Protein 3PPE (pdb70)

Organism: Gallus gallus (NCBI:txid9031)

CATH classification: 2.60.40.60 (+1 more: 2.60.40.60)

Radius of gyration: 33.98 Å; Cα contacts (8 Å, |Δi|>4): 1070; chains: 2; bounding box: 126×49×43 Å

B-factor: mean 21.18, std 9.63, range [5.97, 59.45]

InterPro domains:
  IPR000233 Cadherin, Y-type LIR-motif [PF01049] (705-764)
  IPR002126 Cadherin-like [PF00028] (47-134)
  IPR002126 Cadherin-like [PF00028] (150-241)
  IPR002126 Cadherin-like [PF00028] (256-357)
  IPR002126 Cadherin-like [PF00028] (371-465)
  IPR002126 Cadherin-like [PF00028] (481-572)
  IPR002126 Cadherin-like [PR00205] (84-103)
  IPR002126 Cadherin-like [PR00205] (144-173)
  IPR002126 Cadherin-like [PR00205] (215-227)
  IPR002126 Cadherin-like [PR00205] (230-249)
  IPR002126 Cadherin-like [PR00205] (249-262)
  IPR002126 Cadherin-like [PR00205] (308-334)
  IPR002126 Cadherin-like [PR00205] (456-473)
  IPR002126 Cadherin-like [PS50268] (75-144)
  IPR002126 Cadherin-like [PS50268] (145-251)
  IPR002126 Cadherin-like [PS50268] (252-366)
  IPR002126 Cadherin-like [PS50268] (367-474)
  IPR002126 Cadherin-like [PS50268] (474-582)
  IPR002126 Cadherin-like [SM00112] (61-142)
  IPR002126 Cadherin-like [SM00112] (166-249)

Nearest PDB structures (foldseek):
  3ppe-assembly1_B  TM=9.873E-01  e=1.280E-40  Gallus gallus
  6cg6-assembly1_A-2  TM=9.324E-01  e=8.185E-26  Mus musculus
  6cgs-assembly1_B  TM=9.180E-01  e=3.215E-25  Mus musculus
  6cgu-assembly2_C  TM=9.019E-01  e=8.609E-25  Mus musculus
  3lnd-assembly2_D  TM=8.916E-01  e=2.705E-23  Mus musculus

Secondary structure (DSSP, 8-state):
-B--SEEEEETT--SSS-EEEEE--B----TTEEEEEEETTBTTTEEEETTTTEEEESS---TTT--EEEEEEEEEETTTTEE-S--EEEEEEEEP------EES-SEEEEEEETTPPTT-EEEE--EE--S-TTSSSTT-EEEEEEESTTTEEE-TTSEEEES-S---TTT-SEEEEEEEEEETT----SSSEEEEEEEEE-/-B--SEEEEESS--SSS-EEEEE--B----SSEEEEEEETTBTTTEEEETTTTEEEESS---TTT--EEEEEEEEEETTT--B-S--EEEEEEEE--S----B-SS-EEEEEEETTPPTT-EEEE---B--S-TTSTTTT-EEEEEEE-TTTEEE-TT-EEEES-S---TTT-SEEEEEEEEEETT----TT-EEEEEEEEE-

GO terms:
  GO:0060317 cardiac epithelial to mesenchymal transition (P, IMP)

Sequence (406 aa):
DWIWNRMHIIREEIDSPLPHHVGKLTSSSVGNKNAMYIIEGESANTIFKVQGYDGDIYAFERLDREKKAEYELTAHIIDRRNNRSLEPPSKFIIKVSDINDNAPIFVQKIFNGSVPEMSRRLGTSVTKVTAEDADDPTVAGHATVTYQIIKGNNEYFTVDDSGVIIFTARADLDRESQSAYEIIIVVKAKDALGLTGESSTATVIIRLTDDWIWNRMHIRREEIDSPLPHHVGKLTSSVGNKNAMYIIEGESANTIFKVQGYDGDIYAFERLDREKKAEYELTAHIIDRRNNRSLEPPSKFIIKVSDINDNAPIFVQKIFNGSVPEMSRLGTSVTKVTTAEDADDPTVAGHATVTYQQIIKGNEYFTVDDSGVIFTARADLDRESQSAYEIIVKAKDALGLTGESSTATVIIRLTD

Structure (mmCIF, N/CA/C/O backbone):
data_3PPE
#
_entry.id   3PPE
#
_cell.length_a   99.973
_cell.length_b   99.973
_cell.length_c   105.987
_cell.angle_alpha   90.00
_cell.angle_beta   90.00
_cell.angle_gamma   90.00
#
_symmetry.space_group_name_H-M   'P 43 21 2'
#
loop_
_entity.id
_entity.type
_entity.pdbx_description
1 polymer 'Vascular endothelial cadherin'
2 non-polymer 'CALCIUM ION'
3 water water
#
loop_
_atom_site.group_PDB
_atom_site.id
_atom_site.type_symbol
_atom_site.label_atom_id
_atom_site.label_alt_id
_atom_site.label_comp_id
_atom_site.label_asym_id
_atom_site.label_entity_id
_atom_site.label_seq_id
_atom_site.pdbx_PDB_ins_code
_atom_site.Cartn_x
_atom_site.Cartn_y
_atom_site.Cartn_z
_atom_site.occupancy
_atom_site.B_iso_or_equiv
_atom_site.auth_seq_id
_atom_site.auth_comp_id
_atom_site.auth_asym_id
_atom_site.auth_atom_id
_atom_site.pdbx_PDB_model_num
ATOM 1 N N . ASP A 1 1 ? 33.739 71.251 44.780 1.00 25.14 1 ASP A N 1
ATOM 2 C CA . ASP A 1 1 ? 35.143 70.938 44.397 1.00 25.51 1 ASP A CA 1
ATOM 3 C C . ASP A 1 1 ? 35.986 72.202 44.354 1.00 23.04 1 ASP A C 1
ATOM 4 O O . ASP A 1 1 ? 35.492 73.268 43.994 1.00 22.36 1 ASP A O 1
ATOM 9 N N . TRP A 1 2 ? 37.261 72.058 44.689 1.00 22.00 2 TRP A N 1
ATOM 10 C CA . TRP A 1 2 ? 38.229 73.161 44.552 1.00 20.72 2 TRP A CA 1
ATOM 11 C C . TRP A 1 2 ? 38.600 73.327 43.092 1.00 20.18 2 TRP A C 1
ATOM 12 O O . TRP A 1 2 ? 38.915 72.364 42.409 1.00 20.13 2 TRP A O 1
ATOM 23 N N . ILE A 1 3 ? 38.511 74.532 42.612 1.00 20.00 3 ILE A N 1
ATOM 24 C CA . ILE A 1 3 ? 38.886 74.848 41.239 1.00 20.00 3 ILE A CA 1
ATOM 25 C C . ILE A 1 3 ? 40.202 75.617 41.188 1.00 20.00 3 ILE A C 1
ATOM 26 O O . ILE A 1 3 ? 40.307 76.738 41.753 1.00 19.86 3 ILE A O 1
ATOM 31 N N . TRP A 1 4 ? 41.281 74.984 40.772 1.00 17.48 4 TRP A N 1
ATOM 32 C CA . TRP A 1 4 ? 42.605 75.590 40.812 1.00 17.27 4 TRP A CA 1
ATOM 33 C C . TRP A 1 4 ? 43.121 75.988 39.407 1.00 16.33 4 TRP A C 1
ATOM 34 O O . TRP A 1 4 ? 44.017 76.806 39.302 1.00 15.90 4 TRP A O 1
ATOM 45 N N . ASN A 1 5 ? 42.562 75.412 38.346 1.00 15.36 5 ASN A N 1
ATOM 46 C CA . ASN A 1 5 ? 42.993 75.743 36.966 1.00 16.27 5 ASN A CA 1
ATOM 47 C C . ASN A 1 5 ? 42.322 76.995 36.407 1.00 15.98 5 ASN A C 1
ATOM 48 O O . ASN A 1 5 ? 41.569 76.940 35.449 1.00 16.10 5 ASN A O 1
ATOM 53 N N . ARG A 1 6 ? 42.618 78.114 37.046 1.00 16.96 6 ARG A N 1
ATOM 54 C CA . ARG A 1 6 ? 41.996 79.386 36.798 1.00 17.28 6 ARG A CA 1
ATOM 55 C C . ARG A 1 6 ? 43.044 80.486 36.987 1.00 16.84 6 ARG A C 1
ATOM 56 O O . ARG A 1 6 ? 43.923 80.377 37.844 1.00 15.52 6 ARG A O 1
ATOM 64 N N . MET A 1 7 ? 42.910 81.543 36.193 1.00 15.93 7 MET A N 1
ATOM 65 C CA . MET A 1 7 ? 43.631 82.789 36.423 1.00 14.79 7 MET A CA 1
ATOM 66 C C . MET A 1 7 ? 42.560 83.871 36.458 1.00 14.74 7 MET A C 1
ATOM 67 O O . MET A 1 7 ? 41.473 83.688 35.916 1.00 14.86 7 MET A O 1
ATOM 72 N N . HIS A 1 8 ? 42.867 84.993 37.106 1.00 14.49 8 HIS A N 1
ATOM 73 C CA . HIS A 1 8 ? 41.907 86.090 37.266 1.00 14.30 8 HIS A CA 1
ATOM 74 C C . HIS A 1 8 ? 42.629 87.351 36.951 1.00 13.29 8 HIS A C 1
ATOM 75 O O . HIS A 1 8 ? 43.753 87.565 37.381 1.00 13.16 8 HIS A O 1
ATOM 82 N N . ILE A 1 9 ? 41.956 88.169 36.171 1.00 13.62 9 ILE A N 1
ATOM 83 C CA A ILE A 1 9 ? 42.435 89.510 35.847 0.50 12.81 9 ILE A CA 1
ATOM 84 C CA B ILE A 1 9 ? 42.432 89.495 35.799 0.50 13.50 9 ILE A CA 1
ATOM 85 C C . ILE A 1 9 ? 41.257 90.490 35.888 1.00 13.77 9 ILE A C 1
ATOM 86 O O . ILE A 1 9 ? 40.181 90.216 35.385 1.00 12.94 9 ILE A O 1
ATOM 95 N N . ARG A 1 10 ? 41.481 91.624 36.539 1.00 14.03 10 ARG A N 1
ATOM 96 C CA . ARG A 1 10 ? 40.481 92.666 36.688 1.00 15.90 10 ARG A CA 1
ATOM 97 C C . ARG A 1 10 ? 40.144 93.316 35.358 1.00 14.52 10 ARG A C 1
ATOM 98 O O . ARG A 1 10 ? 41.029 93.553 34.539 1.00 15.59 10 ARG A O 1
ATOM 106 N N . GLU A 1 11 ? 38.862 93.621 35.115 1.00 13.23 11 GLU A N 1
ATOM 107 C CA . GLU A 1 11 ? 38.501 94.351 33.907 1.00 11.97 11 GLU A CA 1
ATOM 108 C C . GLU A 1 11 ? 38.836 95.814 34.049 1.00 12.54 11 GLU A C 1
ATOM 109 O O . GLU A 1 11 ? 38.985 96.318 35.168 1.00 11.67 11 GLU A O 1
ATOM 115 N N . GLU A 1 12 ? 38.966 96.485 32.898 1.00 13.44 12 GLU A N 1
ATOM 116 C CA . GLU A 1 12 ? 39.062 97.970 32.819 1.00 13.88 12 GLU A CA 1
ATOM 117 C C . GLU A 1 12 ? 40.308 98.562 33.516 1.00 15.07 12 GLU A C 1
ATOM 118 O O . GLU A 1 12 ? 40.280 99.662 34.065 1.00 15.62 12 GLU A O 1
ATOM 124 N N . ILE A 1 13 ? 41.400 97.806 33.481 1.00 14.10 13 ILE A N 1
ATOM 125 C CA . ILE A 1 13 ? 42.654 98.242 34.085 1.00 15.06 13 ILE A CA 1
ATOM 126 C C . ILE A 1 13 ? 43.277 99.388 33.296 1.00 16.02 13 ILE A C 1
ATOM 127 O O . ILE A 1 13 ? 43.481 99.283 32.086 1.00 16.24 13 ILE A O 1
ATOM 132 N N . ASP A 1 14 ? 43.577 100.482 33.988 1.00 19.11 14 ASP A N 1
ATOM 133 C CA . ASP A 1 14 ? 43.817 101.762 33.332 1.00 22.01 14 ASP A CA 1
ATOM 134 C C . ASP A 1 14 ? 45.243 102.247 33.573 1.00 21.42 14 ASP A C 1
ATOM 135 O O . ASP A 1 14 ? 45.584 103.386 33.255 1.00 22.39 14 ASP A O 1
ATOM 140 N N . SER A 1 15 ? 46.071 101.374 34.138 1.00 19.95 15 SER A N 1
ATOM 141 C CA . SER A 1 15 ? 47.518 101.551 34.092 1.00 19.43 15 SER A CA 1
ATOM 142 C C . SER A 1 15 ? 48.102 100.980 32.804 1.00 19.37 15 SER A C 1
ATOM 143 O O . SER A 1 15 ? 47.403 100.327 32.030 1.00 18.93 15 SER A O 1
ATOM 146 N N . PRO A 1 16 ? 49.388 101.231 32.582 1.00 20.46 16 PRO A N 1
ATOM 147 C CA . PRO A 1 16 ? 50.030 100.896 31.306 1.00 19.25 16 PRO A CA 1
ATOM 148 C C . PRO A 1 16 ? 49.995 99.396 31.033 1.00 17.38 16 PRO A C 1
ATOM 149 O O . PRO A 1 16 ? 50.348 98.602 31.905 1.00 17.38 16 PRO A O 1
ATOM 153 N N . LEU A 1 17 ? 49.572 99.019 29.830 1.00 16.81 17 LEU A N 1
ATOM 154 C CA . LEU A 1 17 ? 49.771 97.660 29.340 1.00 15.98 17 LEU A CA 1
ATOM 155 C C . LEU A 1 17 ? 51.257 97.318 29.251 1.00 15.94 17 LEU A C 1
ATOM 156 O O . LEU A 1 17 ? 52.108 98.207 29.217 1.00 17.25 17 LEU A O 1
ATOM 161 N N . PRO A 1 18 ? 51.559 96.025 29.213 1.00 15.64 18 PRO A N 1
ATOM 162 C CA . PRO A 1 18 ? 50.536 94.989 29.398 1.00 14.57 18 PRO A CA 1
ATOM 163 C C . PRO A 1 18 ? 50.299 94.683 30.873 1.00 14.15 18 PRO A C 1
ATOM 164 O O . PRO A 1 18 ? 50.986 95.235 31.734 1.00 13.86 18 PRO A O 1
ATOM 168 N N . HIS A 1 19 ? 49.336 93.812 31.155 1.00 14.05 19 HIS A N 1
ATOM 169 C CA . HIS A 1 19 ? 48.903 93.557 32.541 1.00 13.91 19 HIS A CA 1
ATOM 170 C C . HIS A 1 19 ? 49.041 92.098 32.916 1.00 13.53 19 HIS A C 1
ATOM 171 O O . HIS A 1 19 ? 48.625 91.229 32.191 1.00 13.13 19 HIS A O 1
ATOM 178 N N . HIS A 1 20 ? 49.604 91.843 34.073 1.00 14.78 20 HIS A N 1
ATOM 179 C CA . HIS A 1 20 ? 49.905 90.492 34.488 1.00 15.56 20 HIS A CA 1
ATOM 180 C C . HIS A 1 20 ? 48.611 89.763 34.819 1.00 15.46 20 HIS A C 1
ATOM 181 O O . HIS A 1 20 ? 47.780 90.264 35.604 1.00 15.12 20 HIS A O 1
ATOM 188 N N . VAL A 1 21 ? 48.448 88.595 34.194 1.00 14.86 21 VAL A N 1
ATOM 189 C CA . VAL A 1 21 ? 47.251 87.753 34.356 1.00 14.54 21 VAL A CA 1
ATOM 190 C C . VAL A 1 21 ? 47.497 86.669 35.411 1.00 14.67 21 VAL A C 1
ATOM 191 O O . VAL A 1 21 ? 46.684 86.475 36.296 1.00 14.69 21 VAL A O 1
ATOM 195 N N . GLY A 1 22 ? 48.594 85.927 35.284 1.00 13.56 22 GLY A N 1
ATOM 196 C CA . GLY A 1 22 ? 48.846 84.802 36.176 1.00 13.80 22 GLY A CA 1
ATOM 197 C C . GLY A 1 22 ? 50.036 84.004 35.677 1.00 14.19 22 GLY A C 1
ATOM 198 O O . GLY A 1 22 ? 50.771 84.472 34.795 1.00 14.17 22 GLY A O 1
ATOM 199 N N . LYS A 1 23 ? 50.236 82.803 36.213 1.00 14.13 23 LYS A N 1
ATOM 200 C CA . LYS A 1 23 ? 51.435 82.049 35.847 1.00 15.21 23 LYS A CA 1
ATOM 201 C C . LYS A 1 23 ? 51.164 80.581 35.684 1.00 14.83 23 LYS A C 1
ATOM 202 O O . LYS A 1 23 ? 50.539 79.975 36.528 1.00 15.20 23 LYS A O 1
ATOM 208 N N . LEU A 1 24 ? 51.645 80.013 34.586 1.00 14.13 24 LEU A N 1
ATOM 209 C CA . LEU A 1 24 ? 51.598 78.575 34.384 1.00 14.92 24 LEU A CA 1
ATOM 210 C C . LEU A 1 24 ? 52.761 77.905 35.078 1.00 16.02 24 LEU A C 1
ATOM 211 O O . LEU A 1 24 ? 53.845 78.468 35.110 1.00 15.83 24 LEU A O 1
ATOM 216 N N . THR A 1 25 ? 52.545 76.699 35.605 1.00 17.34 25 THR A N 1
ATOM 217 C CA . THR A 1 25 ? 53.660 75.891 36.123 1.00 18.55 25 THR A CA 1
ATOM 218 C C . THR A 1 25 ? 53.532 74.421 35.725 1.00 18.57 25 THR A C 1
ATOM 219 O O . THR A 1 25 ? 52.566 73.773 36.077 1.00 18.95 25 THR A O 1
ATOM 223 N N . SER A 1 26 ? 54.518 73.916 34.984 1.00 19.96 26 SER A N 1
ATOM 224 C CA . SER A 1 26 ? 54.702 72.475 34.761 1.00 20.69 26 SER A CA 1
ATOM 225 C C . SER A 1 26 ? 55.899 72.037 35.560 1.00 22.62 26 SER A C 1
ATOM 226 O O . SER A 1 26 ? 56.863 72.775 35.658 1.00 22.58 26 SER A O 1
ATOM 229 N N . SER A 1 27 ? 55.835 70.838 36.129 1.00 23.87 27 SER A N 1
ATOM 230 C CA A SER A 1 27 ? 56.961 70.292 36.896 0.50 25.18 27 SER A CA 1
ATOM 231 C CA B SER A 1 27 ? 56.961 70.308 36.885 0.50 25.73 27 SER A CA 1
ATOM 232 C C . SER A 1 27 ? 58.119 69.799 36.041 1.00 26.82 27 SER A C 1
ATOM 233 O O . SER A 1 27 ? 59.032 69.388 36.758 1.00 27.53 27 SER A O 1
ATOM 238 N N . VAL A 1 28 ? 58.134 69.688 34.717 1.00 28.75 28 VAL A N 1
ATOM 239 C CA . VAL A 1 28 ? 59.329 69.265 33.997 1.00 32.38 28 VAL A CA 1
ATOM 240 C C . VAL A 1 28 ? 60.445 70.296 34.126 1.00 34.56 28 VAL A C 1
ATOM 241 O O . VAL A 1 28 ? 60.194 71.463 34.426 1.00 36.46 28 VAL A O 1
ATOM 245 N N . GLY A 1 29 ? 61.679 69.857 33.898 1.00 36.37 29 GLY A N 1
ATOM 246 C CA . GLY A 1 29 ? 62.846 70.633 34.274 1.00 38.55 29 GLY A CA 1
ATOM 247 C C . GLY A 1 29 ? 63.882 70.534 33.172 1.00 38.43 29 GLY A C 1
ATOM 248 O O . GLY A 1 29 ? 65.028 70.950 33.344 1.00 39.44 29 GLY A O 1
ATOM 249 N N . ASN A 1 30 ? 63.477 69.980 32.034 1.00 38.71 30 ASN A N 1
ATOM 250 C CA . ASN A 1 30 ? 64.075 70.335 30.752 1.00 37.59 30 ASN A CA 1
ATOM 251 C C . ASN A 1 30 ? 64.007 71.842 30.526 1.00 36.99 30 ASN A C 1
ATOM 252 O O . ASN A 1 30 ? 62.923 72.415 30.421 1.00 36.70 30 ASN A O 1
ATOM 257 N N . LYS A 1 31 ? 65.172 72.477 30.452 1.00 36.46 31 LYS A N 1
ATOM 258 C CA . LYS A 1 31 ? 65.247 73.923 30.283 1.00 36.39 31 LYS A CA 1
ATOM 259 C C . LYS A 1 31 ? 65.439 74.298 28.817 1.00 35.04 31 LYS A C 1
ATOM 260 O O . LYS A 1 31 ? 65.762 75.442 28.496 1.00 35.63 31 LYS A O 1
ATOM 266 N N . ASN A 1 32 ? 65.237 73.328 27.932 1.00 33.28 32 ASN A N 1
ATOM 267 C CA . ASN A 1 32 ? 64.846 73.614 26.557 1.00 31.67 32 ASN A CA 1
ATOM 268 C C . ASN A 1 32 ? 63.334 73.740 26.402 1.00 29.24 32 ASN A C 1
ATOM 269 O O . ASN A 1 32 ? 62.820 73.827 25.287 1.00 29.35 32 ASN A O 1
ATOM 274 N N . ALA A 1 33 ? 62.628 73.748 27.528 1.00 26.88 33 ALA A N 1
ATOM 275 C CA . ALA A 1 33 ? 61.145 73.787 27.518 1.00 26.02 33 ALA A CA 1
ATOM 276 C C . ALA A 1 33 ? 60.583 75.208 27.385 1.00 25.34 33 ALA A C 1
ATOM 277 O O . ALA A 1 33 ? 61.177 76.174 27.909 1.00 24.37 33 ALA A O 1
ATOM 279 N N . MET A 1 34 ? 59.458 75.317 26.671 1.00 23.69 34 MET A N 1
ATOM 280 C CA . MET A 1 34 ? 58.725 76.557 26.529 1.00 24.70 34 MET A CA 1
ATOM 281 C C . MET A 1 34 ? 57.233 76.325 26.775 1.00 20.42 34 MET A C 1
ATOM 282 O O . MET A 1 34 ? 56.667 75.363 26.260 1.00 18.78 34 MET A O 1
ATOM 287 N N . TYR A 1 35 ? 56.611 77.252 27.500 1.00 16.71 35 TYR A N 1
ATOM 288 C CA . TYR A 1 35 ? 55.176 77.2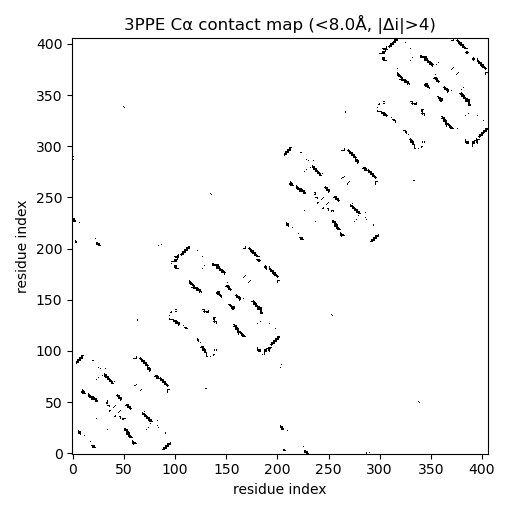97 27.688 1.00 14.28 35 TYR A CA 1
ATOM 289 C C . TYR A 1 35 ? 54.530 77.889 26.445 1.00 13.82 35 TYR A C 1
ATOM 290 O O . TYR A 1 35 ? 54.952 78.934 25.957 1.00 13.02 35 TYR A O 1
ATOM 299 N N . ILE A 1 36 ? 53.533 77.180 25.911 1.00 13.32 36 ILE A N 1
ATOM 300 C CA . ILE A 1 36 ? 52.806 77.577 24.699 1.00 12.28 36 ILE A CA 1
ATOM 301 C C . ILE A 1 36 ? 51.329 77.549 25.060 1.00 11.33 36 ILE A C 1
ATOM 302 O O . ILE A 1 36 ? 50.886 76.668 25.815 1.00 11.19 36 ILE A O 1
ATOM 307 N N . ILE A 1 37 ? 50.569 78.527 24.575 1.00 10.76 37 ILE A N 1
ATOM 308 C CA . ILE A 1 37 ? 49.114 78.531 24.793 1.00 10.61 37 ILE A CA 1
ATOM 309 C C . ILE A 1 37 ? 48.318 78.582 23.500 1.00 10.95 37 ILE A C 1
ATOM 310 O O . ILE A 1 37 ? 48.814 79.058 22.495 1.00 10.37 37 ILE A O 1
ATOM 315 N N . GLU A 1 38 ? 47.066 78.092 23.555 1.00 11.41 38 GLU A N 1
ATOM 316 C CA . GLU A 1 38 ? 46.134 78.164 22.471 1.00 12.57 38 GLU A CA 1
ATOM 317 C C . GLU A 1 38 ? 44.800 78.468 23.117 1.00 11.87 38 GLU A C 1
ATOM 318 O O . GLU A 1 38 ? 44.687 78.409 24.330 1.00 11.62 38 GLU A O 1
ATOM 324 N N . GLY A 1 39 ? 43.801 78.798 22.305 1.00 12.22 39 GLY A N 1
ATOM 325 C CA . GLY A 1 39 ? 42.426 78.937 22.781 1.00 12.37 39 GLY A CA 1
ATOM 326 C C . GLY A 1 39 ? 41.963 80.376 22.620 1.00 13.37 39 GLY A C 1
ATOM 327 O O . GLY A 1 39 ? 42.498 81.121 21.775 1.00 13.99 39 GLY A O 1
ATOM 328 N N . GLU A 1 40 ? 40.993 80.789 23.446 1.00 13.02 40 GLU A N 1
ATOM 329 C CA . GLU A 1 40 ? 40.289 82.067 23.224 1.00 13.35 40 GLU A CA 1
ATOM 330 C C . GLU A 1 40 ? 41.177 83.285 23.478 1.00 12.55 40 GLU A C 1
ATOM 331 O O . GLU A 1 40 ? 41.608 83.516 24.608 1.00 11.24 40 GLU A O 1
ATOM 337 N N . SER A 1 41 ? 41.445 84.028 22.399 1.00 13.28 41 SER A N 1
ATOM 338 C CA . SER A 1 41 ? 42.362 85.185 22.382 1.00 13.32 41 SER A CA 1
ATOM 339 C C . SER A 1 41 ? 43.767 84.838 22.870 1.00 12.81 41 SER A C 1
ATOM 340 O O . SER A 1 41 ? 44.496 85.727 23.299 1.00 11.31 41 SER A O 1
ATOM 343 N N . ALA A 1 42 ? 44.138 83.544 22.828 1.00 13.23 42 ALA A N 1
ATOM 344 C CA . ALA A 1 42 ? 45.537 83.139 23.094 1.00 13.69 42 ALA A CA 1
ATOM 345 C C . ALA A 1 42 ? 46.457 83.743 22.032 1.00 14.94 42 ALA A C 1
ATOM 346 O O . ALA A 1 42 ? 46.149 83.666 20.836 1.00 15.26 42 ALA A O 1
ATOM 348 N N . ASN A 1 43 ? 47.583 84.315 22.458 1.00 15.17 43 ASN A N 1
ATOM 349 C CA . ASN A 1 43 ? 48.587 84.860 21.537 1.00 16.90 43 ASN A CA 1
ATOM 350 C C . ASN A 1 43 ? 48.176 86.176 20.842 1.00 17.72 43 ASN A C 1
ATOM 351 O O . ASN A 1 43 ? 48.950 86.718 20.050 1.00 19.20 43 ASN A O 1
ATOM 356 N N . THR A 1 44 ? 46.975 86.676 21.139 1.00 17.02 44 THR A N 1
ATOM 357 C CA . THR A 1 44 ? 46.530 88.000 20.695 1.00 16.95 44 THR A CA 1
ATOM 358 C C . THR A 1 44 ? 46.393 88.868 21.952 1.00 15.44 44 THR A C 1
ATOM 359 O O . THR A 1 44 ? 47.294 89.652 22.284 1.00 16.08 44 THR A O 1
ATOM 363 N N . ILE A 1 45 ? 45.327 88.675 22.710 1.00 13.88 45 ILE A N 1
ATOM 364 C CA . ILE A 1 45 ? 45.197 89.403 23.980 1.00 13.48 45 ILE A CA 1
ATOM 365 C C . ILE A 1 45 ? 46.152 88.881 25.040 1.00 13.19 45 ILE A C 1
ATOM 366 O O . ILE A 1 45 ? 46.789 89.660 25.754 1.00 13.43 45 ILE A O 1
ATOM 371 N N . PHE A 1 46 ? 46.230 87.557 25.152 1.00 12.61 46 PHE A N 1
ATOM 372 C CA . PHE A 1 46 ? 46.979 86.930 26.221 1.00 13.03 46 PHE A CA 1
ATOM 373 C C . PHE A 1 46 ? 48.242 86.350 25.629 1.00 13.26 46 PHE A C 1
ATOM 374 O O . PHE A 1 46 ? 48.189 85.575 24.682 1.00 13.47 46 PHE A O 1
ATOM 382 N N . LYS A 1 47 ? 49.378 86.758 26.156 1.00 14.19 47 LYS A N 1
ATOM 383 C CA . LYS A 1 47 ? 50.637 86.227 25.655 1.00 16.28 47 LYS A CA 1
ATOM 384 C C . LYS A 1 47 ? 51.516 85.775 26.804 1.00 17.28 47 LYS A C 1
ATOM 385 O O . LYS A 1 47 ? 51.573 86.428 27.860 1.00 15.89 47 LYS A O 1
ATOM 391 N N . VAL A 1 48 ? 52.229 84.679 26.567 1.00 19.47 48 VAL A N 1
ATOM 392 C CA . VAL A 1 48 ? 53.251 84.204 27.489 1.00 23.20 48 VAL A CA 1
ATOM 393 C C . VAL A 1 48 ? 54.476 85.107 27.442 1.00 25.98 48 VAL A C 1
ATOM 394 O O . VAL A 1 48 ? 54.858 85.622 26.395 1.00 26.76 48 VAL A O 1
ATOM 398 N N . GLN A 1 49 ? 55.097 85.297 28.602 1.00 20.00 49 GLN A N 1
ATOM 399 C CA . GLN A 1 49 ? 56.244 86.188 28.721 1.00 20.00 49 GLN A CA 1
ATOM 400 C C . GLN A 1 49 ? 57.293 85.613 29.666 1.00 20.00 49 GLN A C 1
ATOM 401 O O . GLN A 1 49 ? 57.124 85.635 30.885 1.00 35.42 49 GLN A O 1
ATOM 407 N N . GLY A 1 50 ? 58.377 85.098 29.095 1.00 35.78 50 GLY A N 1
ATOM 408 C CA . GLY A 1 50 ? 59.000 83.886 29.595 1.00 36.32 50 GLY A CA 1
ATOM 409 C C . GLY A 1 50 ? 60.334 84.153 30.264 1.00 36.42 50 GLY A C 1
ATOM 410 O O . GLY A 1 50 ? 60.874 85.256 30.176 1.00 38.03 50 GLY A O 1
ATOM 411 N N . TYR A 1 51 ? 60.866 83.136 30.938 1.00 35.58 51 TYR A N 1
ATOM 412 C CA . TYR A 1 51 ? 60.638 81.752 30.542 1.00 35.56 51 TYR A CA 1
ATOM 413 C C . TYR A 1 51 ? 59.848 80.997 31.606 1.00 33.81 51 TYR A C 1
ATOM 414 O O . TYR A 1 51 ? 59.982 79.781 31.746 1.00 33.58 51 TYR A O 1
ATOM 423 N N . ASP A 1 52 ? 59.026 81.726 32.353 1.00 31.52 52 ASP A N 1
ATOM 424 C CA . ASP A 1 52 ? 58.597 81.284 33.675 1.00 29.79 52 ASP A CA 1
ATOM 425 C C . ASP A 1 52 ? 57.135 80.851 33.665 1.00 27.21 52 ASP A C 1
ATOM 426 O O . ASP A 1 52 ? 56.644 80.267 34.630 1.00 27.54 52 ASP A O 1
ATOM 431 N N . GLY A 1 53 ? 56.445 81.141 32.567 1.00 23.63 53 GLY A N 1
ATOM 432 C CA . GLY A 1 53 ? 55.070 80.710 32.394 1.00 20.72 53 GLY A CA 1
ATOM 433 C C . GLY A 1 53 ? 54.075 81.823 32.655 1.00 18.60 53 GLY A C 1
ATOM 434 O O . GLY A 1 53 ? 52.867 81.591 32.696 1.00 16.86 53 GLY A O 1
ATOM 435 N N . ASP A 1 54 ? 54.586 83.037 32.832 1.00 16.80 54 ASP A N 1
ATOM 436 C CA . ASP A 1 54 ? 53.729 84.209 33.099 1.00 16.44 54 ASP A CA 1
ATOM 437 C C . ASP A 1 54 ? 52.948 84.609 31.856 1.00 15.33 54 ASP A C 1
ATOM 438 O O . ASP A 1 54 ? 53.493 84.610 30.743 1.00 15.25 54 ASP A O 1
ATOM 443 N N . ILE A 1 55 ? 51.671 84.901 32.063 1.00 13.43 55 ILE A N 1
ATOM 444 C CA . ILE A 1 55 ? 50.761 85.316 31.009 1.00 12.57 55 ILE A CA 1
ATOM 445 C C . ILE A 1 55 ? 50.396 86.743 31.309 1.00 12.06 55 ILE A C 1
ATOM 446 O O . ILE A 1 55 ? 50.160 87.103 32.472 1.00 11.18 55 ILE A O 1
ATOM 451 N N . TYR A 1 56 ? 50.445 87.559 30.268 1.00 12.23 56 TYR A N 1
ATOM 452 C CA . TYR A 1 56 ? 50.071 88.964 30.340 1.00 13.19 56 TYR A CA 1
ATOM 453 C C . TYR A 1 56 ? 48.952 89.246 29.371 1.00 12.44 56 TYR A C 1
ATOM 454 O O . TYR A 1 56 ? 48.831 88.551 28.362 1.00 12.84 56 TYR A O 1
ATOM 463 N N . ALA A 1 57 ? 48.150 90.262 29.684 1.00 11.33 57 ALA A N 1
ATOM 464 C CA . ALA A 1 57 ? 47.095 90.752 28.803 1.00 11.30 57 ALA A CA 1
ATOM 465 C C . ALA A 1 57 ? 47.565 92.023 28.103 1.00 11.39 57 ALA A C 1
ATOM 466 O O . ALA A 1 57 ? 48.125 92.921 28.740 1.00 10.37 57 ALA A O 1
ATOM 468 N N . PHE A 1 58 ? 47.262 92.112 26.808 1.00 12.53 58 PHE A N 1
ATOM 469 C CA . PHE A 1 58 ? 47.766 93.194 25.943 1.00 14.27 58 PHE A CA 1
ATOM 470 C C . PHE A 1 58 ? 46.663 94.131 25.440 1.00 15.34 58 PHE A C 1
ATOM 471 O O . PHE A 1 58 ? 46.897 94.977 24.580 1.00 14.82 58 PHE A O 1
ATOM 479 N N . GLU A 1 59 ? 45.466 93.945 26.001 1.00 16.62 59 GLU A N 1
ATOM 480 C CA . GLU A 1 59 ? 44.359 94.870 25.850 1.00 17.60 59 GLU A CA 1
ATOM 481 C C . GLU A 1 59 ? 43.713 95.028 27.197 1.00 17.56 59 GLU A C 1
ATOM 482 O O . GLU A 1 59 ? 43.770 94.127 28.043 1.00 17.42 59 GLU A O 1
ATOM 488 N N . ARG A 1 60 ? 43.082 96.181 27.383 1.00 18.18 60 ARG A N 1
ATOM 489 C CA . ARG A 1 60 ? 42.155 96.382 28.484 1.00 18.27 60 ARG A CA 1
ATOM 490 C C . ARG A 1 60 ? 40.916 95.533 28.206 1.00 16.52 60 ARG A C 1
ATOM 491 O O . ARG A 1 60 ? 40.468 95.419 27.051 1.00 16.76 60 ARG A O 1
ATOM 499 N N . LEU A 1 61 ? 40.385 94.936 29.265 1.00 15.56 61 LEU A N 1
ATOM 500 C CA . LEU A 1 61 ? 39.290 93.998 29.160 1.00 15.60 61 LEU A CA 1
ATOM 501 C C . LEU A 1 61 ? 37.954 94.557 29.737 1.00 15.31 61 LEU A C 1
ATOM 502 O O . LEU A 1 61 ? 37.942 95.293 30.712 1.00 15.56 61 LEU A O 1
ATOM 507 N N . ASP A 1 62 ? 36.848 94.161 29.140 1.00 15.25 62 ASP A N 1
ATOM 508 C CA . ASP A 1 62 ? 35.545 94.554 29.635 1.00 15.30 62 ASP A CA 1
ATOM 509 C C . ASP A 1 62 ? 34.803 93.285 29.944 1.00 15.11 62 ASP A C 1
ATOM 510 O O . ASP A 1 62 ? 34.431 92.569 29.031 1.00 15.02 62 ASP A O 1
ATOM 515 N N . ARG A 1 63 ? 34.596 92.988 31.225 1.00 14.09 63 ARG A N 1
ATOM 516 C CA . ARG A 1 63 ? 33.820 91.792 31.615 1.00 13.82 63 ARG A CA 1
ATOM 517 C C . ARG A 1 63 ? 32.413 91.764 30.984 1.00 14.12 63 ARG A C 1
ATOM 518 O O . ARG A 1 63 ? 31.870 90.693 30.686 1.00 13.97 63 ARG A O 1
ATOM 526 N N . GLU A 1 64 ? 31.842 92.930 30.750 1.00 13.55 64 GLU A N 1
ATOM 527 C CA . GLU A 1 64 ? 30.496 92.992 30.173 1.00 14.85 64 GLU A CA 1
ATOM 528 C C . GLU A 1 64 ? 30.458 92.642 28.676 1.00 15.90 64 GLU A C 1
ATOM 529 O O . GLU A 1 64 ? 29.394 92.374 28.132 1.00 15.87 64 GLU A O 1
ATOM 535 N N . LYS A 1 65 ? 31.627 92.622 28.030 1.00 16.61 65 LYS A N 1
ATOM 536 C CA . LYS A 1 65 ? 31.767 92.117 26.653 1.00 17.22 65 LYS A CA 1
ATOM 537 C C . LYS A 1 65 ? 32.060 90.610 26.660 1.00 17.35 65 LYS A C 1
ATOM 538 O O . LYS A 1 65 ? 31.401 89.828 25.966 1.00 16.79 65 LYS A O 1
ATOM 544 N N . LYS A 1 66 ? 33.077 90.199 27.440 1.00 15.89 66 LYS A N 1
ATOM 545 C CA . LYS A 1 66 ? 33.406 88.766 27.578 1.00 14.64 66 LYS A CA 1
ATOM 546 C C . LYS A 1 66 ? 33.922 88.511 28.970 1.00 13.42 66 LYS A C 1
ATOM 547 O O . LYS A 1 66 ? 34.824 89.198 29.421 1.00 12.56 66 LYS A O 1
ATOM 553 N N . ALA A 1 67 ? 33.344 87.559 29.675 1.00 13.72 67 ALA A N 1
ATOM 554 C CA . ALA A 1 67 ? 33.604 87.463 31.116 1.00 14.82 67 ALA A CA 1
ATOM 555 C C . ALA A 1 67 ? 34.680 86.435 31.471 1.00 15.99 67 ALA A C 1
ATOM 556 O O . ALA A 1 67 ? 35.189 86.400 32.609 1.00 16.80 67 ALA A O 1
ATOM 558 N N . GLU A 1 68 ? 35.007 85.570 30.519 1.00 16.20 68 GLU A N 1
ATOM 559 C CA . GLU A 1 68 ? 36.053 84.560 30.740 1.00 17.97 68 GLU A CA 1
ATOM 560 C C . GLU A 1 68 ? 36.527 83.976 29.401 1.00 15.96 68 GLU A C 1
ATOM 561 O O . GLU A 1 68 ? 35.851 84.135 28.387 1.00 15.25 68 GLU A O 1
ATOM 567 N N . TYR A 1 69 ? 37.711 83.353 29.426 1.00 14.87 69 TYR A N 1
ATOM 568 C CA . TYR A 1 69 ? 38.405 82.850 28.244 1.00 14.42 69 TYR A CA 1
ATOM 569 C C . TYR A 1 69 ? 38.937 81.445 28.572 1.00 14.52 69 TYR A C 1
ATOM 570 O O . TYR A 1 69 ? 39.609 81.270 29.570 1.00 13.36 69 TYR A O 1
ATOM 579 N N . GLU A 1 70 ? 38.619 80.484 27.707 1.00 13.96 70 GLU A N 1
ATOM 580 C CA . GLU A 1 70 ? 39.057 79.093 27.798 1.00 16.88 70 GLU A CA 1
ATOM 581 C C . GLU A 1 70 ? 40.350 78.918 27.004 1.00 14.11 70 GLU A C 1
ATOM 582 O O . GLU A 1 70 ? 40.389 79.157 25.795 1.00 13.72 70 GLU A O 1
ATOM 588 N N . LEU A 1 71 ? 41.416 78.541 27.689 1.00 13.59 71 LEU A N 1
ATOM 589 C CA . LEU A 1 71 ? 42.678 78.324 27.007 1.00 13.19 71 LEU A CA 1
ATOM 590 C C . LEU A 1 71 ? 43.257 76.947 27.346 1.00 13.13 71 LEU A C 1
ATOM 591 O O . LEU A 1 71 ? 42.775 76.270 28.254 1.00 12.45 71 LEU A O 1
ATOM 596 N N . THR A 1 72 ? 44.297 76.546 26.612 1.00 12.32 72 THR A N 1
ATOM 597 C CA . THR A 1 72 ? 44.968 75.282 26.875 1.00 11.87 72 THR A CA 1
ATOM 598 C C . THR A 1 72 ? 46.454 75.544 26.886 1.00 12.18 72 THR A C 1
ATOM 599 O O . THR A 1 72 ? 46.972 76.228 26.009 1.00 11.55 72 THR A O 1
ATOM 603 N N . ALA A 1 73 ? 47.114 75.022 27.915 1.00 12.38 73 ALA A N 1
ATOM 604 C CA . ALA A 1 73 ? 48.535 75.198 28.089 1.00 12.77 73 ALA A CA 1
ATOM 605 C C . ALA A 1 73 ? 49.309 73.958 27.626 1.00 12.71 73 ALA A C 1
ATOM 606 O O . ALA A 1 73 ? 48.846 72.833 27.782 1.00 11.69 73 ALA A O 1
ATOM 608 N N . HIS A 1 74 ? 50.490 74.182 27.057 1.00 12.49 74 HIS A N 1
ATOM 609 C CA . HIS A 1 74 ? 51.431 73.100 26.791 1.00 13.10 74 HIS A CA 1
ATOM 610 C C . HIS A 1 74 ? 52.814 73.420 27.350 1.00 14.10 74 HIS A C 1
ATOM 611 O O . HIS A 1 74 ? 53.024 74.479 27.942 1.00 14.70 74 HIS A O 1
ATOM 618 N N . ILE A 1 75 ? 53.752 72.499 27.159 1.00 13.76 75 ILE A N 1
ATOM 619 C CA . ILE A 1 75 ? 55.164 72.787 27.377 1.00 15.34 75 ILE A CA 1
ATOM 620 C C . ILE A 1 75 ? 56.044 71.985 26.424 1.00 15.48 75 ILE A C 1
ATOM 621 O O . ILE A 1 75 ? 56.001 70.755 26.411 1.00 15.01 75 ILE A O 1
ATOM 626 N N . ILE A 1 76 ? 56.842 72.690 25.629 1.00 15.88 76 ILE A N 1
ATOM 627 C CA . ILE A 1 76 ? 57.405 72.122 24.410 1.00 16.75 76 ILE A CA 1
ATOM 628 C C . ILE A 1 76 ? 58.929 72.197 24.419 1.00 17.56 76 ILE A C 1
ATOM 629 O O . ILE A 1 76 ? 59.506 73.232 24.751 1.00 16.61 76 ILE A O 1
ATOM 634 N N . ASP A 1 77 ? 59.573 71.094 24.053 1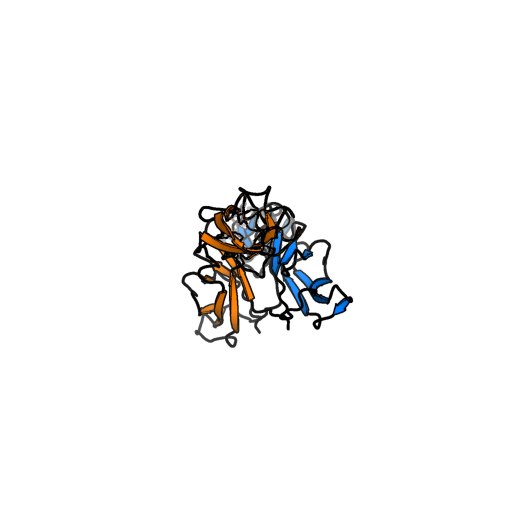.00 17.78 77 ASP A N 1
ATOM 635 C CA . ASP A 1 77 ? 61.008 71.094 23.798 1.00 19.70 77 ASP A CA 1
ATOM 636 C C . ASP A 1 77 ? 61.339 71.829 22.504 1.00 21.01 77 ASP A C 1
ATOM 637 O O . ASP A 1 77 ? 61.038 71.348 21.411 1.00 20.56 77 ASP A O 1
ATOM 642 N N . ARG A 1 78 ? 61.960 72.997 22.634 1.00 22.59 78 ARG A N 1
ATOM 643 C CA . ARG A 1 78 ? 62.175 73.881 21.496 1.00 26.18 78 ARG A CA 1
ATOM 644 C C . ARG A 1 78 ? 63.318 73.382 20.617 1.00 25.76 78 ARG A C 1
ATOM 645 O O . ARG A 1 78 ? 63.546 73.901 19.525 1.00 26.54 78 ARG A O 1
ATOM 653 N N . ARG A 1 79 ? 64.032 72.372 21.102 1.00 27.14 79 ARG A N 1
ATOM 654 C CA . ARG A 1 79 ? 65.001 71.656 20.281 1.00 28.20 79 ARG A CA 1
ATOM 655 C C . ARG A 1 79 ? 64.310 70.879 19.166 1.00 27.82 79 ARG A C 1
ATOM 656 O O . ARG A 1 79 ? 64.696 70.972 18.000 1.00 27.47 79 ARG A O 1
ATOM 664 N N . ASN A 1 80 ? 63.287 70.112 19.531 1.00 27.70 80 ASN A N 1
ATOM 665 C CA . ASN A 1 80 ? 62.751 69.081 18.651 1.00 26.08 80 ASN A CA 1
ATOM 666 C C . ASN A 1 80 ? 61.234 69.164 18.523 1.00 24.08 80 ASN A C 1
ATOM 667 O O . ASN A 1 80 ? 60.609 68.330 17.868 1.00 23.35 80 ASN A O 1
ATOM 672 N N . ASN A 1 81 ? 60.647 70.177 19.153 1.00 22.47 81 ASN A N 1
ATOM 673 C CA . ASN A 1 81 ? 59.211 70.410 19.058 1.00 20.72 81 ASN A CA 1
ATOM 674 C C . ASN A 1 81 ? 58.400 69.233 19.591 1.00 20.40 81 ASN A C 1
ATOM 675 O O . ASN A 1 81 ? 57.269 69.002 19.162 1.00 21.37 81 ASN A O 1
ATOM 680 N N . ARG A 1 82 ? 58.985 68.493 20.527 1.00 19.95 82 ARG A N 1
ATOM 681 C CA . ARG A 1 82 ? 58.258 67.454 21.247 1.00 20.40 82 ARG A CA 1
ATOM 682 C C . ARG A 1 82 ? 57.422 68.048 22.375 1.00 18.22 82 ARG A C 1
ATOM 683 O O . ARG A 1 82 ? 57.887 68.913 23.117 1.00 15.95 82 ARG A O 1
ATOM 691 N N . SER A 1 83 ? 56.185 67.576 22.499 1.00 17.31 83 SER A N 1
ATOM 692 C CA . SER A 1 83 ? 55.355 67.898 23.654 1.00 16.68 83 SER A CA 1
ATOM 693 C C . SER A 1 83 ? 55.804 67.122 24.888 1.00 16.47 83 SER A C 1
ATOM 694 O O . SER A 1 83 ? 55.856 65.892 24.876 1.00 17.41 83 SER A O 1
ATOM 697 N N . LEU A 1 84 ? 56.127 67.849 25.953 1.00 15.30 84 LEU A N 1
ATOM 698 C CA . LEU A 1 84 ? 56.689 67.252 27.132 1.00 15.91 84 LEU A CA 1
ATOM 699 C C . LEU A 1 84 ? 55.607 66.887 28.182 1.00 16.68 84 LEU A C 1
ATOM 700 O O . LEU A 1 84 ? 55.851 66.077 29.063 1.00 17.93 84 LEU A O 1
ATOM 705 N N . GLU A 1 85 ? 54.411 67.456 28.059 1.00 16.56 85 GLU A N 1
ATOM 706 C CA . GLU A 1 85 ? 53.314 67.208 28.972 1.00 16.99 85 GLU A CA 1
ATOM 707 C C . GLU A 1 85 ? 52.043 67.036 28.187 1.00 15.93 85 GLU A C 1
ATOM 708 O O . GLU A 1 85 ? 51.962 67.518 27.056 1.00 15.16 85 GLU A O 1
ATOM 714 N N . PRO A 1 86 ? 51.025 66.406 28.809 1.00 15.39 86 PRO A N 1
ATOM 715 C CA . PRO A 1 86 ? 49.668 66.455 28.286 1.00 15.74 86 PRO A CA 1
ATOM 716 C C . PRO A 1 86 ? 49.215 67.915 28.347 1.00 16.33 86 PRO A C 1
ATOM 717 O O . PRO A 1 86 ? 49.641 68.648 29.225 1.00 18.42 86 PRO A O 1
ATOM 721 N N . PRO A 1 87 ? 48.403 68.357 27.406 1.00 16.54 87 PRO A N 1
ATOM 722 C CA . PRO A 1 87 ? 48.001 69.753 27.479 1.00 16.88 87 PRO A CA 1
ATOM 723 C C . PRO A 1 87 ? 47.094 69.987 28.722 1.00 16.93 87 PRO A C 1
ATOM 724 O O . PRO A 1 87 ? 46.577 69.030 29.299 1.00 17.83 87 PRO A O 1
ATOM 728 N N . SER A 1 88 ? 46.917 71.224 29.149 1.00 14.99 88 SER A N 1
ATOM 729 C CA . SER A 1 88 ? 46.139 71.467 30.369 1.00 15.74 88 SER A CA 1
ATOM 730 C C . SER A 1 88 ? 45.171 72.618 30.106 1.00 14.99 88 SER A C 1
ATOM 731 O O . SER A 1 88 ? 45.596 73.741 29.840 1.00 13.04 88 SER A O 1
ATOM 734 N N . LYS A 1 89 ? 43.875 72.313 30.121 1.00 14.78 89 LYS A N 1
ATOM 735 C CA . LYS A 1 89 ? 42.838 73.337 29.994 1.00 16.55 89 LYS A CA 1
ATOM 736 C C . LYS A 1 89 ? 42.718 74.219 31.243 1.00 14.22 89 LYS A C 1
ATOM 737 O O . LYS A 1 89 ? 42.760 73.744 32.369 1.00 12.96 89 LYS A O 1
ATOM 743 N N . PHE A 1 90 ? 42.482 75.513 31.029 1.00 14.05 90 PHE A N 1
ATOM 744 C CA . PHE A 1 90 ? 42.294 76.436 32.128 1.00 12.85 90 PHE A CA 1
ATOM 745 C C . PHE A 1 90 ? 41.409 77.579 31.668 1.00 13.82 90 PHE A C 1
ATOM 746 O O . PHE A 1 90 ? 41.162 77.760 30.460 1.00 13.59 90 PHE A O 1
ATOM 754 N N . ILE A 1 91 ? 40.925 78.357 32.626 1.00 13.03 91 ILE A N 1
ATOM 755 C CA . ILE A 1 91 ? 40.093 79.508 32.286 1.00 12.62 91 ILE A CA 1
ATOM 756 C C . ILE A 1 91 ? 40.730 80.753 32.876 1.00 11.51 91 ILE A C 1
ATOM 757 O O . ILE A 1 91 ? 41.168 80.752 34.024 1.00 11.28 91 ILE A O 1
ATOM 762 N N . ILE A 1 92 ? 40.827 81.790 32.051 1.00 11.21 92 ILE A N 1
ATOM 763 C CA . ILE A 1 92 ? 41.171 83.117 32.522 1.00 10.49 92 ILE A CA 1
ATOM 764 C C . ILE A 1 92 ? 39.822 83.819 32.781 1.00 11.32 92 ILE A C 1
ATOM 765 O O . ILE A 1 92 ? 39.050 84.042 31.851 1.00 10.46 92 ILE A O 1
ATOM 770 N N . LYS A 1 93 ? 39.560 84.150 34.041 1.00 13.15 93 LYS A N 1
ATOM 771 C CA . LYS A 1 93 ? 38.297 84.805 34.475 1.00 14.11 93 LYS A CA 1
ATOM 772 C C . LYS A 1 93 ? 38.529 86.296 34.549 1.00 13.56 93 LYS A C 1
ATOM 773 O O . LYS A 1 93 ? 39.537 86.716 35.096 1.00 12.73 93 LYS A O 1
ATOM 779 N N . VAL A 1 94 ? 37.612 87.104 34.001 1.00 13.22 94 VAL A N 1
ATOM 780 C CA . VAL A 1 94 ? 37.735 88.583 34.095 1.00 12.71 94 VAL A CA 1
ATOM 781 C C . VAL A 1 94 ? 36.918 88.992 35.320 1.00 12.82 94 VAL A C 1
ATOM 782 O O . VAL A 1 94 ? 35.702 88.785 35.344 1.00 12.73 94 VAL A O 1
ATOM 786 N N . SER A 1 95 ? 37.582 89.577 36.306 1.00 12.33 95 SER A N 1
ATOM 787 C CA . SER A 1 95 ? 36.979 89.962 37.593 1.00 13.04 95 SER A CA 1
ATOM 788 C C . SER A 1 95 ? 36.245 91.281 37.424 1.00 12.32 95 SER A C 1
ATOM 789 O O . SER A 1 95 ? 36.774 92.216 36.867 1.00 12.48 95 SER A O 1
ATOM 792 N N . ASP A 1 96 ? 35.015 91.330 37.925 1.00 12.81 96 ASP A N 1
ATOM 793 C CA . ASP A 1 96 ? 34.109 92.457 37.746 1.00 12.67 96 ASP A CA 1
ATOM 794 C C . ASP A 1 96 ? 34.492 93.688 38.566 1.00 12.56 96 ASP A C 1
ATOM 795 O O . ASP A 1 96 ? 34.746 93.580 39.757 1.00 13.65 96 ASP A O 1
ATOM 800 N N . ILE A 1 97 ? 34.456 94.865 37.956 1.00 11.96 97 ILE A N 1
ATOM 801 C CA . ILE A 1 97 ? 34.389 96.075 38.739 1.00 11.56 97 ILE A CA 1
ATOM 802 C C . ILE A 1 97 ? 32.974 96.654 38.610 1.00 11.48 97 ILE A C 1
ATOM 803 O O . ILE A 1 97 ? 32.239 96.352 37.651 1.00 11.42 97 ILE A O 1
ATOM 808 N N . ASN A 1 98 ? 32.593 97.476 39.573 1.00 11.97 98 ASN A N 1
ATOM 809 C CA . ASN A 1 98 ? 31.311 98.155 39.497 1.00 11.79 98 ASN A CA 1
ATOM 810 C C . ASN A 1 98 ? 31.382 99.346 38.533 1.00 12.69 98 ASN A C 1
ATOM 811 O O . ASN A 1 98 ? 31.697 100.455 38.914 1.00 14.71 98 ASN A O 1
ATOM 816 N N . ASP A 1 99 ? 31.110 99.109 37.259 1.00 13.33 99 ASP A N 1
ATOM 817 C CA . ASP A 1 99 ? 31.217 100.174 36.277 1.00 13.65 99 ASP A CA 1
ATOM 818 C C . ASP A 1 99 ? 29.937 100.409 35.463 1.00 12.95 99 ASP A C 1
ATOM 819 O O . ASP A 1 99 ? 29.955 101.125 34.483 1.00 13.37 99 ASP A O 1
ATOM 824 N N . ASN A 1 100 ? 28.828 99.790 35.891 1.00 13.79 100 ASN A N 1
ATOM 825 C CA . ASN A 1 100 ? 27.535 99.997 35.278 1.00 13.15 100 ASN A CA 1
ATOM 826 C C . ASN A 1 100 ? 26.490 100.411 36.301 1.00 13.05 100 ASN A C 1
ATOM 827 O O . ASN A 1 100 ? 26.448 99.908 37.443 1.00 12.86 100 ASN A O 1
ATOM 832 N N . ALA A 1 101 ? 25.643 101.337 35.897 1.00 13.32 101 ALA A N 1
ATOM 833 C CA . ALA A 1 101 ? 24.507 101.732 36.744 1.00 13.81 101 ALA A CA 1
ATOM 834 C C . ALA A 1 101 ? 23.261 100.939 36.273 1.00 13.56 101 ALA A C 1
ATOM 835 O O . ALA A 1 101 ? 23.229 100.413 35.148 1.00 14.11 101 ALA A O 1
ATOM 837 N N . PRO A 1 102 ? 22.260 100.779 37.145 1.00 13.74 102 PRO A N 1
ATOM 838 C CA . PRO A 1 102 ? 21.010 100.145 36.663 1.00 13.30 102 PRO A CA 1
ATOM 839 C C . PRO A 1 102 ? 20.320 101.035 35.652 1.00 13.72 102 PRO A C 1
ATOM 840 O O . PRO A 1 102 ? 20.325 102.301 35.797 1.00 13.22 102 PRO A O 1
ATOM 844 N N . ILE A 1 103 ? 19.766 100.410 34.610 1.00 13.42 103 ILE A N 1
ATOM 845 C CA . ILE A 1 103 ? 19.039 101.159 33.574 1.00 14.30 103 ILE A CA 1
ATOM 846 C C . ILE A 1 103 ? 17.647 100.567 33.442 1.00 13.74 103 ILE A C 1
ATOM 847 O O . ILE A 1 103 ? 17.481 99.353 33.382 1.00 13.05 103 ILE A O 1
ATOM 852 N N . PHE A 1 104 ? 16.626 101.420 33.426 1.00 12.45 104 PHE A N 1
ATOM 853 C CA . PHE A 1 104 ? 15.262 100.900 33.335 1.00 12.45 104 PHE A CA 1
ATOM 854 C C . PHE A 1 104 ? 15.033 100.099 32.075 1.00 13.03 104 PHE A C 1
ATOM 855 O O . PHE A 1 104 ? 15.741 100.302 31.093 1.00 14.23 104 PHE A O 1
ATOM 863 N N . VAL A 1 105 ? 14.054 99.199 32.089 1.00 12.73 105 VAL A N 1
ATOM 864 C CA . VAL A 1 105 ? 13.787 98.375 30.907 1.00 13.45 105 VAL A CA 1
ATOM 865 C C . VAL A 1 105 ? 12.846 99.052 29.889 1.00 13.48 105 VAL A C 1
ATOM 866 O O . VAL A 1 105 ? 12.739 98.584 28.771 1.00 13.70 105 VAL A O 1
ATOM 870 N N . GLN A 1 106 ? 12.212 100.159 30.275 1.00 13.72 106 GLN A N 1
ATOM 871 C CA . GLN A 1 106 ? 11.291 100.929 29.419 1.00 14.83 106 GLN A CA 1
ATOM 872 C C . GLN A 1 106 ? 11.476 102.370 29.847 1.00 14.87 106 GLN A C 1
ATOM 873 O O . GLN A 1 106 ? 11.715 102.640 31.019 1.00 13.96 106 GLN A O 1
ATOM 879 N N . LYS A 1 107 ? 11.326 103.277 28.894 1.00 14.68 107 LYS A N 1
ATOM 880 C CA . LYS A 1 107 ? 11.275 104.711 29.167 1.00 15.57 107 LYS A CA 1
ATOM 881 C C . LYS A 1 107 ? 10.061 105.136 30.019 1.00 15.40 107 LYS A C 1
ATOM 882 O O . LYS A 1 107 ? 10.192 105.968 30.918 1.00 15.98 107 LYS A O 1
ATOM 888 N N . ILE A 1 108 ? 8.887 104.594 29.672 1.00 14.72 108 ILE A N 1
ATOM 889 C CA . ILE A 1 108 ? 7.626 104.847 30.328 1.00 14.74 108 ILE A CA 1
ATOM 890 C C . ILE A 1 108 ? 6.951 103.509 30.718 1.00 14.31 108 ILE A C 1
ATOM 891 O O . ILE A 1 108 ? 6.759 102.598 29.888 1.00 14.10 108 ILE A O 1
ATOM 896 N N . PHE A 1 109 ? 6.654 103.384 32.012 1.00 13.40 109 PHE A N 1
ATOM 897 C CA . PHE A 1 109 ? 5.781 102.343 32.539 1.00 13.80 109 PHE A CA 1
ATOM 898 C C . PHE A 1 109 ? 4.363 102.876 32.780 1.00 14.46 109 PHE A C 1
ATOM 899 O O . PHE A 1 109 ? 4.159 104.052 33.043 1.00 15.27 109 PHE A O 1
ATOM 907 N N . ASN A 1 110 ? 3.379 101.995 32.706 1.00 16.17 110 ASN A N 1
ATOM 908 C CA . ASN A 1 110 ? 1.991 102.384 32.908 1.00 16.17 110 ASN A CA 1
ATOM 909 C C . ASN A 1 110 ? 1.384 101.493 33.965 1.00 16.46 110 ASN A C 1
ATOM 910 O O . ASN A 1 110 ? 1.636 100.278 33.991 1.00 16.92 110 ASN A O 1
ATOM 915 N N . GLY A 1 111 ? 0.583 102.083 34.850 1.00 15.45 111 GLY A N 1
ATOM 916 C CA . GLY A 1 111 ? -0.255 101.283 35.715 1.00 14.58 111 GLY A CA 1
ATOM 917 C C . GLY A 1 111 ? -1.537 101.980 36.073 1.00 14.05 111 GLY A C 1
ATOM 918 O O . GLY A 1 111 ? -1.790 103.108 35.681 1.00 12.66 111 GLY A O 1
ATOM 919 N N . SER A 1 112 ? -2.348 101.288 36.848 1.00 14.37 112 SER A N 1
ATOM 920 C CA . SER A 1 112 ? -3.588 101.872 37.304 1.00 15.15 112 SER A CA 1
ATOM 921 C C . SER A 1 112 ? -3.947 101.294 38.662 1.00 14.37 112 SER A C 1
ATOM 922 O O . SER A 1 112 ? -3.489 100.216 39.063 1.00 14.60 112 SER A O 1
ATOM 925 N N . VAL A 1 113 ? -4.749 102.044 39.387 1.00 13.80 113 VAL A N 1
ATOM 926 C CA . VAL A 1 113 ? -5.202 101.606 40.694 1.00 13.19 113 VAL A CA 1
ATOM 927 C C . VAL A 1 113 ? -6.582 102.261 40.909 1.00 13.27 113 VAL A C 1
ATOM 928 O O . VAL A 1 113 ? -6.805 103.373 40.408 1.00 14.04 113 VAL A O 1
ATOM 932 N N . PRO A 1 114 ? -7.541 101.556 41.548 1.00 13.92 114 PRO A N 1
ATOM 933 C CA . PRO A 1 114 ? -8.809 102.210 41.886 1.00 13.68 114 PRO A CA 1
ATOM 934 C C . PRO A 1 114 ? -8.606 103.329 42.859 1.00 15.00 114 PRO A C 1
ATOM 935 O O . PRO A 1 114 ? -7.751 103.208 43.760 1.00 14.98 114 PRO A O 1
ATOM 939 N N . GLU A 1 115 ? -9.380 104.412 42.688 1.00 15.02 115 GLU A N 1
ATOM 940 C CA . GLU A 1 115 ? -9.338 105.540 43.585 1.00 16.43 115 GLU A CA 1
ATOM 941 C C . GLU A 1 115 ? -9.685 105.082 44.982 1.00 16.33 115 GLU A C 1
ATOM 942 O O . GLU A 1 115 ? -10.365 104.076 45.147 1.00 16.18 115 GLU A O 1
ATOM 948 N N . MET A 1 116 ? -9.214 105.826 45.979 1.00 16.06 116 MET A N 1
ATOM 949 C CA . MET A 1 116 ? -9.552 105.559 47.369 1.00 17.36 116 MET A CA 1
ATOM 950 C C . MET A 1 116 ? -9.153 104.153 47.856 1.00 16.65 116 MET A C 1
ATOM 951 O O . MET A 1 116 ? -9.703 103.672 48.826 1.00 17.30 116 MET A O 1
ATOM 956 N N . SER A 1 117 ? -8.182 103.508 47.205 1.00 16.60 117 SER A N 1
ATOM 957 C CA . SER A 1 117 ? -7.618 102.250 47.721 1.00 15.74 117 SER A CA 1
ATOM 958 C C . SER A 1 117 ? -6.890 102.554 49.036 1.00 15.54 117 SER A C 1
ATOM 959 O O . SER A 1 117 ? -6.362 103.658 49.242 1.00 16.48 117 SER A O 1
ATOM 962 N N . ARG A 1 118 ? -6.869 101.565 49.919 1.00 14.63 118 ARG A N 1
ATOM 963 C CA A ARG A 1 118 ? -6.109 101.688 51.146 0.50 13.15 118 ARG A CA 1
ATOM 964 C CA B ARG A 1 118 ? -6.066 101.519 51.136 0.50 14.26 118 ARG A CA 1
ATOM 965 C C . ARG A 1 118 ? -4.622 102.028 50.895 1.00 13.40 118 ARG A C 1
ATOM 966 O O . ARG A 1 118 ? -4.040 101.780 49.822 1.00 12.24 118 ARG A O 1
ATOM 981 N N . LEU A 1 119 ? -4.037 102.703 51.875 1.00 12.56 119 LEU A N 1
ATOM 982 C CA . LEU A 1 119 ? -2.602 102.934 51.903 1.00 12.02 119 LEU A CA 1
ATOM 983 C C . LEU A 1 119 ? -1.864 101.604 51.699 1.00 11.62 119 LEU A C 1
ATOM 984 O O . LEU A 1 119 ? -2.221 100.596 52.328 1.00 10.59 119 LEU A O 1
ATOM 989 N N . GLY A 1 120 ? -0.835 101.626 50.835 1.00 11.46 120 GLY A N 1
ATOM 990 C CA . GLY A 1 120 ? 0.041 100.480 50.618 1.00 11.48 120 GLY A CA 1
ATOM 991 C C . GLY A 1 120 ? -0.559 99.482 49.636 1.00 12.24 120 GLY A C 1
ATOM 992 O O . GLY A 1 120 ? -0.199 98.290 49.635 1.00 11.73 120 GLY A O 1
ATOM 993 N N . THR A 1 121 ? -1.465 99.967 48.790 1.00 11.65 121 THR A N 1
ATOM 994 C CA . THR A 1 121 ? -2.000 99.157 47.711 1.00 11.40 121 THR A CA 1
ATOM 995 C C . THR A 1 121 ? -1.001 99.121 46.574 1.00 11.65 121 THR A C 1
ATOM 996 O O . THR A 1 121 ? -0.583 100.165 46.072 1.00 10.90 121 THR A O 1
ATOM 1000 N N . SER A 1 122 ? -0.633 97.896 46.182 1.00 12.02 122 SER A N 1
ATOM 1001 C CA . SER A 1 122 ? 0.317 97.655 45.137 1.00 12.95 122 SER A CA 1
ATOM 1002 C C . SER A 1 122 ? -0.266 98.136 43.793 1.00 13.64 122 SER A C 1
ATOM 1003 O O . SER A 1 122 ? -1.428 97.809 43.448 1.00 14.32 122 SER A O 1
ATOM 1006 N N . VAL A 1 123 ? 0.518 98.889 43.018 1.00 12.43 123 VAL A N 1
ATOM 1007 C CA . VAL A 1 123 ? 0.001 99.474 41.780 1.00 12.06 123 VAL A CA 1
ATOM 1008 C C . VAL A 1 123 ? 0.575 98.768 40.526 1.00 12.86 123 VAL A C 1
ATOM 1009 O O . VAL A 1 123 ? -0.151 98.274 39.673 1.00 12.85 123 VAL A O 1
ATOM 1013 N N . THR A 1 124 ? 1.906 98.715 40.447 1.00 12.61 124 THR A N 1
ATOM 1014 C CA . THR A 1 124 ? 2.595 98.236 39.284 1.00 12.92 124 THR A CA 1
ATOM 1015 C C . THR A 1 124 ? 4.058 98.014 39.684 1.00 13.85 124 THR A C 1
ATOM 1016 O O . THR A 1 124 ? 4.447 98.359 40.808 1.00 13.41 124 THR A O 1
ATOM 1020 N N . LYS A 1 125 ? 4.841 97.373 38.820 1.00 13.42 125 LYS A N 1
ATOM 1021 C CA . LYS A 1 125 ? 6.233 97.116 39.143 1.00 13.75 125 LYS A CA 1
ATOM 1022 C C . LYS A 1 125 ? 7.091 97.772 38.072 1.00 13.17 125 LYS A C 1
ATOM 1023 O O . LYS A 1 125 ? 6.782 97.679 36.887 1.00 13.62 125 LYS A O 1
ATOM 1029 N N . VAL A 1 126 ? 8.142 98.466 38.485 1.00 11.89 126 VAL A N 1
ATOM 1030 C CA . VAL A 1 126 ? 9.147 98.954 37.532 1.00 10.75 126 VAL A CA 1
ATOM 1031 C C . VAL A 1 126 ? 10.406 98.080 37.718 1.00 11.12 126 VAL A C 1
ATOM 1032 O O . VAL A 1 126 ? 10.571 97.449 38.776 1.00 11.82 126 VAL A O 1
ATOM 1036 N N . THR A 1 127 ? 11.282 98.050 36.724 1.00 11.17 127 THR A N 1
ATOM 1037 C CA . THR A 1 127 ? 12.485 97.206 36.766 1.00 12.44 127 THR A CA 1
ATOM 1038 C C . THR A 1 127 ? 13.612 97.923 36.056 1.00 12.23 127 THR A C 1
ATOM 1039 O O . THR A 1 127 ? 13.433 98.376 34.921 1.00 11.35 127 THR A O 1
ATOM 1043 N N . ALA A 1 128 ? 14.759 98.023 36.725 1.00 12.15 128 ALA A N 1
ATOM 1044 C CA . ALA A 1 128 ? 16.009 98.430 36.093 1.00 12.50 128 ALA A CA 1
ATOM 1045 C C . ALA A 1 128 ? 17.017 97.281 36.203 1.00 13.62 128 ALA A C 1
ATOM 1046 O O . ALA A 1 128 ? 16.990 96.513 37.186 1.00 13.66 128 ALA A O 1
ATOM 1048 N N . GLU A 1 129 ? 17.858 97.117 35.180 1.00 14.11 129 GLU A N 1
ATOM 1049 C CA . GLU A 1 129 ? 18.836 96.023 35.157 1.00 15.85 129 GLU A CA 1
ATOM 1050 C C . GLU A 1 129 ? 20.215 96.647 35.175 1.00 14.30 129 GLU A C 1
ATOM 1051 O O . GLU A 1 129 ? 20.451 97.692 34.582 1.00 12.66 129 GLU A O 1
ATOM 1057 N N . ASP A 1 130 ? 21.108 96.005 35.903 1.00 14.27 130 ASP A N 1
ATOM 1058 C CA . ASP A 1 130 ? 22.468 96.489 36.077 1.00 13.84 130 ASP A CA 1
ATOM 1059 C C . ASP A 1 130 ? 23.357 95.432 35.448 1.00 13.68 130 ASP A C 1
ATOM 1060 O O . ASP A 1 130 ? 23.290 94.266 35.842 1.00 12.71 130 ASP A O 1
ATOM 1065 N N . ALA A 1 131 ? 24.196 95.857 34.503 1.00 13.44 131 ALA A N 1
ATOM 1066 C CA . ALA A 1 131 ? 25.004 94.954 33.682 1.00 13.02 131 ALA A CA 1
ATOM 1067 C C . ALA A 1 131 ? 26.223 94.333 34.405 1.00 12.83 131 ALA A C 1
ATOM 1068 O O . ALA A 1 131 ? 26.886 93.445 33.864 1.00 11.94 131 ALA A O 1
ATOM 1070 N N . ASP A 1 132 ? 26.517 94.793 35.612 1.00 12.13 132 ASP A N 1
ATOM 1071 C CA . ASP A 1 132 ? 27.606 94.219 36.399 1.00 12.49 132 ASP A CA 1
ATOM 1072 C C . ASP A 1 132 ? 27.286 92.794 36.848 1.00 13.18 132 ASP A C 1
ATOM 1073 O O . ASP A 1 132 ? 26.178 92.276 36.618 1.00 12.15 132 ASP A O 1
ATOM 1078 N N . ASP A 1 133 ? 28.259 92.157 37.491 1.00 13.29 133 ASP A N 1
ATOM 1079 C CA . ASP A 1 133 ? 28.137 90.754 37.868 1.00 13.93 133 ASP A CA 1
ATOM 1080 C C . ASP A 1 133 ? 27.311 90.594 39.140 1.00 14.15 133 ASP A C 1
ATOM 1081 O O . ASP A 1 133 ? 27.665 91.127 40.191 1.00 12.44 133 ASP A O 1
ATOM 1086 N N . PRO A 1 134 ? 26.209 89.858 39.037 1.00 15.22 134 PRO A N 1
ATOM 1087 C CA . PRO A 1 134 ? 25.240 89.763 40.131 1.00 17.17 134 PRO A CA 1
ATOM 1088 C C . PRO A 1 134 ? 25.717 88.816 41.227 1.00 17.95 134 PRO A C 1
ATOM 1089 O O . PRO A 1 134 ? 25.025 88.635 42.230 1.00 19.61 134 PRO A O 1
ATOM 1093 N N . THR A 1 135 ? 26.889 88.220 41.033 1.00 18.18 135 THR A N 1
ATOM 1094 C CA . THR A 1 135 ? 27.460 87.311 42.020 1.00 18.49 135 THR A CA 1
ATOM 1095 C C . THR A 1 135 ? 28.542 88.000 42.843 1.00 19.31 135 THR A C 1
ATOM 1096 O O . THR A 1 135 ? 29.113 87.406 43.758 1.00 18.65 135 THR A O 1
ATOM 1100 N N . VAL A 1 136 ? 28.820 89.257 42.512 1.00 19.04 136 VAL A N 1
ATOM 1101 C CA . VAL A 1 136 ? 29.811 90.039 43.240 1.00 20.57 136 VAL A CA 1
ATOM 1102 C C . VAL A 1 136 ? 29.067 90.885 44.268 1.00 21.68 136 VAL A C 1
ATOM 1103 O O . VAL A 1 136 ? 27.848 91.040 44.194 1.00 23.29 136 VAL A O 1
ATOM 1107 N N . ALA A 1 137 ? 29.809 91.430 45.227 1.00 21.27 137 ALA A N 1
ATOM 1108 C CA . ALA A 1 137 ? 29.207 92.078 46.386 1.00 20.32 137 ALA A CA 1
ATOM 1109 C C . ALA A 1 137 ? 28.533 93.344 45.868 1.00 18.36 137 ALA A C 1
ATOM 1110 O O . ALA A 1 137 ? 29.168 94.392 45.748 1.00 17.53 137 ALA A O 1
ATOM 1112 N N . GLY A 1 138 ? 27.244 93.239 45.562 1.00 17.41 138 GLY A N 1
ATOM 1113 C CA . GLY A 1 138 ? 26.379 94.402 45.497 1.00 14.70 138 GLY A CA 1
ATOM 1114 C C . GLY A 1 138 ? 26.399 95.065 44.134 1.00 14.20 138 GLY A C 1
ATOM 1115 O O . GLY A 1 138 ? 25.650 96.009 43.881 1.00 13.27 138 GLY A O 1
ATOM 1116 N N . HIS A 1 139 ? 27.259 94.567 43.252 1.00 12.43 139 HIS A N 1
ATOM 1117 C CA . HIS A 1 139 ? 27.594 95.277 42.024 1.00 11.33 139 HIS A CA 1
ATOM 1118 C C . HIS A 1 139 ? 26.368 95.444 41.132 1.00 10.18 139 HIS A C 1
ATOM 1119 O O . HIS A 1 139 ? 26.236 96.442 40.422 1.00 9.60 139 HIS A O 1
ATOM 1126 N N . ALA A 1 140 ? 25.474 94.462 41.173 1.00 11.19 140 ALA A N 1
ATOM 1127 C CA . ALA A 1 140 ? 24.272 94.490 40.360 1.00 11.26 140 ALA A CA 1
ATOM 1128 C C . ALA A 1 140 ? 23.046 94.507 41.286 1.00 12.86 140 ALA A C 1
ATOM 1129 O O . ALA A 1 140 ? 21.948 94.078 40.909 1.00 15.00 140 ALA A O 1
ATOM 1131 N N . THR A 1 141 ? 23.226 94.987 42.505 1.00 12.14 141 THR A N 1
ATOM 1132 C CA . THR A 1 141 ? 22.140 95.112 43.433 1.00 12.89 141 THR A CA 1
ATOM 1133 C C . THR A 1 141 ? 21.422 96.436 43.122 1.00 13.92 141 THR A C 1
ATOM 1134 O O . THR A 1 141 ? 22.023 97.501 43.256 1.00 16.02 141 THR A O 1
ATOM 1138 N N . VAL A 1 142 ? 20.140 96.383 42.760 1.00 13.82 142 VAL A N 1
ATOM 1139 C CA . VAL A 1 142 ? 19.418 97.575 42.308 1.00 12.64 142 VAL A CA 1
ATOM 1140 C C . VAL A 1 142 ? 18.517 98.050 43.449 1.00 12.90 142 VAL A C 1
ATOM 1141 O O . VAL A 1 142 ? 17.871 97.241 44.104 1.00 13.68 142 VAL A O 1
ATOM 1145 N N . THR A 1 143 ? 18.473 99.360 43.672 1.00 13.02 143 THR A N 1
ATOM 1146 C CA . THR A 1 143 ? 17.562 100.004 44.625 1.00 12.26 143 THR A CA 1
ATOM 1147 C C . THR A 1 143 ? 16.785 101.108 43.874 1.00 11.45 143 THR A C 1
ATOM 1148 O O . THR A 1 143 ? 17.221 101.568 42.827 1.00 11.47 143 THR A O 1
ATOM 1152 N N . TYR A 1 144 ? 15.619 101.497 44.382 1.00 10.76 144 TYR A N 1
ATOM 1153 C CA . TYR A 1 144 ? 14.724 102.389 43.654 1.00 10.93 144 TYR A CA 1
ATOM 1154 C C . TYR A 1 144 ? 14.261 103.527 44.569 1.00 11.36 144 TYR A C 1
ATOM 1155 O O . TYR A 1 144 ? 14.061 103.309 45.749 1.00 9.27 144 TYR A O 1
ATOM 1164 N N . GLN A 1 145 ? 14.033 104.709 43.985 1.00 12.13 145 GLN A N 1
ATOM 1165 C CA . GLN A 1 145 ? 13.530 105.848 44.706 1.00 14.45 145 GLN A CA 1
ATOM 1166 C C . GLN A 1 145 ? 12.522 106.554 43.780 1.00 13.42 145 GLN A C 1
ATOM 1167 O O . GLN A 1 145 ? 12.709 106.599 42.562 1.00 13.37 145 GLN A O 1
ATOM 1173 N N . ILE A 1 146 ? 11.430 107.064 44.337 1.00 12.74 146 ILE A N 1
ATOM 1174 C CA . ILE A 1 146 ? 10.578 107.988 43.585 1.00 12.69 146 ILE A CA 1
ATOM 1175 C C . ILE A 1 146 ? 11.095 109.404 43.853 1.00 13.23 146 ILE A C 1
ATOM 1176 O O . ILE A 1 146 ? 11.245 109.805 45.014 1.00 12.71 146 ILE A O 1
ATOM 1181 N N . ILE A 1 147 ? 11.419 110.134 42.786 1.00 13.60 147 ILE A N 1
ATOM 1182 C CA . ILE A 1 147 ? 12.037 111.443 42.948 1.00 14.83 147 ILE A CA 1
ATOM 1183 C C . ILE A 1 147 ? 11.064 112.565 42.531 1.00 15.48 147 ILE A C 1
ATOM 1184 O O . ILE A 1 147 ? 11.345 113.752 42.712 1.00 16.39 147 ILE A O 1
ATOM 1189 N N . LYS A 1 148 ? 9.933 112.192 41.932 1.00 15.27 148 LYS A N 1
ATOM 1190 C CA . LYS A 1 148 ? 8.836 113.131 41.719 1.00 15.24 148 LYS A CA 1
ATOM 1191 C C . LYS A 1 148 ? 7.537 112.387 41.943 1.00 13.98 148 LYS A C 1
ATOM 1192 O O . LYS A 1 148 ? 7.313 111.377 41.286 1.00 14.29 148 LYS A O 1
ATOM 1198 N N . GLY A 1 149 ? 6.695 112.864 42.870 1.00 12.54 149 GLY A N 1
ATOM 1199 C CA . GLY A 1 149 ? 5.423 112.152 43.190 1.00 12.59 149 GLY A CA 1
ATOM 1200 C C . GLY A 1 149 ? 5.446 111.229 44.399 1.00 11.88 149 GLY A C 1
ATOM 1201 O O . GLY A 1 149 ? 4.536 110.419 44.608 1.00 11.08 149 GLY A O 1
ATOM 1202 N N . ASN A 1 150 ? 6.501 111.357 45.193 1.00 11.97 150 ASN A N 1
ATOM 1203 C CA A ASN A 1 150 ? 6.713 110.500 46.352 0.50 12.82 150 ASN A CA 1
ATOM 1204 C CA B ASN A 1 150 ? 6.717 110.506 46.359 0.50 12.80 150 ASN A CA 1
ATOM 1205 C C . ASN A 1 150 ? 5.691 110.749 47.492 1.00 12.95 150 ASN A C 1
ATOM 1206 O O . ASN A 1 150 ? 5.546 109.929 48.393 1.00 13.21 150 ASN A O 1
ATOM 1215 N N . GLU A 1 151 ? 4.959 111.858 47.430 1.00 13.62 151 GLU A N 1
ATOM 1216 C CA . GLU A 1 151 ? 3.846 112.139 48.369 1.00 15.18 151 GLU A CA 1
ATOM 1217 C C . GLU A 1 151 ? 2.612 111.264 48.118 1.00 14.46 151 GLU A C 1
ATOM 1218 O O . GLU A 1 151 ? 1.766 111.079 49.024 1.00 14.86 151 GLU A O 1
ATOM 1224 N N . TYR A 1 152 ? 2.510 110.748 46.888 1.00 13.47 152 TYR A N 1
ATOM 1225 C CA . TYR A 1 152 ? 1.346 110.011 46.404 1.00 12.32 152 TYR A CA 1
ATOM 1226 C C . TYR A 1 152 ? 1.574 108.503 46.332 1.00 12.23 152 TYR A C 1
ATOM 1227 O O . TYR A 1 152 ? 0.631 107.730 46.587 1.00 11.39 152 TYR A O 1
ATOM 1236 N N . PHE A 1 153 ? 2.830 108.103 46.037 1.00 10.86 153 PHE A N 1
ATOM 1237 C CA . PHE A 1 153 ? 3.235 106.692 45.834 1.00 12.42 153 PHE A CA 1
ATOM 1238 C C . PHE A 1 153 ? 4.594 106.419 46.457 1.00 11.21 153 PHE A C 1
ATOM 1239 O O . PHE A 1 153 ? 5.416 107.303 46.521 1.00 11.89 153 PHE A O 1
ATOM 1247 N N . THR A 1 154 ? 4.804 105.198 46.915 1.00 11.05 154 THR A N 1
ATOM 1248 C CA . THR A 1 154 ? 6.113 104.769 47.389 1.00 11.19 154 THR A CA 1
ATOM 1249 C C . THR A 1 154 ? 6.622 103.660 46.479 1.00 10.58 154 THR A C 1
ATOM 1250 O O . THR A 1 154 ? 5.869 103.077 45.705 1.00 8.82 154 THR A O 1
ATOM 1254 N N . VAL A 1 155 ? 7.911 103.366 46.555 1.00 11.00 155 VAL A N 1
ATOM 1255 C CA . VAL A 1 155 ? 8.439 102.240 45.804 1.00 9.92 155 VAL A CA 1
ATOM 1256 C C . VAL A 1 155 ? 9.304 101.402 46.741 1.00 10.29 155 VAL A C 1
ATOM 1257 O O . VAL A 1 155 ? 10.007 101.966 47.592 1.00 10.56 155 VAL A O 1
ATOM 1261 N N . ASP A 1 156 ? 9.245 100.072 46.627 1.00 10.05 156 ASP A N 1
ATOM 1262 C CA . ASP A 1 156 ? 10.133 99.242 47.447 1.00 10.31 156 ASP A CA 1
ATOM 1263 C C . ASP A 1 156 ? 11.422 98.945 46.659 1.00 11.25 156 ASP A C 1
ATOM 1264 O O . ASP A 1 156 ? 11.552 99.351 45.506 1.00 9.53 156 ASP A O 1
ATOM 1269 N N . ASP A 1 157 ? 12.372 98.228 47.255 1.00 12.50 157 ASP A N 1
ATOM 1270 C CA . ASP A 1 157 ? 13.645 98.043 46.554 1.00 12.73 157 ASP A CA 1
ATOM 1271 C C . ASP A 1 157 ? 13.589 96.866 45.550 1.00 13.17 157 ASP A C 1
ATOM 1272 O O . ASP A 1 157 ? 14.622 96.530 44.918 1.00 12.91 157 ASP A O 1
ATOM 1277 N N . SER A 1 158 ? 12.389 96.263 45.373 1.00 11.88 158 SER A N 1
ATOM 1278 C CA . SER A 1 158 ? 12.106 95.416 44.197 1.00 12.64 158 SER A CA 1
ATOM 1279 C C . SER A 1 158 ? 11.484 96.183 43.014 1.00 11.85 158 SER A C 1
ATOM 1280 O O . SER A 1 158 ? 11.197 95.588 41.986 1.00 11.96 158 SER A O 1
ATOM 1283 N N . GLY A 1 159 ? 11.257 97.480 43.162 1.00 11.34 159 GLY A N 1
ATOM 1284 C CA . GLY A 1 159 ? 10.614 98.262 42.098 1.00 9.43 159 GLY A CA 1
ATOM 1285 C C . GLY A 1 159 ? 9.087 98.236 42.117 1.00 10.13 159 GLY A C 1
ATOM 1286 O O . GLY A 1 159 ? 8.444 98.752 41.189 1.00 11.24 159 GLY A O 1
ATOM 1287 N N . VAL A 1 160 ? 8.496 97.672 43.162 1.00 9.67 160 VAL A N 1
ATOM 1288 C CA . VAL A 1 160 ? 7.036 97.696 43.307 1.00 9.28 160 VAL A CA 1
ATOM 1289 C C . VAL A 1 160 ? 6.562 99.059 43.841 1.00 9.50 160 VAL A C 1
ATOM 1290 O O . VAL A 1 160 ? 7.084 99.568 44.838 1.00 9.26 160 VAL A O 1
ATOM 1294 N N . ILE A 1 161 ? 5.590 99.625 43.133 1.00 8.96 161 ILE A N 1
ATOM 1295 C CA A ILE A 1 161 ? 4.997 100.926 43.478 0.50 9.74 161 ILE A CA 1
ATOM 1296 C CA B ILE A 1 161 ? 4.978 100.930 43.442 0.50 9.85 161 ILE A CA 1
ATOM 1297 C C . ILE A 1 161 ? 3.677 100.694 44.208 1.00 9.77 161 ILE A C 1
ATOM 1298 O O . ILE A 1 161 ? 2.870 99.860 43.801 1.00 9.66 161 ILE A O 1
ATOM 1307 N N . PHE A 1 162 ? 3.483 101.436 45.299 1.00 10.40 162 PHE A N 1
ATOM 1308 C CA . PHE A 1 162 ? 2.327 101.315 46.191 1.00 10.32 162 PHE A CA 1
ATOM 1309 C C . PHE A 1 162 ? 1.729 102.690 46.415 1.00 10.93 162 PHE A C 1
ATOM 1310 O O . PHE A 1 162 ? 2.457 103.685 46.364 1.00 11.04 162 PHE A O 1
ATOM 1318 N N . THR A 1 163 ? 0.419 102.746 46.721 1.00 11.58 163 THR A N 1
ATOM 1319 C CA . THR A 1 163 ? -0.213 104.010 47.123 1.00 11.21 163 THR A CA 1
ATOM 1320 C C . THR A 1 163 ? 0.417 104.445 48.452 1.00 11.64 163 THR A C 1
ATOM 1321 O O . THR A 1 163 ? 0.635 103.615 49.338 1.00 11.32 163 THR A O 1
ATOM 1325 N N . ALA A 1 164 ? 0.712 105.746 48.556 1.00 12.39 164 ALA A N 1
ATOM 1326 C CA . ALA A 1 164 ? 1.315 106.370 49.739 1.00 13.18 164 ALA A CA 1
ATOM 1327 C C . ALA A 1 164 ? 0.285 107.068 50.619 1.00 13.38 164 ALA A C 1
ATOM 1328 O O . ALA A 1 164 ? 0.621 107.523 51.704 1.00 13.74 164 ALA A O 1
ATOM 1330 N N . ARG A 1 165 ? -0.958 107.096 50.167 1.00 13.36 165 ARG A N 1
ATOM 1331 C CA . ARG A 1 165 ? -2.068 107.790 50.851 1.00 14.00 165 ARG A CA 1
ATOM 1332 C C . ARG A 1 165 ? -3.294 106.946 50.609 1.00 14.26 165 ARG A C 1
ATOM 1333 O O . ARG A 1 165 ? -3.378 106.299 49.567 1.00 13.19 165 ARG A O 1
ATOM 1341 N N . ALA A 1 166 ? -4.271 107.010 51.516 1.00 14.95 166 ALA A N 1
ATOM 1342 C CA . ALA A 1 166 ? -5.542 106.281 51.342 1.00 16.76 166 ALA A CA 1
ATOM 1343 C C . ALA A 1 166 ? -6.635 107.138 50.719 1.00 18.75 166 ALA A C 1
ATOM 1344 O O . ALA A 1 166 ? -7.714 106.636 50.477 1.00 19.69 166 ALA A O 1
ATOM 1346 N N . ASP A 1 167 ? -6.369 108.412 50.435 1.00 19.15 167 ASP A N 1
ATOM 1347 C CA . ASP A 1 167 ? -7.415 109.320 49.921 1.00 20.73 167 ASP A CA 1
ATOM 1348 C C . ASP A 1 167 ? -7.235 109.729 48.455 1.00 20.91 167 ASP A C 1
ATOM 1349 O O . ASP A 1 167 ? -7.646 110.833 48.082 1.00 20.20 167 ASP A O 1
ATOM 1354 N N . LEU A 1 168 ? -6.604 108.890 47.620 1.00 20.65 168 LEU A N 1
ATOM 1355 C CA . LEU A 1 168 ? -6.417 109.301 46.218 1.00 20.95 168 LEU A CA 1
ATOM 1356 C C . LEU A 1 168 ? -7.757 109.319 45.470 1.00 22.28 168 LEU A C 1
ATOM 1357 O O . LEU A 1 168 ? -8.385 108.288 45.261 1.00 22.07 168 LEU A O 1
ATOM 1362 N N . ASP A 1 169 ? -8.142 110.511 45.040 1.00 23.35 169 ASP A N 1
ATOM 1363 C CA . ASP A 1 169 ? -9.479 110.798 44.532 1.00 24.40 169 ASP A CA 1
ATOM 1364 C C . ASP A 1 169 ? -9.340 111.111 43.049 1.00 24.16 169 ASP A C 1
ATOM 1365 O O . ASP A 1 169 ? -8.667 112.084 42.676 1.00 23.32 169 ASP A O 1
ATOM 1370 N N . ARG A 1 170 ? -9.963 110.276 42.216 1.00 23.43 170 ARG A N 1
ATOM 1371 C CA . ARG A 1 170 ? -9.965 110.445 40.763 1.00 23.88 170 ARG A CA 1
ATOM 1372 C C . ARG A 1 170 ? -10.449 111.838 40.297 1.00 24.77 170 ARG A C 1
ATOM 1373 O O . ARG A 1 170 ? -9.966 112.360 39.288 1.00 23.41 170 ARG A O 1
ATOM 1381 N N . GLU A 1 171 ? -11.394 112.429 41.033 1.00 26.75 171 GLU A N 1
ATOM 1382 C CA . GLU A 1 171 ? -11.883 113.785 40.735 1.00 29.79 171 GLU A CA 1
ATOM 1383 C C . GLU A 1 171 ? -10.749 114.801 40.866 1.00 28.76 171 GLU A C 1
ATOM 1384 O O . GLU A 1 171 ? -10.569 115.624 39.987 1.00 30.27 171 GLU A O 1
ATOM 1390 N N . SER A 1 172 ? -9.972 114.731 41.946 1.00 28.74 172 SER A N 1
ATOM 1391 C CA . SER A 1 172 ? -8.818 115.625 42.122 1.00 27.89 172 SER A CA 1
ATOM 1392 C C . SER A 1 172 ? -7.785 115.468 41.012 1.00 27.61 172 SER A C 1
ATOM 1393 O O . SER A 1 172 ? -7.315 116.461 40.456 1.00 28.31 172 SER A O 1
ATOM 1396 N N . GLN A 1 173 ? -7.447 114.217 40.702 1.00 26.15 173 GLN A N 1
ATOM 1397 C CA . GLN A 1 173 ? -6.429 113.866 39.730 1.00 24.78 173 GLN A CA 1
ATOM 1398 C C . GLN A 1 173 ? -6.668 112.424 39.243 1.00 23.72 173 GLN A C 1
ATOM 1399 O O . GLN A 1 173 ? -6.651 111.483 40.039 1.00 23.69 173 GLN A O 1
ATOM 1405 N N . SER A 1 174 ? -6.869 112.249 37.943 1.00 21.85 174 SER A N 1
ATOM 1406 C CA . SER A 1 174 ? -7.095 110.907 37.383 1.00 21.34 174 SER A CA 1
ATOM 1407 C C . SER A 1 174 ? -5.850 110.197 36.845 1.00 20.69 174 SER A C 1
ATOM 1408 O O . SER A 1 174 ? -5.928 109.027 36.476 1.00 19.98 174 SER A O 1
ATOM 1411 N N . ALA A 1 175 ? -4.735 110.912 36.736 1.00 20.55 175 ALA A N 1
ATOM 1412 C CA . ALA A 1 175 ? -3.492 110.311 36.219 1.00 20.99 175 ALA A CA 1
ATOM 1413 C C . ALA A 1 175 ? -2.266 110.962 36.855 1.00 20.68 175 ALA A C 1
ATOM 1414 O O . ALA A 1 175 ? -2.126 112.179 36.851 1.00 23.06 175 ALA A O 1
ATOM 1416 N N . TYR A 1 176 ? -1.387 110.173 37.434 1.00 18.99 176 TYR A N 1
ATOM 1417 C CA . TYR A 1 176 ? -0.167 110.749 37.989 1.00 18.41 176 TYR A CA 1
ATOM 1418 C C . TYR A 1 176 ? 0.974 110.399 37.072 1.00 18.30 176 TYR A C 1
ATOM 1419 O O . TYR A 1 176 ? 1.029 109.312 36.523 1.00 18.02 176 TYR A O 1
ATOM 1428 N N . GLU A 1 177 ? 1.890 111.327 36.917 1.00 18.38 177 GLU A N 1
ATOM 1429 C CA . GLU A 1 177 ? 3.092 111.021 36.205 1.00 19.61 177 GLU A CA 1
ATOM 1430 C C . GLU A 1 177 ? 4.210 111.148 37.213 1.00 18.50 177 GLU A C 1
ATOM 1431 O O . GLU A 1 177 ? 4.539 112.247 37.662 1.00 19.64 177 GLU A O 1
ATOM 1437 N N . ILE A 1 178 ? 4.753 110.008 37.639 1.00 16.53 178 ILE A N 1
ATOM 1438 C CA . ILE A 1 178 ? 5.785 110.043 38.654 1.00 15.99 178 ILE A CA 1
ATOM 1439 C C . ILE A 1 178 ? 7.157 109.657 38.030 1.00 14.49 178 ILE A C 1
ATOM 1440 O O . ILE A 1 178 ? 7.223 108.990 36.995 1.00 14.91 178 ILE A O 1
ATOM 1445 N N . ILE A 1 179 ? 8.230 110.100 38.649 1.00 13.08 179 ILE A N 1
ATOM 1446 C CA A ILE A 1 179 ? 9.575 109.808 38.149 0.50 12.26 179 ILE A CA 1
ATOM 1447 C CA B ILE A 1 179 ? 9.567 109.795 38.144 0.50 12.32 179 ILE A CA 1
ATOM 1448 C C . ILE A 1 179 ? 10.287 108.893 39.124 1.00 11.69 179 ILE A C 1
ATOM 1449 O O . ILE A 1 179 ? 10.338 109.171 40.334 1.00 11.04 179 ILE A O 1
ATOM 1458 N N . VAL A 1 180 ? 10.815 107.791 38.599 1.00 11.42 180 VAL A N 1
ATOM 1459 C CA A VAL A 1 180 ? 11.538 106.848 39.425 0.50 11.10 180 VAL A CA 1
ATOM 1460 C CA B VAL A 1 180 ? 11.539 106.842 39.410 0.50 10.77 180 VAL A CA 1
ATOM 1461 C C . VAL A 1 180 ? 13.023 106.877 39.024 1.00 10.92 180 VAL A C 1
ATOM 1462 O O . VAL A 1 180 ? 13.371 107.215 37.891 1.00 10.72 180 VAL A O 1
ATOM 1469 N N . LYS A 1 181 ? 13.903 106.573 39.968 1.00 11.32 181 LYS A N 1
ATOM 1470 C CA . LYS A 1 181 ? 15.315 106.551 39.710 1.00 11.52 181 LYS A CA 1
ATOM 1471 C C . LYS A 1 181 ? 15.846 105.256 40.329 1.00 11.59 181 LYS A C 1
ATOM 1472 O O . LYS A 1 181 ? 15.413 104.832 41.424 1.00 12.59 181 LYS A O 1
ATOM 1478 N N . ALA A 1 182 ? 16.785 104.623 39.633 1.00 10.56 182 ALA A N 1
ATOM 1479 C CA . ALA A 1 182 ? 17.424 103.410 40.131 1.00 10.17 182 ALA A CA 1
ATOM 1480 C C . ALA A 1 182 ? 18.915 103.627 40.366 1.00 11.15 182 ALA A C 1
ATOM 1481 O O . ALA A 1 182 ? 19.523 104.519 39.775 1.00 11.65 182 ALA A O 1
ATOM 1483 N N . LYS A 1 183 ? 19.498 102.804 41.231 1.00 11.65 183 LYS A N 1
ATOM 1484 C CA . LYS A 1 183 ? 20.834 103.065 41.756 1.00 11.91 183 LYS A CA 1
ATOM 1485 C C . LYS A 1 183 ? 21.366 101.864 42.530 1.00 10.37 183 LYS A C 1
ATOM 1486 O O . LYS A 1 183 ? 20.785 101.453 43.534 1.00 11.19 183 LYS A O 1
ATOM 1492 N N . ASP A 1 184 ? 22.476 101.306 42.057 1.00 9.28 184 ASP A N 1
ATOM 1493 C CA . ASP A 1 184 ? 23.038 100.098 42.648 1.00 10.06 184 ASP A CA 1
ATOM 1494 C C . ASP A 1 184 ? 23.616 100.378 44.031 1.00 9.92 184 ASP A C 1
ATOM 1495 O O . ASP A 1 184 ? 23.872 101.529 44.386 1.00 9.21 184 ASP A O 1
ATOM 1500 N N . ALA A 1 185 ? 23.820 99.319 44.807 1.00 9.84 185 ALA A N 1
ATOM 1501 C CA . ALA A 1 185 ? 23.992 99.448 46.249 1.00 11.47 185 ALA A CA 1
ATOM 1502 C C . ALA A 1 185 ? 25.279 100.192 46.587 1.00 11.88 185 ALA A C 1
ATOM 1503 O O . ALA A 1 185 ? 25.481 100.620 47.723 1.00 12.35 185 ALA A O 1
ATOM 1505 N N . LEU A 1 186 ? 26.148 100.342 45.592 1.00 12.65 186 LEU A N 1
ATOM 1506 C CA . LEU A 1 186 ? 27.405 101.059 45.774 1.00 14.15 186 LEU A CA 1
ATOM 1507 C C . LEU A 1 186 ? 27.278 102.514 45.337 1.00 15.25 186 LEU A C 1
ATOM 1508 O O . LEU A 1 186 ? 28.210 103.303 45.493 1.00 14.85 186 LEU A O 1
ATOM 1513 N N . GLY A 1 187 ? 26.119 102.863 44.788 1.00 16.19 187 GLY A N 1
ATOM 1514 C CA . GLY A 1 187 ? 25.730 104.254 44.647 1.00 16.64 187 GLY A CA 1
ATOM 1515 C C . GLY A 1 187 ? 25.741 104.715 43.202 1.00 17.14 187 GLY A C 1
ATOM 1516 O O . GLY A 1 187 ? 25.518 105.891 42.914 1.00 17.54 187 GLY A O 1
ATOM 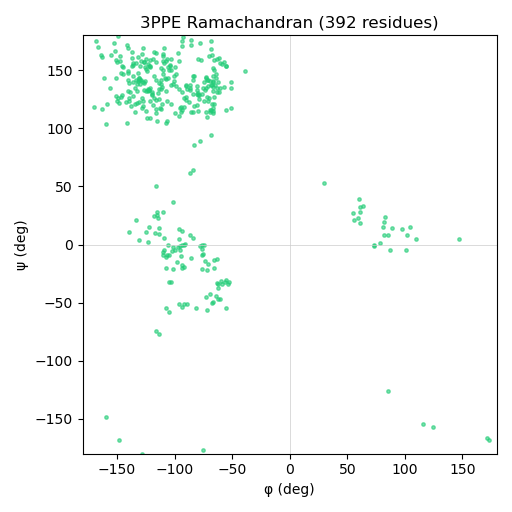1517 N N . LEU A 1 188 ? 26.001 103.784 42.291 1.00 16.95 188 LEU A N 1
ATOM 1518 C CA . LEU A 1 188 ? 26.194 104.120 40.885 1.00 18.38 188 LEU A CA 1
ATOM 1519 C C . LEU A 1 188 ? 24.874 104.494 40.221 1.00 18.95 188 LEU A C 1
ATOM 1520 O O . LEU A 1 188 ? 23.982 103.658 40.076 1.00 16.03 188 LEU A O 1
ATOM 1525 N N . THR A 1 189 ? 24.755 105.756 39.821 1.00 21.94 189 THR A N 1
ATOM 1526 C CA . THR A 1 189 ? 23.717 106.168 38.886 1.00 24.69 189 THR A CA 1
ATOM 1527 C C . THR A 1 189 ? 24.193 107.319 38.006 1.00 28.06 189 THR A C 1
ATOM 1528 O O . THR A 1 189 ? 25.382 107.636 37.972 1.00 29.73 189 THR A O 1
ATOM 1532 N N . GLY A 1 190 ? 23.258 107.940 37.295 1.00 31.74 190 GLY A N 1
ATOM 1533 C CA . GLY A 1 190 ? 22.284 107.205 36.509 1.00 35.57 190 GLY A CA 1
ATOM 1534 C C . GLY A 1 190 ? 21.661 108.177 35.527 1.00 37.01 190 GLY A C 1
ATOM 1535 O O . GLY A 1 190 ? 21.007 109.142 35.923 1.00 37.10 190 GLY A O 1
ATOM 1536 N N . GLU A 1 191 ? 21.865 107.921 34.239 1.00 39.12 191 GLU A N 1
ATOM 1537 C CA . GLU A 1 191 ? 20.786 108.000 33.261 1.00 39.60 191 GLU A CA 1
ATOM 1538 C C . GLU A 1 191 ? 21.272 107.175 32.074 1.00 39.40 191 GLU A C 1
ATOM 1539 O O . GLU A 1 191 ? 22.111 107.626 31.294 1.00 41.24 191 GLU A O 1
ATOM 1545 N N . SER A 1 192 ? 20.740 105.965 31.943 1.00 37.93 192 SER A N 1
ATOM 1546 C CA . SER A 1 192 ? 19.315 105.777 31.695 1.00 34.82 192 SER A CA 1
ATOM 1547 C C . SER A 1 192 ? 18.579 105.388 32.972 1.00 31.68 192 SER A C 1
ATOM 1548 O O . SER A 1 192 ? 17.644 104.588 32.942 1.00 30.76 192 SER A O 1
ATOM 1551 N N . SER A 1 193 ? 19.008 105.959 34.094 1.00 28.43 193 SER A N 1
ATOM 1552 C CA . SER A 1 193 ? 18.692 105.404 35.405 1.00 23.84 193 SER A CA 1
ATOM 1553 C C . SER A 1 193 ? 17.439 106.048 35.989 1.00 21.68 193 SER A C 1
ATOM 1554 O O . SER A 1 193 ? 17.133 105.875 37.168 1.00 20.44 193 SER A O 1
ATOM 1557 N N . THR A 1 194 ? 16.717 106.791 35.155 1.00 18.97 194 THR A N 1
ATOM 1558 C CA . THR A 1 194 ? 15.391 107.281 35.516 1.00 18.27 194 THR A CA 1
ATOM 1559 C C . THR A 1 194 ? 14.338 106.802 34.523 1.00 16.27 194 THR A C 1
ATOM 1560 O O . THR A 1 194 ? 14.656 106.450 33.387 1.00 15.65 194 THR A O 1
ATOM 1564 N N . ALA A 1 195 ? 13.082 106.792 34.959 1.00 14.09 195 ALA A N 1
ATOM 1565 C CA . ALA A 1 195 ? 11.961 106.553 34.058 1.00 12.06 195 ALA A CA 1
ATOM 1566 C C . ALA A 1 195 ? 10.689 107.220 34.573 1.00 12.28 195 ALA A C 1
ATOM 1567 O O . ALA A 1 195 ? 10.661 107.752 35.683 1.00 12.63 195 ALA A O 1
ATOM 1569 N N . THR A 1 196 ? 9.639 107.188 33.759 1.00 12.15 196 THR A N 1
ATOM 1570 C CA . THR A 1 196 ? 8.346 107.753 34.149 1.00 12.36 196 THR A CA 1
ATOM 1571 C C . THR A 1 196 ? 7.352 106.638 34.312 1.00 11.61 196 THR A C 1
ATOM 1572 O O . THR A 1 196 ? 7.338 105.667 33.528 1.00 11.99 196 THR A O 1
ATOM 1576 N N . VAL A 1 197 ? 6.506 106.791 35.325 1.00 11.87 197 VAL A N 1
ATOM 1577 C CA . VAL A 1 197 ? 5.378 105.915 35.541 1.00 12.38 197 VAL A CA 1
ATOM 1578 C C . VAL A 1 197 ? 4.114 106.755 35.454 1.00 12.62 197 VAL A C 1
ATOM 1579 O O . VAL A 1 197 ? 3.934 107.677 36.231 1.00 12.65 197 VAL A O 1
ATOM 1583 N N . ILE A 1 198 ? 3.265 106.405 34.508 1.00 12.73 198 ILE A N 1
ATOM 1584 C CA . ILE A 1 198 ? 1.940 107.004 34.412 1.00 13.71 198 ILE A CA 1
ATOM 1585 C C . ILE A 1 198 ? 0.984 106.074 35.134 1.00 13.26 198 ILE A C 1
ATOM 1586 O O . ILE A 1 198 ? 0.830 104.903 34.771 1.00 13.13 198 ILE A O 1
ATOM 1591 N N . ILE A 1 199 ? 0.381 106.594 36.195 1.00 13.76 199 ILE A N 1
ATOM 1592 C CA . ILE A 1 199 ? -0.530 105.816 37.019 1.00 12.85 199 ILE A CA 1
ATOM 1593 C C . ILE A 1 199 ? -1.925 106.452 36.918 1.00 14.08 199 ILE A C 1
ATOM 1594 O O . ILE A 1 199 ? -2.143 107.587 37.362 1.00 13.32 199 ILE A O 1
ATOM 1599 N N . ARG A 1 200 ? -2.851 105.726 36.320 1.00 14.56 200 ARG A N 1
ATOM 1600 C CA . ARG A 1 200 ? -4.224 106.199 36.191 1.00 16.49 200 ARG A CA 1
ATOM 1601 C C . ARG A 1 200 ? -5.033 105.753 37.398 1.00 16.27 200 ARG A C 1
ATOM 1602 O O . ARG A 1 200 ? -4.921 104.613 37.833 1.00 17.03 200 ARG A O 1
ATOM 1610 N N . LEU A 1 201 ? -5.860 106.643 37.926 1.00 17.42 201 LEU A N 1
ATOM 1611 C CA . LEU A 1 201 ? -6.818 106.306 38.972 1.00 18.74 201 LEU A CA 1
ATOM 1612 C C . LEU A 1 201 ? -8.129 105.922 38.310 1.00 20.15 201 LEU A C 1
ATOM 1613 O O . LEU A 1 201 ? -8.657 106.682 37.485 1.00 20.60 201 LEU A O 1
ATOM 1618 N N . THR A 1 202 ? -8.631 104.738 38.650 1.00 20.18 202 THR A N 1
ATOM 1619 C CA . THR A 1 202 ? -9.842 104.201 38.041 1.00 21.09 202 THR A CA 1
ATOM 1620 C C . THR A 1 202 ? -11.059 104.319 38.970 1.00 22.96 202 THR A C 1
ATOM 1621 O O . THR A 1 202 ? -10.928 104.484 40.167 1.00 21.06 202 THR A O 1
ATOM 1625 N N . ASP A 1 203 ? -12.247 104.262 38.395 1.00 26.97 203 ASP A N 1
ATOM 1626 C CA . ASP A 1 203 ? -13.411 104.794 39.104 1.00 32.22 203 ASP A CA 1
ATOM 1627 C C . ASP A 1 203 ? -14.189 103.696 39.777 1.00 33.37 203 ASP A C 1
ATOM 1628 O O . ASP A 1 203 ? -14.022 103.554 41.016 1.00 34.24 203 ASP A O 1
ATOM 1634 N N . ASP B 1 1 ? 54.186 67.336 35.338 1.00 17.44 1 ASP B N 1
ATOM 1635 C CA . ASP B 1 1 ? 52.787 67.396 35.820 1.00 20.15 1 ASP B CA 1
ATOM 1636 C C . ASP B 1 1 ? 52.518 68.912 35.893 1.00 19.28 1 ASP B C 1
ATOM 1637 O O . ASP B 1 1 ? 53.436 69.691 36.117 1.00 18.94 1 ASP B O 1
ATOM 1642 N N . TRP B 1 2 ? 51.281 69.328 35.684 1.00 18.82 2 TRP B N 1
ATOM 1643 C CA . TRP B 1 2 ? 50.930 70.740 35.803 1.00 18.88 2 TRP B CA 1
ATOM 1644 C C . TRP B 1 2 ? 50.597 71.020 37.244 1.00 18.67 2 TRP B C 1
ATOM 1645 O O . TRP B 1 2 ? 49.870 70.246 37.845 1.00 19.02 2 TRP B O 1
ATOM 1656 N N . ILE B 1 3 ? 51.133 72.096 37.814 1.00 20.00 3 ILE B N 1
ATOM 1657 C CA . ILE B 1 3 ? 50.876 72.470 39.199 1.00 20.00 3 ILE B CA 1
ATOM 1658 C C . ILE B 1 3 ? 49.964 73.690 39.282 1.00 20.00 3 ILE B C 1
ATOM 1659 O O . ILE B 1 3 ? 50.352 74.827 38.905 1.00 20.82 3 ILE B O 1
ATOM 1664 N N . TRP B 1 4 ? 48.711 73.458 39.627 1.00 19.22 4 TRP B N 1
ATOM 1665 C CA . TRP B 1 4 ? 47.718 74.502 39.619 1.00 18.64 4 TRP B CA 1
ATOM 1666 C C . TRP B 1 4 ? 47.411 75.074 41.009 1.00 18.83 4 TRP B C 1
ATOM 1667 O O . TRP B 1 4 ? 46.895 76.190 41.101 1.00 18.88 4 TRP B O 1
ATOM 1678 N N . ASN B 1 5 ? 47.719 74.324 42.070 1.00 17.81 5 ASN B N 1
ATOM 1679 C CA . ASN B 1 5 ? 47.381 74.760 43.465 1.00 18.39 5 ASN B CA 1
ATOM 1680 C C . ASN B 1 5 ? 48.481 75.650 44.036 1.00 17.54 5 ASN B C 1
ATOM 1681 O O . ASN B 1 5 ? 49.167 75.309 45.000 1.00 17.16 5 ASN B O 1
ATOM 1686 N N . ARG B 1 6 ? 48.661 76.777 43.343 1.00 17.87 6 ARG B N 1
ATOM 1687 C CA . ARG B 1 6 ? 49.676 77.762 43.621 1.00 17.79 6 ARG B CA 1
ATOM 1688 C C . ARG B 1 6 ? 49.160 79.182 43.457 1.00 17.01 6 ARG B C 1
ATOM 1689 O O . ARG B 1 6 ? 48.372 79.486 42.563 1.00 16.70 6 ARG B O 1
ATOM 1697 N N . MET B 1 7 ? 49.700 80.071 44.274 1.00 16.22 7 MET B N 1
ATOM 1698 C CA . MET B 1 7 ? 49.536 81.488 44.084 1.00 14.55 7 MET B CA 1
ATOM 1699 C C . MET B 1 7 ? 50.938 82.045 44.040 1.00 14.62 7 MET B C 1
ATOM 1700 O O . MET B 1 7 ? 51.892 81.404 44.538 1.00 14.05 7 MET B O 1
ATOM 1705 N N . HIS B 1 8 ? 51.080 83.238 43.467 1.00 13.90 8 HIS B N 1
ATOM 1706 C CA . HIS B 1 8 ? 52.388 83.927 43.400 1.00 14.49 8 HIS B CA 1
ATOM 1707 C C . HIS B 1 8 ? 52.211 85.407 43.747 1.00 14.41 8 HIS B C 1
ATOM 1708 O O . HIS B 1 8 ? 51.250 86.060 43.339 1.00 14.53 8 HIS B O 1
ATOM 1715 N N . ILE B 1 9 ? 53.150 85.932 44.501 1.00 15.37 9 ILE B N 1
ATOM 1716 C CA . ILE B 1 9 ? 53.182 87.352 44.824 1.00 15.38 9 ILE B CA 1
ATOM 1717 C C . ILE B 1 9 ? 54.647 87.767 44.748 1.00 14.73 9 ILE B C 1
ATOM 1718 O O . ILE B 1 9 ? 55.508 87.036 45.186 1.00 14.78 9 ILE B O 1
ATOM 1723 N N . ARG B 1 10 ? 54.896 88.931 44.180 1.00 14.37 10 ARG B N 1
ATOM 1724 C CA A ARG B 1 10 ? 56.265 89.411 44.039 0.50 14.29 10 ARG B CA 1
ATOM 1725 C CA B ARG B 1 10 ? 56.232 89.498 44.013 0.50 14.77 10 ARG B CA 1
ATOM 1726 C C . ARG B 1 10 ? 56.808 89.922 45.369 1.00 14.19 10 ARG B C 1
ATOM 1727 O O . ARG B 1 10 ? 56.076 90.433 46.219 1.00 13.26 10 ARG B O 1
ATOM 1742 N N . GLU B 1 11 ? 58.119 89.727 45.575 1.00 13.59 11 GLU B N 1
ATOM 1743 C CA . GLU B 1 11 ? 58.752 90.169 46.803 1.00 13.11 11 GLU B CA 1
ATOM 1744 C C . GLU B 1 11 ? 59.003 91.655 46.685 1.00 13.97 11 GLU B C 1
ATOM 1745 O O . GLU B 1 11 ? 59.040 92.189 45.565 1.00 13.59 11 GLU B O 1
ATOM 1751 N N . GLU B 1 12 ? 59.174 92.325 47.820 1.00 14.59 12 GLU B N 1
ATOM 1752 C CA . GLU B 1 12 ? 59.709 93.681 47.836 1.00 16.53 12 GLU B CA 1
ATOM 1753 C C . GLU B 1 12 ? 58.827 94.632 47.035 1.00 17.27 12 GLU B C 1
ATOM 1754 O O . GLU B 1 12 ? 59.323 95.524 46.347 1.00 17.28 12 GLU B O 1
ATOM 1760 N N . ILE B 1 13 ? 57.518 94.433 47.160 1.00 18.70 13 ILE B N 1
ATOM 1761 C CA . ILE B 1 13 ? 56.489 95.313 46.621 1.00 20.23 13 ILE B CA 1
ATOM 1762 C C . ILE B 1 13 ? 56.426 96.614 47.389 1.00 22.87 13 ILE B C 1
ATOM 1763 O O . ILE B 1 13 ? 56.276 96.616 48.546 1.00 24.92 13 ILE B O 1
ATOM 1768 N N . ASP B 1 14 ? 56.585 97.700 46.656 1.00 27.04 14 ASP B N 1
ATOM 1769 C CA . ASP B 1 14 ? 56.668 99.057 47.151 1.00 28.35 14 ASP B CA 1
ATOM 1770 C C . ASP B 1 14 ? 55.394 99.856 47.247 1.00 27.81 14 ASP B C 1
ATOM 1771 O O . ASP B 1 14 ? 55.388 100.804 47.928 1.00 27.94 14 ASP B O 1
ATOM 1776 N N . SER B 1 15 ? 54.336 99.482 46.548 1.00 26.79 15 SER B N 1
ATOM 1777 C CA . SER B 1 15 ? 53.058 100.180 46.639 1.00 24.55 15 SER B CA 1
ATOM 1778 C C . SER B 1 15 ? 52.354 100.010 47.994 1.00 23.85 15 SER B C 1
ATOM 1779 O O . SER B 1 15 ? 52.804 99.225 48.765 1.00 22.78 15 SER B O 1
ATOM 1782 N N . PRO B 1 16 ? 51.298 100.783 48.288 1.00 23.04 16 PRO B N 1
ATOM 1783 C CA . PRO B 1 16 ? 50.485 100.627 49.499 1.00 22.54 16 PRO B CA 1
ATOM 1784 C C . PRO B 1 16 ? 50.014 99.187 49.684 1.00 20.49 16 PRO B C 1
ATOM 1785 O O . PRO B 1 16 ? 49.280 98.666 48.843 1.00 19.19 16 PRO B O 1
ATOM 1789 N N . LEU B 1 17 ? 50.435 98.558 50.776 1.00 21.38 17 LEU B N 1
ATOM 1790 C CA . LEU B 1 17 ? 49.644 97.510 51.408 1.00 20.17 17 LEU B CA 1
ATOM 1791 C C . LEU B 1 17 ? 48.157 97.846 51.377 1.00 18.79 17 LEU B C 1
ATOM 1792 O O . LEU B 1 17 ? 47.774 99.016 51.415 1.00 18.33 17 LEU B O 1
ATOM 1797 N N . PRO B 1 18 ? 47.323 96.813 51.307 1.00 17.00 18 PRO B N 1
ATOM 1798 C CA . PRO B 1 18 ? 47.810 95.435 51.190 1.00 15.72 18 PRO B CA 1
ATOM 1799 C C . PRO B 1 18 ? 47.897 94.987 49.735 1.00 14.30 18 PRO B C 1
ATOM 1800 O O . PRO B 1 18 ? 47.420 95.691 48.844 1.00 13.83 18 PRO B O 1
ATOM 1804 N N . HIS B 1 19 ? 48.503 93.828 49.503 1.00 14.51 19 HIS B N 1
ATOM 1805 C CA . HIS B 1 19 ? 48.871 93.400 48.131 1.00 14.76 19 HIS B CA 1
ATOM 1806 C C . HIS B 1 19 ? 48.185 92.096 47.757 1.00 15.30 19 HIS B C 1
ATOM 1807 O O . HIS B 1 19 ? 48.240 91.117 48.513 1.00 15.34 19 HIS B O 1
ATOM 1814 N N . HIS B 1 20 ? 47.536 92.081 46.605 1.00 15.89 20 HIS B N 1
ATOM 1815 C CA . HIS B 1 20 ? 46.786 90.895 46.151 1.00 16.98 20 HIS B CA 1
ATOM 1816 C C . HIS B 1 20 ? 47.735 89.712 45.861 1.00 17.02 20 HIS B C 1
ATOM 1817 O O . HIS B 1 20 ? 48.698 89.831 45.072 1.00 18.49 20 HIS B O 1
ATOM 1824 N N . VAL B 1 21 ? 47.444 88.569 46.474 1.00 16.30 21 VAL B N 1
ATOM 1825 C CA . VAL B 1 21 ? 48.179 87.341 46.214 1.00 15.24 21 VAL B CA 1
ATOM 1826 C C . VAL B 1 21 ? 47.503 86.519 45.135 1.00 15.96 21 VAL B C 1
ATOM 1827 O O . VAL B 1 21 ? 48.142 86.160 44.148 1.00 15.93 21 VAL B O 1
ATOM 1831 N N . GLY B 1 22 ? 46.208 86.233 45.325 1.00 14.85 22 GLY B N 1
ATOM 1832 C CA . GLY 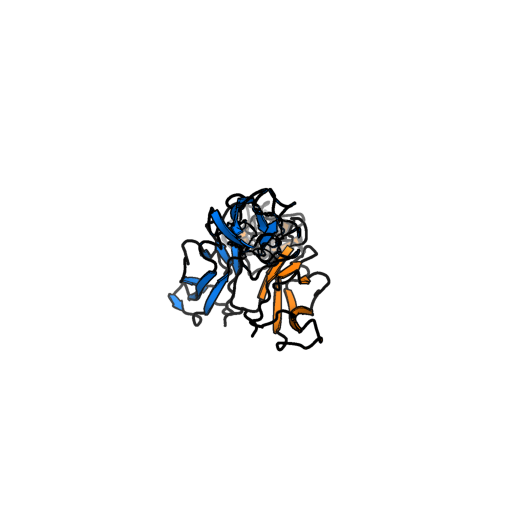B 1 22 ? 45.474 85.337 44.449 1.00 15.66 22 GLY B CA 1
ATOM 1833 C C . GLY B 1 22 ? 44.074 85.038 44.980 1.00 15.68 22 GLY B C 1
ATOM 1834 O O . GLY B 1 22 ? 43.622 85.672 45.904 1.00 15.85 22 GLY B O 1
ATOM 1835 N N . LYS B 1 23 ? 43.396 84.057 44.412 1.00 16.05 23 LYS B N 1
ATOM 1836 C CA . LYS B 1 23 ? 41.985 83.839 44.736 1.00 17.79 23 LYS B CA 1
ATOM 1837 C C . LYS B 1 23 ? 41.694 82.349 44.875 1.00 17.90 23 LYS B C 1
ATOM 1838 O O . LYS B 1 23 ? 42.068 81.558 44.012 1.00 18.78 23 LYS B O 1
ATOM 1844 N N . LEU B 1 24 ? 41.026 81.988 45.965 1.00 17.94 24 LEU B N 1
ATOM 1845 C CA . LEU B 1 24 ? 40.518 80.636 46.155 1.00 18.17 24 LEU B CA 1
ATOM 1846 C C . LEU B 1 24 ? 39.164 80.449 45.477 1.00 18.65 24 LEU B C 1
ATOM 1847 O O . LEU B 1 24 ? 38.327 81.349 45.547 1.00 19.50 24 LEU B O 1
ATOM 1852 N N . THR B 1 25 ? 38.928 79.281 44.870 1.00 19.43 25 THR B N 1
ATOM 1853 C CA . THR B 1 25 ? 37.605 78.940 44.287 1.00 19.40 25 THR B CA 1
ATOM 1854 C C . THR B 1 25 ? 37.124 77.528 44.639 1.00 19.90 25 THR B C 1
ATOM 1855 O O . THR B 1 25 ? 37.795 76.535 44.351 1.00 17.33 25 THR B O 1
ATOM 1859 N N . SER B 1 26 ? 35.959 77.496 45.295 1.00 20.98 26 SER B N 1
ATOM 1860 C CA . SER B 1 26 ? 35.178 76.292 45.566 1.00 23.37 26 SER B CA 1
ATOM 1861 C C . SER B 1 26 ? 33.896 76.358 44.731 1.00 25.37 26 SER B C 1
ATOM 1862 O O . SER B 1 26 ? 33.261 77.410 44.683 1.00 23.58 26 SER B O 1
ATOM 1865 N N . SER B 1 27 ? 33.533 75.251 44.091 1.00 28.44 27 SER B N 1
ATOM 1866 C CA . SER B 1 27 ? 32.337 75.205 43.257 1.00 32.50 27 SER B CA 1
ATOM 1867 C C . SER B 1 27 ? 31.072 75.170 44.107 1.00 34.78 27 SER B C 1
ATOM 1868 O O . SER B 1 27 ? 29.959 75.138 43.580 1.00 35.66 27 SER B O 1
ATOM 1871 N N . VAL B 1 28 ? 31.249 75.176 45.424 1.00 37.60 28 VAL B N 1
ATOM 1872 C CA . VAL B 1 28 ? 30.125 75.274 46.347 1.00 40.59 28 VAL B CA 1
ATOM 1873 C C . VAL B 1 28 ? 29.439 76.632 46.238 1.00 42.88 28 VAL B C 1
ATOM 1874 O O . VAL B 1 28 ? 30.047 77.669 46.505 1.00 43.84 28 VAL B O 1
ATOM 1878 N N . GLY B 1 29 ? 28.170 76.619 45.844 1.00 45.15 29 GLY B N 1
ATOM 1879 C CA . GLY B 1 29 ? 27.084 76.395 46.779 1.00 48.09 29 GLY B CA 1
ATOM 1880 C C . GLY B 1 29 ? 26.639 77.671 47.467 1.00 49.53 29 GLY B C 1
ATOM 1881 O O . GLY B 1 29 ? 26.313 78.661 46.811 1.00 50.61 29 GLY B O 1
ATOM 1882 N N . ASN B 1 30 ? 26.627 77.647 48.796 1.00 50.76 30 ASN B N 1
ATOM 1883 C CA . ASN B 1 30 ? 26.223 78.809 49.578 1.00 51.01 30 ASN B CA 1
ATOM 1884 C C . ASN B 1 30 ? 27.040 80.049 49.230 1.00 51.32 30 ASN B C 1
ATOM 1885 O O . ASN B 1 30 ? 28.180 79.946 48.779 1.00 52.33 30 ASN B O 1
ATOM 1890 N N . LYS B 1 31 ? 26.449 81.220 49.443 1.00 20.00 31 LYS B N 1
ATOM 1891 C CA . LYS B 1 31 ? 25.096 81.310 49.980 1.00 20.00 31 LYS B CA 1
ATOM 1892 C C . LYS B 1 31 ? 25.093 81.145 51.496 1.00 20.00 31 LYS B C 1
ATOM 1893 O O . LYS B 1 31 ? 24.047 80.917 52.103 1.00 49.32 31 LYS B O 1
ATOM 1899 N N . ASN B 1 32 ? 26.270 81.261 52.101 1.00 45.64 32 ASN B N 1
ATOM 1900 C CA . ASN B 1 32 ? 26.406 81.125 53.547 1.00 42.80 32 ASN B CA 1
ATOM 1901 C C . ASN B 1 32 ? 27.743 80.510 53.945 1.00 39.73 32 ASN B C 1
ATOM 1902 O O . ASN B 1 32 ? 27.987 80.239 55.121 1.00 39.13 32 ASN B O 1
ATOM 1907 N N . ALA B 1 33 ? 28.606 80.293 52.958 1.00 35.75 33 ALA B N 1
ATOM 1908 C CA . ALA B 1 33 ? 29.920 79.710 53.203 1.00 33.19 33 ALA B CA 1
ATOM 1909 C C . ALA B 1 33 ? 31.012 80.773 53.158 1.00 31.35 33 ALA B C 1
ATOM 1910 O O . ALA B 1 33 ? 30.892 81.771 52.449 1.00 31.29 33 ALA B O 1
ATOM 1912 N N . MET B 1 34 ? 32.078 80.551 53.921 1.00 29.30 34 MET B N 1
ATOM 1913 C CA . MET B 1 34 ? 33.194 81.489 53.970 1.00 28.24 34 MET B CA 1
ATOM 1914 C C . MET B 1 34 ? 34.527 80.773 53.780 1.00 23.92 34 MET B C 1
ATOM 1915 O O . MET B 1 34 ? 34.727 79.668 54.285 1.00 21.82 34 MET B O 1
ATOM 1920 N N . TYR B 1 35 ? 35.435 81.409 53.047 1.00 20.54 35 TYR B N 1
ATOM 1921 C CA . TYR B 1 35 ? 36.762 80.849 52.814 1.00 18.17 35 TYR B CA 1
ATOM 1922 C C . TYR B 1 35 ? 37.584 81.127 54.053 1.00 16.85 35 TYR B C 1
ATOM 1923 O O . TYR B 1 35 ? 37.574 82.262 54.550 1.00 15.72 35 TYR B O 1
ATOM 1932 N N . ILE B 1 36 ? 38.250 80.092 54.571 1.00 15.34 36 ILE B N 1
ATOM 1933 C CA . ILE B 1 36 ? 39.065 80.194 55.791 1.00 15.45 36 ILE B CA 1
ATOM 1934 C C . ILE B 1 36 ? 40.420 79.595 55.492 1.00 15.26 36 ILE B C 1
ATOM 1935 O O . ILE B 1 36 ? 40.501 78.556 54.846 1.00 16.65 36 ILE B O 1
ATOM 1940 N N . ILE B 1 37 ? 41.497 80.221 55.945 1.00 14.58 37 ILE B N 1
ATOM 1941 C CA . ILE B 1 37 ? 42.828 79.633 55.675 1.00 13.82 37 ILE B CA 1
ATOM 1942 C C . ILE B 1 37 ? 43.621 79.345 56.946 1.00 13.23 37 ILE B C 1
ATOM 1943 O O . ILE B 1 37 ? 43.414 79.991 57.969 1.00 13.20 37 ILE B O 1
ATOM 1948 N N . GLU B 1 38 ? 44.529 78.373 56.850 1.00 12.37 38 GLU B N 1
ATOM 1949 C CA . GLU B 1 38 ? 45.495 78.063 57.898 1.00 13.75 38 GLU B CA 1
ATOM 1950 C C . GLU B 1 38 ? 46.854 77.825 57.214 1.00 13.07 38 GLU B C 1
ATOM 1951 O O . GLU B 1 38 ? 46.897 77.624 55.999 1.00 13.08 38 GLU B O 1
ATOM 1957 N N . GLY B 1 39 ? 47.929 77.825 57.993 1.00 13.37 39 GLY B N 1
ATOM 1958 C CA . GLY B 1 39 ? 49.230 77.410 57.525 1.00 13.71 39 GLY B CA 1
ATOM 1959 C C . GLY B 1 39 ? 50.229 78.523 57.769 1.00 15.38 39 GLY B C 1
ATOM 1960 O O . GLY B 1 39 ? 50.018 79.396 58.611 1.00 15.48 39 GLY B O 1
ATOM 1961 N N . GLU B 1 40 ? 51.318 78.507 57.007 1.00 16.11 40 GLU B N 1
ATOM 1962 C CA . GLU B 1 40 ? 52.454 79.408 57.268 1.00 15.86 40 GLU B CA 1
ATOM 1963 C C . GLU B 1 40 ? 52.109 80.873 57.033 1.00 16.33 40 GLU B C 1
ATOM 1964 O O . GLU B 1 40 ? 51.786 81.261 55.911 1.00 15.17 40 GLU B O 1
ATOM 1970 N N . SER B 1 41 ? 52.139 81.663 58.119 1.00 15.83 41 SER B N 1
ATOM 1971 C CA . SER B 1 41 ? 51.784 83.078 58.104 1.00 15.96 41 SER B CA 1
ATOM 1972 C C . SER B 1 41 ? 50.329 83.357 57.678 1.00 15.49 41 SER B C 1
ATOM 1973 O O . SER B 1 41 ? 49.991 84.475 57.269 1.00 14.98 41 SER B O 1
ATOM 1976 N N . ALA B 1 42 ? 49.483 82.334 57.747 1.00 14.45 42 ALA B N 1
ATOM 1977 C CA . ALA B 1 42 ? 48.054 82.516 57.471 1.00 14.74 42 ALA B CA 1
ATOM 1978 C C . ALA B 1 42 ? 47.437 83.354 58.565 1.00 14.23 42 ALA B C 1
ATOM 1979 O O . ALA B 1 42 ? 47.711 83.128 59.737 1.00 15.18 42 ALA B O 1
ATOM 1981 N N . ASN B 1 43 ? 46.590 84.299 58.172 1.00 14.99 43 ASN B N 1
ATOM 1982 C CA . ASN B 1 43 ? 45.861 85.148 59.109 1.00 16.43 43 ASN B CA 1
ATOM 1983 C C . ASN B 1 43 ? 46.736 86.212 59.790 1.00 18.12 43 ASN B C 1
ATOM 1984 O O . ASN B 1 43 ? 46.232 87.039 60.556 1.00 19.27 43 ASN B O 1
ATOM 1989 N N . THR B 1 44 ? 48.035 86.236 59.479 1.00 18.88 44 THR B N 1
ATOM 1990 C CA . THR B 1 44 ? 48.896 87.365 59.926 1.00 18.70 44 THR B CA 1
ATOM 1991 C C . THR B 1 44 ? 49.394 88.106 58.676 1.00 17.97 44 THR B C 1
ATOM 1992 O O . THR B 1 44 ? 48.865 89.180 58.301 1.00 18.87 44 THR B O 1
ATOM 1996 N N . ILE B 1 45 ? 50.345 87.513 57.957 1.00 16.46 45 ILE B N 1
ATOM 1997 C CA . ILE B 1 45 ? 50.680 88.055 56.641 1.00 16.08 45 ILE B CA 1
ATOM 1998 C C . ILE B 1 45 ? 49.578 87.909 55.608 1.00 15.58 45 ILE B C 1
ATOM 1999 O O . ILE B 1 45 ? 49.307 88.859 54.897 1.00 14.36 45 ILE B O 1
ATOM 2004 N N . PHE B 1 46 ? 49.036 86.694 55.467 1.00 15.32 46 PHE B N 1
ATOM 2005 C CA . PHE B 1 46 ? 48.070 86.379 54.423 1.00 15.87 46 PHE B CA 1
ATOM 2006 C C . PHE B 1 46 ? 46.640 86.326 54.981 1.00 16.28 46 PHE B C 1
ATOM 2007 O O . PHE B 1 46 ? 46.358 85.572 55.895 1.00 15.98 46 PHE B O 1
ATOM 2015 N N . LYS B 1 47 ? 45.756 87.165 54.452 1.00 17.01 47 LYS B N 1
ATOM 2016 C CA . LYS B 1 47 ? 44.380 87.184 54.919 1.00 18.04 47 LYS B CA 1
ATOM 2017 C C . LYS B 1 47 ? 43.401 87.105 53.782 1.00 18.87 47 LYS B C 1
ATOM 2018 O O . LYS B 1 47 ? 43.620 87.695 52.720 1.00 17.60 47 LYS B O 1
ATOM 2024 N N . VAL B 1 48 ? 42.312 86.373 53.993 1.00 20.83 48 VAL B N 1
ATOM 2025 C CA . VAL B 1 48 ? 41.213 86.341 53.036 1.00 24.05 48 VAL B CA 1
ATOM 2026 C C . VAL B 1 48 ? 40.386 87.621 53.103 1.00 27.10 48 VAL B C 1
ATOM 2027 O O . VAL B 1 48 ? 40.042 88.093 54.186 1.00 27.80 48 VAL B O 1
ATOM 2031 N N . GLN B 1 49 ? 40.071 88.177 51.938 1.00 30.66 49 GLN B N 1
ATOM 2032 C CA . GLN B 1 49 ? 39.343 89.438 51.863 1.00 33.28 49 GLN B CA 1
ATOM 2033 C C . GLN B 1 49 ? 38.164 89.338 50.899 1.00 34.38 49 GLN B C 1
ATOM 2034 O O . GLN B 1 49 ? 38.338 89.016 49.724 1.00 35.36 49 GLN B O 1
ATOM 2040 N N . GLY B 1 50 ? 36.968 89.617 51.404 1.00 34.94 50 GLY B N 1
ATOM 2041 C CA . GLY B 1 50 ? 35.809 88.791 51.120 1.00 35.73 50 GLY B CA 1
ATOM 2042 C C . GLY B 1 50 ? 34.862 89.442 50.131 1.00 36.47 50 GLY B C 1
ATOM 2043 O O . GLY B 1 50 ? 34.768 90.667 50.060 1.00 36.90 50 GLY B O 1
ATOM 2044 N N . TYR B 1 51 ? 34.157 88.617 49.364 1.00 36.18 51 TYR B N 1
ATOM 2045 C CA . TYR B 1 51 ? 33.687 87.327 49.856 1.00 35.77 51 TYR B CA 1
ATOM 2046 C C . TYR B 1 51 ? 33.962 86.218 48.847 1.00 34.52 51 TYR B C 1
ATOM 2047 O O . TYR B 1 51 ? 33.323 85.166 48.876 1.00 34.20 51 TYR B O 1
ATOM 2056 N N . ASP B 1 52 ? 34.917 86.460 47.955 1.00 33.13 52 ASP B N 1
ATOM 2057 C CA . ASP B 1 52 ? 35.103 85.614 46.782 1.00 31.14 52 ASP B CA 1
ATOM 2058 C C . ASP B 1 52 ? 36.432 84.870 46.842 1.00 28.48 52 ASP B C 1
ATOM 2059 O O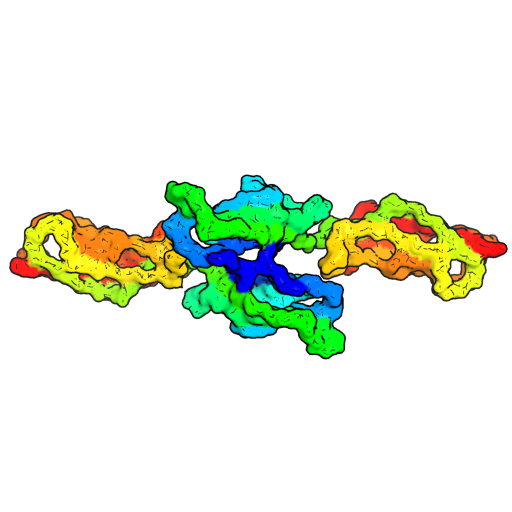 . ASP B 1 52 ? 36.891 84.316 45.843 1.00 27.52 52 ASP B O 1
ATOM 2064 N N . GLY B 1 53 ? 37.047 84.861 48.020 1.00 25.20 53 GLY B N 1
ATOM 2065 C CA . GLY B 1 53 ? 38.164 83.977 48.291 1.00 21.10 53 GLY B CA 1
ATOM 2066 C C . GLY B 1 53 ? 39.498 84.596 47.924 1.00 19.43 53 GLY B C 1
ATOM 2067 O O . GLY B 1 53 ? 40.513 83.904 47.839 1.00 17.57 53 GLY B O 1
ATOM 2068 N N . ASP B 1 54 ? 39.495 85.907 47.704 1.00 16.99 54 ASP B N 1
ATOM 2069 C CA . ASP B 1 54 ? 40.723 86.644 47.463 1.00 17.07 54 ASP B CA 1
ATOM 2070 C C . ASP B 1 54 ? 41.607 86.682 48.678 1.00 15.35 54 ASP B C 1
ATOM 2071 O O . ASP B 1 54 ? 41.143 86.969 49.748 1.00 15.35 54 ASP B O 1
ATOM 2076 N N . ILE B 1 55 ? 42.899 86.444 48.485 1.00 14.44 55 ILE B N 1
ATOM 2077 C CA . ILE B 1 55 ? 43.891 86.537 49.552 1.00 13.14 55 ILE B CA 1
ATOM 2078 C C . ILE B 1 55 ? 44.803 87.718 49.283 1.00 13.33 55 ILE B C 1
ATOM 2079 O O . ILE B 1 55 ? 45.251 87.920 48.131 1.00 12.97 55 ILE B O 1
ATOM 2084 N N . TYR B 1 56 ? 45.120 88.462 50.344 1.00 13.83 56 TYR B N 1
ATOM 2085 C CA . TYR B 1 56 ? 46.005 89.646 50.274 1.00 14.89 56 TYR B CA 1
ATOM 2086 C C . TYR B 1 56 ? 47.163 89.492 51.263 1.00 14.39 56 TYR B C 1
ATOM 2087 O O . TYR B 1 56 ? 47.008 88.829 52.286 1.00 14.19 56 TYR B O 1
ATOM 2096 N N . ALA B 1 57 ? 48.306 90.105 50.949 1.00 13.89 57 ALA B N 1
ATOM 2097 C CA . ALA B 1 57 ? 49.449 90.129 51.859 1.00 14.11 57 ALA B CA 1
ATOM 2098 C C . ALA B 1 57 ? 49.487 91.450 52.619 1.00 13.87 57 ALA B C 1
ATOM 2099 O O . ALA B 1 57 ? 49.362 92.520 52.019 1.00 13.41 57 ALA B O 1
ATOM 2101 N N . PHE B 1 58 ? 49.741 91.373 53.917 1.00 14.42 58 PHE B N 1
ATOM 2102 C CA . PHE B 1 58 ? 49.685 92.581 54.769 1.00 15.88 58 PHE B CA 1
ATOM 2103 C C . PHE B 1 58 ? 51.076 93.023 55.232 1.00 16.30 58 PHE B C 1
ATOM 2104 O O . PHE B 1 58 ? 51.201 93.983 55.988 1.00 15.21 58 PHE B O 1
ATOM 2112 N N . GLU B 1 59 ? 52.102 92.340 54.702 1.00 17.43 59 GLU B N 1
ATOM 2113 C CA . GLU B 1 59 ? 53.519 92.760 54.811 1.00 18.85 59 GLU B CA 1
ATOM 2114 C C . GLU B 1 59 ? 54.204 92.654 53.458 1.00 18.59 59 GLU B C 1
ATOM 2115 O O . GLU B 1 59 ? 53.775 91.873 52.603 1.00 17.66 59 GLU B O 1
ATOM 2121 N N . ARG B 1 60 ? 55.281 93.425 53.289 1.00 18.47 60 ARG B N 1
ATOM 2122 C CA . ARG B 1 60 ? 56.214 93.251 52.178 1.00 19.03 60 ARG B CA 1
ATOM 2123 C C . ARG B 1 60 ? 57.037 92.011 52.422 1.00 18.06 60 ARG B C 1
ATOM 2124 O O . ARG B 1 60 ? 57.395 91.712 53.565 1.00 17.76 60 ARG B O 1
ATOM 2132 N N . LEU B 1 61 ? 57.337 91.289 51.355 1.00 17.71 61 LEU B N 1
ATOM 2133 C CA . LEU B 1 61 ? 58.001 89.998 51.489 1.00 17.75 61 LEU B CA 1
ATOM 2134 C C . LEU B 1 61 ? 59.423 90.053 50.950 1.00 17.01 61 LEU B C 1
ATOM 2135 O O . LEU B 1 61 ? 59.713 90.825 50.052 1.00 17.32 61 LEU B O 1
ATOM 2140 N N . ASP B 1 62 ? 60.299 89.218 51.495 1.00 17.12 62 ASP B N 1
ATOM 2141 C CA . ASP B 1 62 ? 61.668 89.111 51.001 1.00 16.39 62 ASP B CA 1
ATOM 2142 C C . ASP B 1 62 ? 61.891 87.669 50.644 1.00 15.96 62 ASP B C 1
ATOM 2143 O O . ASP B 1 62 ? 61.965 86.835 51.532 1.00 15.89 62 ASP B O 1
ATOM 2148 N N . ARG B 1 63 ? 61.974 87.358 49.347 1.00 15.60 63 ARG B N 1
ATOM 2149 C CA . ARG B 1 63 ? 62.190 85.965 48.929 1.00 14.30 63 ARG B CA 1
ATOM 2150 C C . ARG B 1 63 ? 63.443 85.329 49.546 1.00 15.18 63 ARG B C 1
ATOM 2151 O O . ARG B 1 63 ? 63.478 84.114 49.794 1.00 14.30 63 ARG B O 1
ATOM 2159 N N . GLU B 1 64 ? 64.465 86.153 49.782 1.00 15.96 64 GLU B N 1
ATOM 2160 C CA . GLU B 1 64 ? 65.737 85.701 50.342 1.00 17.15 64 GLU B CA 1
ATOM 2161 C C . GLU B 1 64 ? 65.594 85.326 51.811 1.00 18.51 64 GLU B C 1
ATOM 2162 O O . GLU B 1 64 ? 66.466 84.654 52.358 1.00 19.01 64 GLU B O 1
ATOM 2168 N N . LYS B 1 65 ? 64.500 85.771 52.445 1.00 18.73 65 LYS B N 1
ATOM 2169 C CA . LYS B 1 65 ? 64.188 85.405 53.828 1.00 20.09 65 LYS B CA 1
ATOM 2170 C C . LYS B 1 65 ? 63.302 84.175 53.823 1.00 19.02 65 LYS B C 1
ATOM 2171 O O . LYS B 1 65 ? 63.620 83.163 54.447 1.00 19.55 65 LYS B O 1
ATOM 2177 N N . LYS B 1 66 ? 62.221 84.222 53.051 1.00 17.80 66 LYS B N 1
ATOM 2178 C CA . LYS B 1 66 ? 61.381 83.028 52.887 1.00 16.73 66 LYS B CA 1
ATOM 2179 C C . LYS B 1 66 ? 60.719 83.057 51.524 1.00 16.06 66 LYS B C 1
ATOM 2180 O O . LYS B 1 66 ? 60.084 84.056 51.175 1.00 14.77 66 LYS B O 1
ATOM 2186 N N . ALA B 1 67 ? 60.893 81.947 50.792 1.00 14.95 67 ALA B N 1
ATOM 2187 C CA . ALA B 1 67 ? 60.610 81.828 49.365 1.00 14.68 67 ALA B CA 1
ATOM 2188 C C . ALA B 1 67 ? 59.222 81.303 49.045 1.00 14.38 67 ALA B C 1
ATOM 2189 O O . ALA B 1 67 ? 58.721 81.490 47.942 1.00 13.60 67 ALA B O 1
ATOM 2191 N N . GLU B 1 68 ? 58.597 80.636 50.007 1.00 15.68 68 GLU B N 1
ATOM 2192 C CA . GLU B 1 68 ? 57.258 80.096 49.809 1.00 16.54 68 GLU B CA 1
ATOM 2193 C C . GLU B 1 68 ? 56.620 79.743 51.150 1.00 15.98 68 GLU B C 1
ATOM 2194 O O . GLU B 1 68 ? 57.308 79.643 52.160 1.00 15.35 68 GLU B O 1
ATOM 2200 N N . TYR B 1 69 ? 55.301 79.586 51.122 1.00 15.81 69 TYR B N 1
ATOM 2201 C CA . TYR B 1 69 ? 54.464 79.408 52.304 1.00 15.09 69 TYR B CA 1
ATOM 2202 C C . TYR B 1 69 ? 53.432 78.363 51.982 1.00 15.47 69 TYR B C 1
ATOM 2203 O O . TYR B 1 69 ? 52.673 78.535 51.018 1.00 16.09 69 TYR B O 1
ATOM 2212 N N . GLU B 1 70 ? 53.383 77.305 52.784 1.00 15.60 70 GLU B N 1
ATOM 2213 C CA . GLU B 1 70 ? 52.373 76.247 52.677 1.00 17.98 70 GLU B CA 1
ATOM 2214 C C . GLU B 1 70 ? 51.120 76.577 53.476 1.00 15.41 70 GLU B C 1
ATOM 2215 O O . GLU B 1 70 ? 51.192 76.779 54.697 1.00 14.73 70 GLU B O 1
ATOM 2221 N N . LEU B 1 71 ? 49.974 76.609 52.794 1.00 14.99 71 LEU B N 1
ATOM 2222 C CA . LEU B 1 71 ? 48.698 76.900 53.437 1.00 13.75 71 LEU B CA 1
ATOM 2223 C C . LEU B 1 71 ? 47.679 75.830 53.086 1.00 14.39 71 LEU B C 1
ATOM 2224 O O . LEU B 1 71 ? 47.905 75.029 52.196 1.00 14.85 71 LEU B O 1
ATOM 2229 N N . THR B 1 72 ? 46.594 75.793 53.856 1.00 14.21 72 THR B N 1
ATOM 2230 C CA . THR B 1 72 ? 45.420 74.988 53.563 1.00 15.37 72 THR B CA 1
ATOM 2231 C C . THR B 1 72 ? 44.194 75.869 53.579 1.00 13.40 72 THR B C 1
ATOM 2232 O O . THR B 1 72 ? 44.024 76.655 54.470 1.00 13.74 72 THR B O 1
ATOM 2236 N N . ALA B 1 73 ? 43.354 75.728 52.569 1.00 13.61 73 ALA B N 1
ATOM 2237 C CA . ALA B 1 73 ? 42.080 76.443 52.456 1.00 13.52 73 ALA B CA 1
ATOM 2238 C C . ALA B 1 73 ? 40.913 75.547 52.913 1.00 14.22 73 ALA B C 1
ATOM 2239 O O . ALA B 1 73 ? 40.901 74.337 52.641 1.00 14.37 73 ALA B O 1
ATOM 2241 N N . HIS B 1 74 ? 39.908 76.181 53.508 1.00 14.84 74 HIS B N 1
ATOM 2242 C CA . HIS B 1 74 ? 38.640 75.555 53.936 1.00 15.25 74 HIS B CA 1
ATOM 2243 C C . HIS B 1 74 ? 37.504 76.403 53.382 1.00 16.46 74 HIS B C 1
ATOM 2244 O O . HIS B 1 74 ? 37.676 77.593 53.082 1.00 16.75 74 HIS B O 1
ATOM 2251 N N . ILE B 1 75 ? 36.330 75.804 53.261 1.00 16.96 75 ILE B N 1
ATOM 2252 C CA . ILE B 1 75 ? 35.141 76.565 53.044 1.00 18.42 75 ILE B CA 1
ATOM 2253 C C . ILE B 1 75 ? 34.089 76.059 54.017 1.00 17.79 75 ILE B C 1
ATOM 2254 O O . ILE B 1 75 ? 33.776 74.868 54.049 1.00 17.55 75 ILE B O 1
ATOM 2259 N N . ILE B 1 76 ? 33.610 76.990 54.840 1.00 17.97 76 ILE B N 1
ATOM 2260 C CA . ILE B 1 76 ? 32.801 76.730 56.019 1.00 19.09 76 ILE B CA 1
ATOM 2261 C C . ILE B 1 76 ? 31.422 77.416 55.900 1.00 20.80 76 ILE B C 1
ATOM 2262 O O . ILE B 1 76 ? 31.350 78.609 55.574 1.00 21.11 76 ILE B O 1
ATOM 2267 N N . ASP B 1 77 ? 30.345 76.676 56.169 1.00 21.82 77 ASP B N 1
ATOM 2268 C CA . ASP B 1 77 ? 29.010 77.256 56.313 1.00 23.21 77 ASP B CA 1
ATOM 2269 C C . ASP B 1 77 ? 28.973 78.160 57.535 1.00 24.42 77 ASP B C 1
ATOM 2270 O O . ASP B 1 77 ? 29.234 77.695 58.651 1.00 24.99 77 ASP B O 1
ATOM 2275 N N . ARG B 1 78 ? 28.652 79.434 57.329 1.00 25.48 78 ARG B N 1
ATOM 2276 C CA . ARG B 1 78 ? 28.669 80.412 58.410 1.00 27.62 78 ARG B CA 1
ATOM 2277 C C . ARG B 1 78 ? 27.663 80.048 59.497 1.00 28.18 78 ARG B C 1
ATOM 2278 O O . ARG B 1 78 ? 27.926 80.231 60.686 1.00 28.59 78 ARG B O 1
ATOM 2286 N N . ARG B 1 79 ? 26.510 79.533 59.082 1.00 28.59 79 ARG B N 1
ATOM 2287 C CA . ARG B 1 79 ? 25.423 79.240 60.009 1.00 29.71 79 ARG B CA 1
ATOM 2288 C C . ARG B 1 79 ? 25.890 78.319 61.131 1.00 29.49 79 ARG B C 1
ATOM 2289 O O . ARG B 1 79 ? 25.747 78.640 62.311 1.00 30.21 79 ARG B O 1
ATOM 2297 N N . ASN B 1 80 ? 26.450 77.173 60.756 1.00 28.53 80 ASN B N 1
ATOM 2298 C CA . ASN B 1 80 ? 26.569 76.043 61.669 1.00 26.76 80 ASN B CA 1
ATOM 2299 C C . ASN B 1 80 ? 28.013 75.579 61.827 1.00 25.46 80 ASN B C 1
ATOM 2300 O O . ASN B 1 80 ? 28.289 74.606 62.528 1.00 24.58 80 ASN B O 1
ATOM 2305 N N . ASN B 1 81 ? 28.929 76.281 61.169 1.00 23.88 81 ASN B N 1
ATOM 2306 C CA . ASN B 1 81 ? 30.348 75.949 61.243 1.00 22.90 81 ASN B CA 1
ATOM 2307 C C . ASN B 1 81 ? 30.639 74.546 60.721 1.00 22.00 81 ASN B C 1
ATOM 2308 O O . ASN B 1 81 ? 31.554 73.874 61.196 1.00 21.68 81 ASN B O 1
ATOM 2313 N N . ARG B 1 82 ? 29.854 74.110 59.741 1.00 21.95 82 ARG B N 1
ATOM 2314 C CA . ARG B 1 82 ? 30.154 72.888 59.005 1.00 24.07 82 ARG B CA 1
ATOM 2315 C C . ARG B 1 82 ? 31.093 73.166 57.836 1.00 22.69 82 ARG B C 1
ATOM 2316 O O . ARG B 1 82 ? 30.929 74.151 57.116 1.00 22.88 82 ARG B O 1
ATOM 2324 N N . SER B 1 83 ? 32.076 72.290 57.652 1.00 22.44 83 SER B N 1
ATOM 2325 C CA . SER B 1 83 ? 32.920 72.325 56.469 1.00 22.75 83 SER B CA 1
ATOM 2326 C C . SER B 1 83 ? 32.136 71.789 55.300 1.00 23.40 83 SER B C 1
ATOM 2327 O O . SER B 1 83 ? 31.414 70.810 55.436 1.00 23.46 83 SER B O 1
ATOM 2330 N N . LEU B 1 84 ? 32.304 72.435 54.150 1.00 24.06 84 LEU B N 1
ATOM 2331 C CA . LEU B 1 84 ? 31.500 72.174 52.961 1.00 25.08 84 LEU B CA 1
ATOM 2332 C C . LEU B 1 84 ? 32.303 71.486 51.853 1.00 26.38 84 LEU B C 1
ATOM 2333 O O . LEU B 1 84 ? 31.752 71.138 50.804 1.00 28.10 84 LEU B O 1
ATOM 2338 N N . GLU B 1 85 ? 33.609 71.355 52.076 1.00 26.74 85 GLU B N 1
ATOM 2339 C CA . GLU B 1 85 ? 34.573 70.705 51.180 1.00 27.25 85 GLU B CA 1
ATOM 2340 C C . GLU B 1 85 ? 35.613 70.083 52.085 1.00 26.16 85 GLU B C 1
ATOM 2341 O O . GLU B 1 85 ? 35.779 70.543 53.226 1.00 25.75 85 GLU B O 1
ATOM 2347 N N . PRO B 1 86 ? 36.341 69.071 51.581 1.00 25.65 86 PRO B N 1
ATOM 2348 C CA . PRO B 1 86 ? 37.589 68.717 52.242 1.00 25.28 86 PRO B CA 1
ATOM 2349 C C . PRO B 1 86 ? 38.568 69.874 52.074 1.00 24.42 86 PRO B C 1
ATOM 2350 O O . PRO B 1 86 ? 38.556 70.544 51.040 1.00 25.12 86 PRO B O 1
ATOM 2354 N N . PRO B 1 87 ? 39.408 70.118 53.078 1.00 23.79 87 PRO B N 1
ATOM 2355 C CA . PRO B 1 87 ? 40.399 71.180 52.909 1.00 23.19 87 PRO B CA 1
ATOM 2356 C C . PRO B 1 87 ? 41.307 70.950 51.674 1.00 22.22 87 PRO B C 1
ATOM 2357 O O . PRO B 1 87 ? 41.474 69.808 51.228 1.00 22.30 87 PRO B O 1
ATOM 2361 N N . SER B 1 88 ? 41.899 72.023 51.156 1.00 20.42 88 SER B N 1
ATOM 2362 C CA . SER B 1 88 ? 42.792 71.943 49.999 1.00 19.41 88 SER B CA 1
ATOM 2363 C C . SER B 1 88 ? 44.136 72.623 50.330 1.00 18.30 88 SER B C 1
ATOM 2364 O O . SER B 1 88 ? 44.155 73.813 50.644 1.00 17.49 88 SER B O 1
ATOM 2367 N N . LYS B 1 89 ? 45.226 71.857 50.285 1.00 17.51 89 LYS B N 1
ATOM 2368 C CA . LYS B 1 89 ? 46.596 72.393 50.416 1.00 18.34 89 LYS B CA 1
ATOM 2369 C C . LYS B 1 89 ? 47.068 73.190 49.181 1.00 16.96 89 LYS B C 1
ATOM 2370 O O . LYS B 1 89 ? 46.768 72.839 48.054 1.00 16.33 89 LYS B O 1
ATOM 2376 N N . PHE B 1 90 ? 47.801 74.273 49.421 1.00 16.15 90 PHE B N 1
ATOM 2377 C CA . PHE B 1 90 ? 48.333 75.119 48.353 1.00 15.32 90 PHE B CA 1
ATOM 2378 C C . PHE B 1 90 ? 49.582 75.861 48.840 1.00 15.55 90 PHE B C 1
ATOM 2379 O O . PHE B 1 90 ? 49.851 75.921 50.066 1.00 16.12 90 PHE B O 1
ATOM 2387 N N . ILE B 1 91 ? 50.361 76.391 47.889 1.00 14.01 91 ILE B N 1
ATOM 2388 C CA . ILE B 1 91 ? 51.570 77.095 48.210 1.00 14.00 91 ILE B CA 1
ATOM 2389 C C . ILE B 1 91 ? 51.511 78.492 47.636 1.00 13.82 91 ILE B C 1
ATOM 2390 O O . ILE B 1 91 ? 51.121 78.705 46.467 1.00 13.18 91 ILE B O 1
ATOM 2395 N N . ILE B 1 92 ? 51.852 79.461 48.485 1.00 12.78 92 ILE B N 1
ATOM 2396 C CA . ILE B 1 92 ? 52.027 80.833 48.013 1.00 11.07 92 ILE B CA 1
ATOM 2397 C C . ILE B 1 92 ? 53.524 80.976 47.772 1.00 11.84 92 ILE B C 1
ATOM 2398 O O . ILE B 1 92 ? 54.308 80.953 48.728 1.00 10.45 92 ILE B O 1
ATOM 2403 N N . LYS B 1 93 ? 53.911 81.089 46.502 1.00 12.57 93 LYS B N 1
ATOM 2404 C CA . LYS B 1 93 ? 55.324 81.311 46.121 1.00 13.82 93 LYS B CA 1
ATOM 2405 C C . LYS B 1 93 ? 55.677 82.787 46.038 1.00 14.09 93 LYS B C 1
ATOM 2406 O O . LYS B 1 93 ? 54.943 83.569 45.430 1.00 13.54 93 LYS B O 1
ATOM 2412 N N . VAL B 1 94 ? 56.836 83.165 46.572 1.00 13.88 94 VAL B N 1
ATOM 2413 C CA . VAL B 1 94 ? 57.287 84.570 46.459 1.00 14.06 94 VAL B CA 1
ATOM 2414 C C . VAL B 1 94 ? 58.200 84.730 45.244 1.00 14.13 94 VAL B C 1
ATOM 2415 O O . VAL B 1 94 ? 59.323 84.163 45.210 1.00 13.50 94 VAL B O 1
ATOM 2419 N N . SER B 1 95 ? 57.731 85.492 44.252 1.00 13.32 95 SER B N 1
ATOM 2420 C CA . SER B 1 95 ? 58.479 85.658 43.002 1.00 13.68 95 SER B CA 1
ATOM 2421 C C . SER B 1 95 ? 59.686 86.578 43.237 1.00 12.87 95 SER B C 1
ATOM 2422 O O . SER B 1 95 ? 59.546 87.664 43.821 1.00 11.06 95 SER B O 1
ATOM 2425 N N . ASP B 1 96 ? 60.854 86.138 42.738 1.00 12.37 96 ASP B N 1
ATOM 2426 C CA . ASP B 1 96 ? 62.127 86.831 42.910 1.00 12.27 96 ASP B CA 1
ATOM 2427 C C . ASP B 1 96 ? 62.158 88.145 42.157 1.00 11.90 96 ASP B C 1
ATOM 2428 O O . ASP B 1 96 ? 61.775 88.186 41.000 1.00 12.98 96 ASP B O 1
ATOM 2433 N N . ILE B 1 97 ? 62.682 89.197 42.772 1.00 12.69 97 ILE B N 1
ATOM 2434 C CA . ILE B 1 97 ? 63.209 90.322 41.972 1.00 12.43 97 ILE B CA 1
ATOM 2435 C C . ILE B 1 97 ? 64.714 90.334 42.094 1.00 13.42 97 ILE B C 1
ATOM 2436 O O . ILE B 1 97 ? 65.292 89.700 43.026 1.00 13.38 97 ILE B O 1
ATOM 2441 N N . ASN B 1 98 ? 65.359 91.069 41.184 1.00 13.70 98 ASN B N 1
ATOM 2442 C CA . ASN B 1 98 ? 66.819 91.182 41.228 1.00 14.05 98 ASN B CA 1
ATOM 2443 C C . ASN B 1 98 ? 67.231 92.255 42.214 1.00 14.64 98 ASN B C 1
ATOM 2444 O O . ASN B 1 98 ? 67.442 93.404 41.815 1.00 15.97 98 ASN B O 1
ATOM 2449 N N . ASP B 1 99 ? 67.355 91.896 43.492 1.00 14.14 99 ASP B N 1
ATOM 2450 C CA . ASP B 1 99 ? 67.697 92.888 44.504 1.00 14.66 99 ASP B CA 1
ATOM 2451 C C . ASP B 1 99 ? 68.986 92.591 45.318 1.00 14.64 99 ASP B C 1
ATOM 2452 O O . ASP B 1 99 ? 69.227 93.206 46.359 1.00 15.37 99 ASP B O 1
ATOM 2457 N N . ASN B 1 100 ? 69.798 91.658 44.830 1.00 13.83 100 ASN B N 1
ATOM 2458 C CA . ASN B 1 100 ? 71.074 91.323 45.454 1.00 13.69 100 ASN B CA 1
ATOM 2459 C C . ASN B 1 100 ? 72.182 91.359 44.390 1.00 14.24 100 ASN B C 1
ATOM 2460 O O . ASN B 1 100 ? 71.947 90.983 43.242 1.00 14.94 100 ASN B O 1
ATOM 2465 N N . ALA B 1 101 ? 73.357 91.858 44.774 1.00 13.89 101 ALA B N 1
ATOM 2466 C CA . ALA B 1 101 ? 74.493 91.950 43.886 1.00 13.61 101 ALA B CA 1
ATOM 2467 C C . ALA B 1 101 ? 75.455 90.819 44.272 1.00 14.06 101 ALA B C 1
ATOM 2468 O O . ALA B 1 101 ? 75.397 90.320 45.403 1.00 15.40 101 ALA B O 1
ATOM 2470 N N . PRO B 1 102 ? 76.286 90.349 43.323 1.00 14.39 102 PRO B N 1
ATOM 2471 C CA . PRO B 1 102 ? 77.335 89.415 43.747 1.00 14.15 102 PRO B CA 1
ATOM 2472 C C . PRO B 1 102 ? 78.293 90.029 44.774 1.00 14.97 102 PRO B C 1
ATOM 2473 O O . PRO B 1 102 ? 78.780 91.168 44.604 1.00 15.30 102 PRO B O 1
ATOM 2477 N N . ILE B 1 103 ? 78.561 89.224 45.807 1.00 14.50 103 ILE B N 1
ATOM 2478 C CA . ILE B 1 103 ? 79.400 89.548 46.952 1.00 14.86 103 ILE B CA 1
ATOM 2479 C C . ILE B 1 103 ? 80.583 88.575 46.972 1.00 14.00 103 ILE B C 1
ATOM 2480 O O . ILE B 1 103 ? 80.400 87.362 46.885 1.00 13.44 103 ILE B O 1
ATOM 2485 N N . PHE B 1 104 ? 81.780 89.132 47.013 1.00 14.00 104 PHE B N 1
ATOM 2486 C CA . PHE B 1 104 ? 83.000 88.394 47.331 1.00 15.92 104 PHE B CA 1
ATOM 2487 C C . PHE B 1 104 ? 83.129 88.385 48.863 1.00 17.20 104 PHE B C 1
ATOM 2488 O O . PHE B 1 104 ? 83.287 89.444 49.474 1.00 18.19 104 PHE B O 1
ATOM 2496 N N . VAL B 1 105 ? 83.018 87.218 49.476 1.00 19.06 105 VAL B N 1
ATOM 2497 C CA . VAL B 1 105 ? 83.270 87.082 50.917 1.00 20.34 105 VAL B CA 1
ATOM 2498 C C . VAL B 1 105 ? 84.788 86.966 51.140 1.00 21.77 105 VAL B C 1
ATOM 2499 O O . VAL B 1 105 ? 85.396 87.772 51.904 1.00 21.91 105 VAL B O 1
ATOM 2503 N N . GLN B 1 106 ? 85.399 85.999 50.454 1.00 21.68 106 GLN B N 1
ATOM 2504 C CA . GLN B 1 106 ? 86.854 85.989 50.270 1.00 23.14 106 GLN B CA 1
ATOM 2505 C C . GLN B 1 106 ? 87.313 87.157 49.384 1.00 23.60 106 GLN B C 1
ATOM 2506 O O . GLN B 1 106 ? 86.871 87.269 48.255 1.00 24.96 106 GLN B O 1
ATOM 2512 N N . LYS B 1 107 ? 88.178 88.038 49.886 1.00 24.04 107 LYS B N 1
ATOM 2513 C CA . LYS B 1 107 ? 88.591 89.225 49.124 1.00 24.50 107 LYS B CA 1
ATOM 2514 C C . LYS B 1 107 ? 90.034 89.185 48.557 1.00 24.17 107 LYS B C 1
ATOM 2515 O O . LYS B 1 107 ? 90.441 90.057 47.770 1.00 23.22 107 LYS B O 1
ATOM 2521 N N . ILE B 1 108 ? 90.791 88.181 48.979 1.00 23.79 108 ILE B N 1
ATOM 2522 C CA . ILE B 1 108 ? 92.130 87.910 48.436 1.00 23.61 108 ILE B CA 1
ATOM 2523 C C . ILE B 1 108 ? 92.249 86.448 48.011 1.00 23.36 108 ILE B C 1
ATOM 2524 O O . ILE B 1 108 ? 92.078 85.519 48.801 1.00 22.95 108 ILE B O 1
ATOM 2529 N N . PHE B 1 109 ? 92.480 86.260 46.720 1.00 22.36 109 PHE B N 1
ATOM 2530 C CA . PHE B 1 109 ? 92.678 84.944 46.183 1.00 22.63 109 PHE B CA 1
ATOM 2531 C C . PHE B 1 109 ? 94.146 84.852 45.779 1.00 23.38 109 PHE B C 1
ATOM 2532 O O . PHE B 1 109 ? 94.781 85.861 45.444 1.00 22.00 109 PHE B O 1
ATOM 2540 N N . ASN B 1 110 ? 94.683 83.645 45.840 1.00 24.64 110 ASN B N 1
ATOM 2541 C CA . ASN B 1 110 ? 96.069 83.382 45.478 1.00 26.40 110 ASN B CA 1
ATOM 2542 C C . ASN B 1 110 ? 96.122 82.333 44.375 1.00 26.42 110 ASN B C 1
ATOM 2543 O O . ASN B 1 110 ? 95.474 81.307 44.470 1.00 27.13 110 ASN B O 1
ATOM 2548 N N . GLY B 1 111 ? 96.913 82.583 43.337 1.00 26.51 111 GLY B N 1
ATOM 2549 C CA . GLY B 1 111 ? 97.121 81.564 42.302 1.00 25.07 111 GLY B CA 1
ATOM 2550 C C . GLY B 1 111 ? 98.550 81.536 41.816 1.00 24.40 111 GLY B C 1
ATOM 2551 O O . GLY B 1 111 ? 99.359 82.393 42.141 1.00 24.71 111 GLY B O 1
ATOM 2552 N N . SER B 1 112 ? 98.877 80.546 41.016 1.00 24.32 112 SER B N 1
ATOM 2553 C CA . SER B 1 112 ? 100.201 80.533 40.423 1.00 24.66 112 SER B CA 1
ATOM 2554 C C . SER B 1 112 ? 100.097 79.878 39.048 1.00 23.30 112 SER B C 1
ATOM 2555 O O . SER B 1 112 ? 99.127 79.196 38.759 1.00 23.18 112 SER B O 1
ATOM 2558 N N . VAL B 1 113 ? 101.108 80.107 38.214 1.00 23.29 113 VAL B N 1
ATOM 2559 C CA . VAL B 1 113 ? 101.154 79.628 36.834 1.00 21.77 113 VAL B CA 1
ATOM 2560 C C . VAL B 1 113 ? 102.636 79.690 36.433 1.00 22.30 113 VAL B C 1
ATOM 2561 O O . VAL B 1 113 ? 103.344 80.598 36.862 1.00 21.48 113 VAL B O 1
ATOM 2565 N N . PRO B 1 114 ? 103.121 78.718 35.634 1.00 22.95 114 PRO B N 1
ATOM 2566 C CA . PRO B 1 114 ? 104.496 78.762 35.133 1.00 23.83 114 PRO B CA 1
ATOM 2567 C C . PRO B 1 114 ? 104.829 80.033 34.341 1.00 25.20 114 PRO B C 1
ATOM 2568 O O . PRO B 1 114 ? 104.020 80.485 33.495 1.00 24.46 114 PRO B O 1
ATOM 2572 N N . GLU B 1 115 ? 105.998 80.619 34.607 1.00 24.83 115 GLU B N 1
ATOM 2573 C CA . GLU B 1 115 ? 106.454 81.745 33.797 1.00 25.95 115 GLU B CA 1
ATOM 2574 C C . GLU B 1 115 ? 106.475 81.330 32.317 1.00 25.80 115 GLU B C 1
ATOM 2575 O O . GLU B 1 115 ? 106.587 80.149 32.009 1.00 25.37 115 GLU B O 1
ATOM 2581 N N . MET B 1 116 ? 106.338 82.312 31.419 1.00 26.26 116 MET B N 1
ATOM 2582 C CA . MET B 1 116 ? 106.368 82.090 29.981 1.00 25.91 116 MET B CA 1
ATOM 2583 C C . MET B 1 116 ? 105.359 81.051 29.513 1.00 25.30 116 MET B C 1
ATOM 2584 O O . MET B 1 116 ? 105.576 80.403 28.498 1.00 25.66 116 MET B O 1
ATOM 2589 N N . SER B 1 117 ? 104.251 80.881 30.241 1.00 23.70 117 SER B N 1
ATOM 2590 C CA . SER B 1 117 ? 103.174 80.039 29.758 1.00 22.42 117 SER B CA 1
ATOM 2591 C C . SER B 1 117 ? 102.557 80.699 28.516 1.00 22.64 117 SER B C 1
ATOM 2592 O O . SER B 1 117 ? 102.565 81.933 28.380 1.00 21.92 117 SER B O 1
ATOM 2595 N N . ARG B 1 118 ? 102.007 79.887 27.627 1.00 22.15 118 ARG B N 1
ATOM 2596 C CA . ARG B 1 118 ? 101.320 80.429 26.471 1.00 22.72 118 ARG B CA 1
ATOM 2597 C C . ARG B 1 118 ? 100.084 81.271 26.866 1.00 21.23 118 ARG B C 1
ATOM 2598 O O . ARG B 1 118 ? 99.567 81.173 27.996 1.00 20.03 118 ARG B O 1
ATOM 2606 N N . LEU B 1 119 ? 99.663 82.119 25.940 1.00 19.55 119 LEU B N 1
ATOM 2607 C CA . LEU B 1 119 ? 98.444 82.872 26.065 1.00 18.05 119 LEU B CA 1
ATOM 2608 C C . LEU B 1 119 ? 97.284 81.914 26.417 1.00 17.56 119 LEU B C 1
ATOM 2609 O O . LEU B 1 119 ? 97.194 80.805 25.882 1.00 17.02 119 LEU B O 1
ATOM 2614 N N . GLY B 1 120 ? 96.398 82.334 27.313 1.00 16.39 120 GLY B N 1
ATOM 2615 C CA . GLY B 1 120 ? 95.204 81.560 27.576 1.00 16.65 120 GLY B CA 1
ATOM 2616 C C . GLY B 1 120 ? 95.436 80.420 28.538 1.00 17.38 120 GLY B C 1
ATOM 2617 O O . GLY B 1 120 ? 94.648 79.479 28.593 1.00 17.94 120 GLY B O 1
ATOM 2618 N N . THR B 1 121 ? 96.513 80.480 29.311 1.00 17.89 121 THR B N 1
ATOM 2619 C CA . THR B 1 121 ? 96.766 79.408 30.277 1.00 18.18 121 THR B CA 1
ATOM 2620 C C . THR B 1 121 ? 95.980 79.720 31.530 1.00 18.95 121 THR B C 1
ATOM 2621 O O . THR B 1 121 ? 96.096 80.804 32.071 1.00 17.39 121 THR B O 1
ATOM 2625 N N . SER 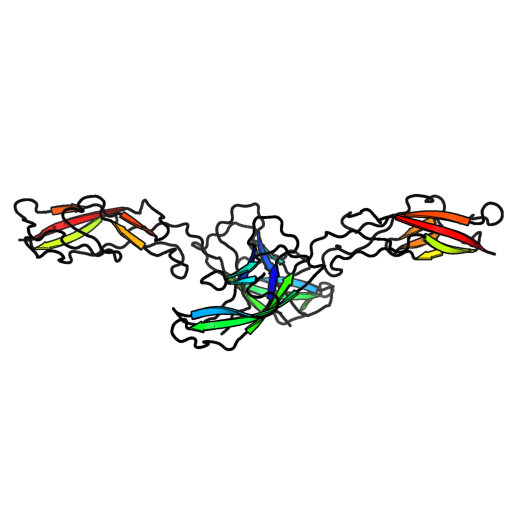B 1 122 ? 95.228 78.729 32.005 1.00 19.43 122 SER B N 1
ATOM 2626 C CA . SER B 1 122 ? 94.412 78.833 33.216 1.00 20.67 122 SER B CA 1
ATOM 2627 C C . SER B 1 122 ? 95.271 79.061 34.448 1.00 19.66 122 SER B C 1
ATOM 2628 O O . SER B 1 122 ? 96.258 78.342 34.672 1.00 19.67 122 SER B O 1
ATOM 2631 N N . VAL B 1 123 ? 94.900 80.048 35.259 1.00 18.51 123 VAL B N 1
ATOM 2632 C CA . VAL B 1 123 ? 95.645 80.354 36.484 1.00 17.71 123 VAL B CA 1
ATOM 2633 C C . VAL B 1 123 ? 94.908 79.876 37.753 1.00 18.48 123 VAL B C 1
ATOM 2634 O O . VAL B 1 123 ? 95.462 79.126 38.557 1.00 19.21 123 VAL B O 1
ATOM 2638 N N . THR B 1 124 ? 93.684 80.346 37.962 1.00 17.55 124 THR B N 1
ATOM 2639 C CA . THR B 1 124 ? 92.933 80.063 39.185 1.00 18.61 124 THR B CA 1
ATOM 2640 C C . THR B 1 124 ? 91.496 80.506 38.936 1.00 18.71 124 THR B C 1
ATOM 2641 O O . THR B 1 124 ? 91.216 81.050 37.868 1.00 18.34 124 THR B O 1
ATOM 2645 N N . LYS B 1 125 ? 90.606 80.253 39.893 1.00 18.66 125 LYS B N 1
ATOM 2646 C CA . LYS B 1 125 ? 89.192 80.581 39.727 1.00 19.85 125 LYS B CA 1
ATOM 2647 C C . LYS B 1 125 ? 88.721 81.394 40.934 1.00 19.28 125 LYS B C 1
ATOM 2648 O O . LYS B 1 125 ? 88.954 81.009 42.082 1.00 19.81 125 LYS B O 1
ATOM 2654 N N . VAL B 1 126 ? 88.133 82.559 40.679 1.00 18.49 126 VAL B N 1
ATOM 2655 C CA . VAL B 1 126 ? 87.545 83.385 41.761 1.00 17.31 126 VAL B CA 1
ATOM 2656 C C . VAL B 1 126 ? 86.033 83.194 41.669 1.00 17.62 126 VAL B C 1
ATOM 2657 O O . VAL B 1 126 ? 85.501 82.854 40.583 1.00 16.02 126 VAL B O 1
ATOM 2661 N N . THR B 1 127 ? 85.349 83.381 42.806 1.00 17.37 127 THR B N 1
ATOM 2662 C CA A THR B 1 127 ? 83.896 83.199 42.891 0.50 16.78 127 THR B CA 1
ATOM 2663 C CA B THR B 1 127 ? 83.889 83.253 42.840 0.50 17.71 127 THR B CA 1
ATOM 2664 C C . THR B 1 127 ? 83.287 84.233 43.812 1.00 17.12 127 THR B C 1
ATOM 2665 O O . THR B 1 127 ? 83.694 84.319 44.990 1.00 17.54 127 THR B O 1
ATOM 2672 N N . ALA B 1 128 ? 82.319 84.986 43.282 1.00 17.23 128 ALA B N 1
ATOM 2673 C CA . ALA B 1 128 ? 81.423 85.862 44.046 1.00 16.37 128 ALA B CA 1
ATOM 2674 C C . ALA B 1 128 ? 80.025 85.178 44.109 1.00 16.70 128 ALA B C 1
ATOM 2675 O O . ALA B 1 128 ? 79.677 84.365 43.229 1.00 17.43 128 ALA B O 1
ATOM 2677 N N . GLU B 1 129 ? 79.252 85.465 45.160 1.00 16.38 129 GLU B N 1
ATOM 2678 C CA . GLU B 1 129 ? 77.952 84.825 45.361 1.00 17.02 129 GLU B CA 1
ATOM 2679 C C . GLU B 1 129 ? 76.808 85.841 45.265 1.00 15.61 129 GLU B C 1
ATOM 2680 O O . GLU B 1 129 ? 76.825 86.877 45.922 1.00 14.75 129 GLU B O 1
ATOM 2686 N N . ASP B 1 130 ? 75.805 85.502 44.469 1.00 15.08 130 ASP B N 1
ATOM 2687 C CA . ASP B 1 130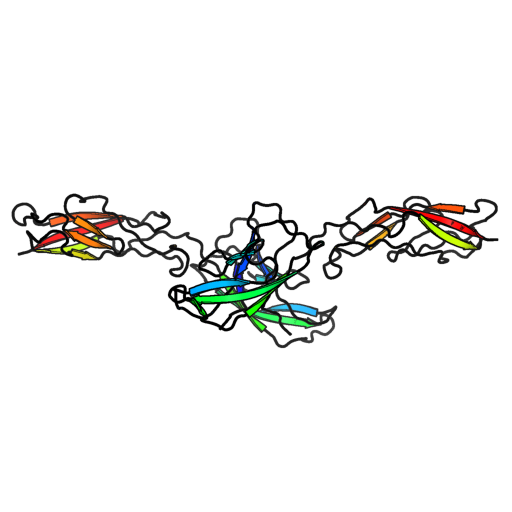 ? 74.609 86.329 44.301 1.00 14.84 130 ASP B CA 1
ATOM 2688 C C . ASP B 1 130 ? 73.402 85.608 44.932 1.00 14.52 130 ASP B C 1
ATOM 2689 O O . ASP B 1 130 ? 73.066 84.495 44.527 1.00 13.98 130 ASP B O 1
ATOM 2694 N N . ALA B 1 131 ? 72.766 86.269 45.905 1.00 14.14 131 ALA B N 1
ATOM 2695 C CA . ALA B 1 131 ? 71.707 85.675 46.717 1.00 13.76 131 ALA B CA 1
ATOM 2696 C C . ALA B 1 131 ? 70.318 85.544 46.035 1.00 14.57 131 ALA B C 1
ATOM 2697 O O . ALA B 1 131 ? 69.399 84.953 46.624 1.00 13.84 131 ALA B O 1
ATOM 2699 N N . ASP B 1 132 ? 70.167 86.046 44.812 1.00 12.96 132 ASP B N 1
ATOM 2700 C CA . ASP B 1 132 ? 68.867 86.007 44.152 1.00 12.86 132 ASP B CA 1
ATOM 2701 C C . ASP B 1 132 ? 68.567 84.584 43.644 1.00 13.24 132 ASP B C 1
ATOM 2702 O O . ASP B 1 132 ? 69.371 83.682 43.814 1.00 13.31 132 ASP B O 1
ATOM 2707 N N . ASP B 1 133 ? 67.448 84.410 42.964 1.00 13.66 133 ASP B N 1
ATOM 2708 C CA . ASP B 1 133 ? 66.976 83.074 42.579 1.00 14.78 133 ASP B CA 1
ATOM 2709 C C . ASP B 1 133 ? 67.671 82.635 41.280 1.00 15.48 133 ASP B C 1
ATOM 2710 O O . ASP B 1 133 ? 67.436 83.254 40.238 1.00 15.44 133 ASP B O 1
ATOM 2715 N N . PRO B 1 134 ? 68.521 81.568 41.344 1.00 16.90 134 PRO B N 1
ATOM 2716 C CA . PRO B 1 134 ? 69.284 81.090 40.167 1.00 18.38 134 PRO B CA 1
ATOM 2717 C C . PRO B 1 134 ? 68.429 80.571 39.010 1.00 19.48 134 PRO B C 1
ATOM 2718 O O . PRO B 1 134 ? 68.953 80.385 37.913 1.00 21.08 134 PRO B O 1
ATOM 2722 N N . THR B 1 135 ? 67.130 80.355 39.241 1.00 19.73 135 THR B N 1
ATOM 2723 C CA . THR B 1 135 ? 66.242 79.827 38.216 1.00 19.74 135 THR B CA 1
ATOM 2724 C C . THR B 1 135 ? 65.471 80.918 37.503 1.00 20.16 135 THR B C 1
ATOM 2725 O O . THR B 1 135 ? 64.743 80.627 36.577 1.00 20.90 135 THR B O 1
ATOM 2729 N N . VAL B 1 136 ? 65.646 82.171 37.908 1.00 20.18 136 VAL B N 1
ATOM 2730 C CA . VAL B 1 136 ? 64.889 83.281 37.316 1.00 20.61 136 VAL B CA 1
ATOM 2731 C C . VAL B 1 136 ? 65.780 84.210 36.495 1.00 21.34 136 VAL B C 1
ATOM 2732 O O . VAL B 1 136 ? 66.710 84.789 37.017 1.00 22.52 136 VAL B O 1
ATOM 2736 N N . ALA B 1 137 ? 65.515 84.272 35.190 1.00 21.76 137 ALA B N 1
ATOM 2737 C CA . ALA B 1 137 ? 65.940 85.364 34.298 1.00 21.64 137 ALA B CA 1
ATOM 2738 C C . ALA B 1 137 ? 67.240 86.105 34.630 1.00 19.21 137 ALA B C 1
ATOM 2739 O O . ALA B 1 137 ? 67.200 87.296 34.709 1.00 19.13 137 ALA B O 1
ATOM 2741 N N . GLY B 1 138 ? 68.356 85.411 34.815 1.00 18.01 138 GLY B N 1
ATOM 2742 C CA . GLY B 1 138 ? 69.668 86.070 34.955 1.00 16.69 138 GLY B CA 1
ATOM 2743 C C . GLY B 1 138 ? 69.983 86.694 36.319 1.00 16.23 138 GLY B C 1
ATOM 2744 O O . GLY B 1 138 ? 71.075 87.272 36.512 1.00 15.79 138 GLY B O 1
ATOM 2745 N N . HIS B 1 139 ? 69.052 86.569 37.267 1.00 14.43 139 HIS B N 1
ATOM 2746 C CA . HIS B 1 139 ? 69.138 87.311 38.554 1.00 14.88 139 HIS B CA 1
ATOM 2747 C C . HIS B 1 139 ? 70.360 86.969 39.414 1.00 13.64 139 HIS B C 1
ATOM 2748 O O . HIS B 1 139 ? 70.875 87.840 40.141 1.00 13.99 139 HIS B O 1
ATOM 2755 N N . ALA B 1 140 ? 70.787 85.709 39.355 1.00 14.48 140 ALA B N 1
ATOM 2756 C CA . ALA B 1 140 ? 72.009 85.213 40.041 1.00 15.20 140 ALA B CA 1
ATOM 2757 C C . ALA B 1 140 ? 73.088 84.779 39.052 1.00 15.90 140 ALA B C 1
ATOM 2758 O O . ALA B 1 140 ? 73.947 83.957 39.374 1.00 15.97 140 ALA B O 1
ATOM 2760 N N . THR B 1 141 ? 73.027 85.296 37.834 1.00 16.05 141 THR B N 1
ATOM 2761 C CA . THR B 1 141 ? 74.090 85.067 36.900 1.00 15.30 141 THR B CA 1
ATOM 2762 C C . THR B 1 141 ? 75.235 86.022 37.233 1.00 14.77 141 THR B C 1
ATOM 2763 O O . THR B 1 141 ? 75.085 87.237 37.121 1.00 13.15 141 THR B O 1
ATOM 2767 N N . VAL B 1 142 ? 76.370 85.472 37.651 1.00 14.62 142 VAL B N 1
ATOM 2768 C CA . VAL B 1 142 ? 77.543 86.302 37.954 1.00 14.53 142 VAL B CA 1
ATOM 2769 C C . VAL B 1 142 ? 78.417 86.514 36.697 1.00 15.06 142 VAL B C 1
ATOM 2770 O O . VAL B 1 142 ? 78.694 85.559 35.964 1.00 16.75 142 VAL B O 1
ATOM 2774 N N . THR B 1 143 ? 78.841 87.754 36.455 1.00 14.23 143 THR B N 1
ATOM 2775 C CA . THR B 1 143 ? 79.867 88.057 35.449 1.00 13.92 143 THR B CA 1
ATOM 2776 C C . THR B 1 143 ? 81.069 88.706 36.152 1.00 13.27 143 THR B C 1
ATOM 2777 O O . THR B 1 143 ? 80.964 89.233 37.273 1.00 13.15 143 THR B O 1
ATOM 2781 N N . TYR B 1 144 ? 82.218 88.667 35.500 1.00 12.69 144 TYR B N 1
ATOM 2782 C CA . TYR B 1 144 ? 83.447 89.176 36.109 1.00 12.59 144 TYR B CA 1
ATOM 2783 C C . TYR B 1 144 ? 84.225 89.999 35.097 1.00 13.71 144 TYR B C 1
ATOM 2784 O O . TYR B 1 144 ? 84.243 89.672 33.899 1.00 12.31 144 TYR B O 1
ATOM 2793 N N . GLN B 1 145 ? 84.874 91.053 35.602 1.00 14.49 145 GLN B N 1
ATOM 2794 C CA A GLN B 1 145 ? 85.732 91.920 34.809 0.50 14.58 145 GLN B CA 1
ATOM 2795 C CA B GLN B 1 145 ? 85.790 91.841 34.776 0.50 15.67 145 GLN B CA 1
ATOM 2796 C C . GLN B 1 145 ? 87.033 92.138 35.562 1.00 14.92 145 GLN B C 1
ATOM 2797 O O . GLN B 1 145 ? 87.007 92.207 36.784 1.00 15.16 145 GLN B O 1
ATOM 2808 N N . ILE B 1 146 ? 88.151 92.257 34.845 1.00 14.19 146 ILE B N 1
ATOM 2809 C CA . ILE B 1 146 ? 89.373 92.703 35.486 1.00 13.53 146 ILE B CA 1
ATOM 2810 C C . ILE B 1 146 ? 89.402 94.227 35.382 1.00 13.68 146 ILE B C 1
ATOM 2811 O O . ILE B 1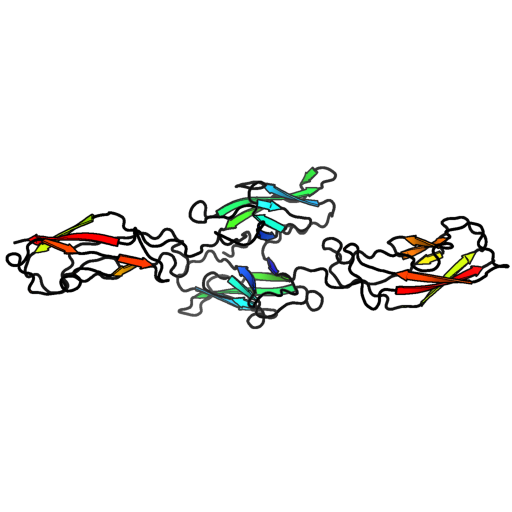 146 ? 89.263 94.801 34.280 1.00 12.28 146 ILE B O 1
ATOM 2816 N N . ILE B 1 147 ? 89.573 94.882 36.527 1.00 13.92 147 ILE B N 1
ATOM 2817 C CA . ILE B 1 147 ? 89.638 96.361 36.543 1.00 14.63 147 ILE B CA 1
ATOM 2818 C C . ILE B 1 147 ? 91.047 96.917 36.854 1.00 15.66 147 ILE B C 1
ATOM 2819 O O . ILE B 1 147 ? 91.269 98.138 36.817 1.00 15.45 147 ILE B O 1
ATOM 2824 N N . LYS B 1 148 ? 91.980 96.011 37.166 1.00 15.27 148 LYS B N 1
ATOM 2825 C CA . LYS B 1 148 ? 93.373 96.341 37.328 1.00 15.78 148 LYS B CA 1
ATOM 2826 C C . LYS B 1 148 ? 94.216 95.138 36.944 1.00 15.82 148 LYS B C 1
ATOM 2827 O O . LYS B 1 148 ? 94.053 94.072 37.520 1.00 16.48 148 LYS B O 1
ATOM 2833 N N . GLY B 1 149 ? 95.118 95.313 35.991 1.00 16.16 149 GLY B N 1
ATOM 2834 C CA . GLY B 1 149 ? 96.061 94.264 35.622 1.00 17.00 149 GLY B CA 1
ATOM 2835 C C . GLY B 1 149 ? 95.706 93.587 34.313 1.00 16.97 149 GLY B C 1
ATOM 2836 O O . GLY B 1 149 ? 96.234 92.490 34.016 1.00 16.74 149 GLY B O 1
ATOM 2837 N N . ASN B 1 150 ? 94.814 94.230 33.549 1.00 17.15 150 ASN B N 1
ATOM 2838 C CA . ASN B 1 150 ? 94.306 93.737 32.242 1.00 18.11 150 ASN B CA 1
ATOM 2839 C C . ASN B 1 150 ? 95.364 93.371 31.227 1.00 17.87 150 ASN B C 1
ATOM 2840 O O . ASN B 1 150 ? 95.118 92.499 30.406 1.00 16.80 150 ASN B O 1
ATOM 2845 N N . GLU B 1 151 ? 96.498 94.088 31.269 1.00 17.58 151 GLU B N 1
ATOM 2846 C CA . GLU B 1 151 ? 97.645 93.861 30.381 1.00 19.49 151 GLU B CA 1
ATOM 2847 C C . GLU B 1 151 ? 98.204 92.454 30.539 1.00 17.04 151 GLU B C 1
ATOM 2848 O O . GLU B 1 151 ? 98.687 91.891 29.571 1.00 17.29 151 GLU B O 1
ATOM 2854 N N . TYR B 1 152 ? 98.112 91.873 31.735 1.00 16.03 152 TYR B N 1
ATOM 2855 C CA . TYR B 1 152 ? 98.694 90.542 32.001 1.00 15.62 152 TYR B CA 1
ATOM 2856 C C . TYR B 1 152 ? 97.754 89.303 32.069 1.00 14.30 152 TYR B C 1
ATOM 2857 O O . TYR B 1 152 ? 98.175 88.179 31.742 1.00 12.84 152 TYR B O 1
ATOM 2866 N N . PHE B 1 153 ? 96.515 89.498 32.528 1.00 12.54 153 PHE B N 1
ATOM 2867 C CA . PHE B 1 153 ? 95.552 88.405 32.732 1.00 13.53 153 PHE B CA 1
ATOM 2868 C C . PHE B 1 153 ? 94.184 88.791 32.209 1.00 13.02 153 PHE B C 1
ATOM 2869 O O . PHE B 1 153 ? 93.883 89.977 32.074 1.00 12.84 153 PHE B O 1
ATOM 2877 N N . THR B 1 154 ? 93.389 87.791 31.849 1.00 13.49 154 THR B N 1
ATOM 2878 C CA . THR B 1 154 ? 91.983 88.005 31.550 1.00 13.70 154 THR B CA 1
ATOM 2879 C C . THR B 1 154 ? 91.163 87.203 32.561 1.00 14.01 154 THR B C 1
ATOM 2880 O O . THR B 1 154 ? 91.688 86.302 33.249 1.00 13.04 154 THR B O 1
ATOM 2884 N N . VAL B 1 155 ? 89.870 87.511 32.635 1.00 13.18 155 VAL B N 1
ATOM 2885 C CA . VAL B 1 155 ? 88.963 86.679 33.369 1.00 13.12 155 VAL B CA 1
ATOM 2886 C C . VAL B 1 155 ? 87.742 86.400 32.489 1.00 13.33 155 VAL B C 1
ATOM 2887 O O . VAL B 1 155 ? 87.320 87.255 31.692 1.00 13.73 155 VAL B O 1
ATOM 2891 N N . ASP B 1 156 ? 87.218 85.186 32.596 1.00 13.80 156 ASP B N 1
ATOM 2892 C CA . ASP B 1 156 ? 85.943 84.870 31.960 1.00 14.36 156 ASP B CA 1
ATOM 2893 C C . ASP B 1 156 ? 84.770 85.072 32.932 1.00 14.32 156 ASP B C 1
ATOM 2894 O O . ASP B 1 156 ? 84.977 85.416 34.111 1.00 13.96 156 ASP B O 1
ATOM 2899 N N . ASP B 1 157 ? 83.543 84.911 32.438 1.00 15.09 157 ASP B N 1
ATOM 2900 C CA . ASP B 1 157 ? 82.361 85.094 33.266 1.00 15.39 157 ASP B CA 1
ATOM 2901 C C . ASP B 1 157 ? 82.066 83.934 34.220 1.00 15.94 157 ASP B C 1
ATOM 2902 O O . ASP B 1 157 ? 81.095 84.007 34.997 1.00 16.67 157 ASP B O 1
ATOM 2907 N N . SER B 1 158 ? 82.908 82.887 34.195 1.00 15.66 158 SER B N 1
ATOM 2908 C CA . SER B 1 158 ? 82.930 81.867 35.266 1.00 15.99 158 SER B CA 1
ATOM 2909 C C . SER B 1 158 ? 84.021 82.140 36.331 1.00 15.07 158 SER B C 1
ATOM 2910 O O . SER B 1 158 ? 84.237 81.327 37.224 1.00 15.73 158 SER B O 1
ATOM 2913 N N . GLY B 1 159 ? 84.708 83.268 36.223 1.00 14.52 159 GLY B N 1
ATOM 2914 C CA . GLY B 1 159 ? 85.711 83.643 37.200 1.00 12.91 159 GLY B CA 1
ATOM 2915 C C . GLY B 1 159 ? 87.062 83.001 37.009 1.00 13.15 159 GLY B C 1
ATOM 2916 O O . GLY B 1 159 ? 87.913 83.120 37.871 1.00 12.97 159 GLY B O 1
ATOM 2917 N N . VAL B 1 160 ? 87.273 82.306 35.898 1.00 13.56 160 VAL B N 1
ATOM 2918 C CA . VAL B 1 160 ? 88.585 81.717 35.638 1.00 14.65 160 VAL B CA 1
ATOM 2919 C C . VAL B 1 160 ? 89.507 82.828 35.084 1.00 13.91 160 VAL B C 1
ATOM 2920 O O . VAL B 1 160 ? 89.152 83.538 34.140 1.00 14.80 160 VAL B O 1
ATOM 2924 N N . ILE B 1 161 ? 90.678 82.932 35.691 1.00 13.25 161 ILE B N 1
ATOM 2925 C CA . ILE B 1 161 ? 91.737 83.854 35.310 1.00 12.39 161 ILE B CA 1
ATOM 2926 C C . ILE B 1 161 ? 92.694 83.110 34.345 1.00 13.18 161 ILE B C 1
ATOM 2927 O O . ILE B 1 161 ? 93.141 81.970 34.626 1.00 12.59 161 ILE B O 1
ATOM 2932 N N . PHE B 1 162 ? 93.008 83.757 33.234 1.00 12.67 162 PHE B N 1
ATOM 2933 C CA . PHE B 1 162 ? 93.953 83.247 32.225 1.00 12.81 162 PHE B CA 1
ATOM 2934 C C . PHE B 1 162 ? 95.100 84.215 32.018 1.00 12.80 162 PHE B C 1
ATOM 2935 O O . PHE B 1 162 ? 94.942 85.419 32.207 1.00 12.44 162 PHE B O 1
ATOM 2943 N N . THR B 1 163 ? 96.255 83.714 31.586 1.00 12.88 163 THR B N 1
ATOM 2944 C CA . THR B 1 163 ? 97.300 84.618 31.068 1.00 12.85 163 THR B CA 1
ATOM 2945 C C . THR B 1 163 ? 96.825 85.391 29.819 1.00 12.62 163 THR B C 1
ATOM 2946 O O . THR B 1 163 ? 96.177 84.826 28.951 1.00 12.94 163 THR B O 1
ATOM 2950 N N . ALA B 1 164 ? 97.177 86.678 29.732 1.00 12.04 164 ALA B N 1
ATOM 2951 C CA . ALA B 1 164 ? 96.853 87.514 28.584 1.00 13.57 164 ALA B CA 1
ATOM 2952 C C . ALA B 1 164 ? 98.090 87.769 27.721 1.00 14.06 164 ALA B C 1
ATOM 2953 O O . ALA B 1 164 ? 97.999 88.468 26.732 1.00 13.93 164 ALA B O 1
ATOM 2955 N N . ARG B 1 165 ? 99.240 87.221 28.125 1.00 14.51 165 ARG B N 1
ATOM 2956 C CA . ARG B 1 165 ? 100.492 87.356 27.379 1.00 15.77 165 ARG B CA 1
ATOM 2957 C C . ARG B 1 165 ? 101.319 86.072 27.512 1.00 16.58 165 ARG B C 1
ATOM 2958 O O . ARG B 1 165 ? 101.206 85.334 28.516 1.00 16.04 165 ARG B O 1
ATOM 2966 N N . ALA B 1 166 ? 102.165 85.808 26.514 1.00 17.46 166 ALA B N 1
ATOM 2967 C CA . ALA B 1 166 ? 103.031 84.624 26.540 1.00 19.28 166 ALA B CA 1
ATOM 2968 C C . ALA B 1 166 ? 104.434 84.906 27.123 1.00 20.50 166 ALA B C 1
ATOM 2969 O O . ALA B 1 166 ? 105.264 83.994 27.197 1.00 21.11 166 ALA B O 1
ATOM 2971 N N . ASP B 1 167 ? 104.700 86.160 27.526 1.00 21.75 167 ASP B N 1
ATOM 2972 C CA . ASP B 1 167 ? 106.056 86.600 27.918 1.00 23.00 167 ASP B CA 1
ATOM 2973 C C . ASP B 1 167 ? 106.165 87.005 29.409 1.00 24.46 167 ASP B C 1
ATOM 2974 O O . ASP B 1 167 ? 107.013 87.852 29.768 1.00 24.63 167 ASP B O 1
ATOM 2979 N N . LEU B 1 168 ? 105.277 86.457 30.251 1.00 24.42 168 LEU B N 1
ATOM 2980 C CA . LEU B 1 168 ? 105.294 86.721 31.691 1.00 26.16 168 LEU B CA 1
ATOM 2981 C C . LEU B 1 168 ? 106.582 86.090 32.270 1.00 27.97 168 LEU B C 1
ATOM 2982 O O . LEU B 1 168 ? 106.767 84.870 32.244 1.00 27.65 168 LEU B O 1
ATOM 2987 N N . ASP B 1 169 ? 107.478 86.944 32.738 1.00 30.38 169 ASP B N 1
ATOM 2988 C CA . ASP B 1 169 ? 108.837 86.496 33.031 1.00 33.71 169 ASP B CA 1
ATOM 2989 C C . ASP B 1 169 ? 109.181 86.621 34.510 1.00 34.83 169 ASP B C 1
ATOM 2990 O O . ASP B 1 169 ? 109.219 87.736 35.065 1.00 34.29 169 ASP B O 1
ATOM 2995 N N . ARG B 1 170 ? 109.432 85.453 35.115 1.00 37.02 170 ARG B N 1
ATOM 2996 C CA . ARG B 1 170 ? 109.657 85.285 36.566 1.00 39.25 170 ARG B CA 1
ATOM 2997 C C . ARG B 1 170 ? 110.844 86.112 37.076 1.00 40.56 170 ARG B C 1
ATOM 2998 O O . ARG B 1 170 ? 110.820 86.608 38.209 1.00 41.46 170 ARG B O 1
ATOM 3006 N N . GLU B 1 171 ? 111.865 86.266 36.223 1.00 41.79 171 GLU B N 1
ATOM 3007 C CA . GLU B 1 171 ? 113.072 87.069 36.504 1.00 42.75 171 GLU B CA 1
ATOM 3008 C C . GLU B 1 171 ? 112.799 88.581 36.558 1.00 42.51 171 GLU B C 1
ATOM 3009 O O . GLU B 1 171 ? 113.300 89.275 37.449 1.00 42.94 171 GLU B O 1
ATOM 3015 N N . SER B 1 172 ? 111.993 89.075 35.616 1.00 41.74 172 SER B N 1
ATOM 3016 C CA . SER B 1 172 ? 111.497 90.457 35.629 1.00 41.07 172 SER B CA 1
ATOM 3017 C C . SER B 1 172 ? 110.422 90.718 36.723 1.00 39.80 172 SER B C 1
ATOM 3018 O O . SER B 1 172 ? 110.575 91.629 37.539 1.00 39.37 172 SER B O 1
ATOM 3021 N N . GLN B 1 173 ? 109.335 89.931 36.698 1.00 38.45 173 GLN B N 1
ATOM 3022 C CA . GLN B 1 173 ? 108.275 89.989 37.703 1.00 35.78 173 GLN B CA 1
ATOM 3023 C C . GLN B 1 173 ? 107.843 88.575 38.021 1.00 36.26 173 GLN B C 1
ATOM 3024 O O . GLN B 1 173 ? 107.472 87.797 37.137 1.00 36.60 173 GLN B O 1
ATOM 3030 N N . SER B 1 174 ? 107.870 88.254 39.302 1.00 35.27 174 SER B N 1
ATOM 3031 C CA . SER B 1 174 ? 107.484 86.926 39.758 1.00 34.33 174 SER B CA 1
ATOM 3032 C C . SER B 1 174 ? 106.073 86.894 40.371 1.00 32.40 174 SER B C 1
ATOM 3033 O O . SER B 1 174 ? 105.597 85.823 40.729 1.00 32.29 174 SER B O 1
ATOM 3036 N N . ALA B 1 175 ? 105.430 88.058 40.528 1.00 31.35 175 ALA B N 1
ATOM 3037 C CA . ALA B 1 175 ? 104.105 88.152 41.191 1.00 29.97 175 ALA B CA 1
ATOM 3038 C C . ALA B 1 175 ? 103.276 89.401 40.782 1.00 28.60 175 ALA B C 1
ATOM 3039 O O . ALA B 1 175 ? 103.800 90.513 40.758 1.00 28.74 175 ALA B O 1
ATOM 3041 N N . TYR B 1 176 ? 101.989 89.203 40.496 1.00 25.81 176 TYR B N 1
ATOM 3042 C CA . TYR B 1 176 ? 101.103 90.279 40.025 1.00 23.25 176 TYR B CA 1
ATOM 3043 C C . TYR B 1 176 ? 99.898 90.358 40.917 1.00 22.70 176 TYR B C 1
ATOM 3044 O O . TYR B 1 176 ? 99.473 89.359 41.475 1.00 22.98 176 TYR B O 1
ATOM 3053 N N . GLU B 1 177 ? 99.314 91.537 40.995 1.00 21.37 177 GLU B N 1
ATOM 3054 C CA . GLU B 1 177 ? 98.118 91.694 41.755 1.00 21.42 177 GLU B CA 1
ATOM 3055 C C . GLU B 1 177 ? 97.103 92.284 40.827 1.00 19.54 177 GLU B C 1
ATOM 3056 O O . GLU B 1 177 ? 97.297 93.377 40.306 1.00 20.05 177 GLU B O 1
ATOM 3062 N N . ILE B 1 178 ? 96.058 91.520 40.557 1.00 17.70 178 ILE B N 1
ATOM 3063 C CA . ILE B 1 178 ? 94.999 91.992 39.700 1.00 17.95 178 ILE B CA 1
ATOM 3064 C C . ILE B 1 178 ? 93.763 92.213 40.571 1.00 16.75 178 ILE B C 1
ATOM 3065 O O . ILE B 1 178 ? 93.654 91.657 41.645 1.00 17.04 178 ILE B O 1
ATOM 3070 N N . ILE B 1 179 ? 92.854 93.044 40.112 1.00 15.40 179 ILE B N 1
ATOM 3071 C CA . ILE B 1 179 ? 91.587 93.237 40.797 1.00 15.23 179 ILE B CA 1
ATOM 3072 C C . ILE B 1 179 ? 90.416 92.864 39.879 1.00 14.94 179 ILE B C 1
ATOM 3073 O O . ILE B 1 179 ? 90.335 93.303 38.722 1.00 13.90 179 ILE B O 1
ATOM 3078 N N . VAL B 1 180 ? 89.525 92.029 40.411 1.00 15.08 180 VAL B N 1
ATOM 3079 C CA . VAL B 1 180 ? 88.383 91.513 39.670 1.00 15.96 180 VAL B CA 1
ATOM 3080 C C . VAL B 1 180 ? 87.121 92.124 40.280 1.00 16.57 180 VAL B C 1
ATOM 3081 O O . VAL B 1 180 ? 87.005 92.197 41.516 1.00 15.97 180 VAL B O 1
ATOM 3085 N N . LYS B 1 181 ? 86.221 92.605 39.403 1.00 16.11 181 LYS B N 1
ATOM 3086 C CA . LYS B 1 181 ? 84.916 93.127 39.775 1.00 16.58 181 LYS B CA 1
ATOM 3087 C C . LYS B 1 181 ? 83.840 92.126 39.354 1.00 15.19 181 LYS B C 1
ATOM 3088 O O . LYS B 1 181 ? 83.874 91.626 38.250 1.00 14.21 181 LYS B O 1
ATOM 3094 N N . ALA B 1 182 ? 82.912 91.810 40.242 1.00 14.43 182 ALA B N 1
ATOM 3095 C CA . ALA B 1 182 ? 81.760 90.974 39.884 1.00 14.84 182 ALA B CA 1
ATOM 3096 C C . ALA B 1 182 ? 80.510 91.820 39.848 1.00 15.33 182 ALA B C 1
ATOM 3097 O O . ALA B 1 182 ? 80.334 92.679 40.692 1.00 16.04 182 ALA B O 1
ATOM 3099 N N . LYS B 1 183 ? 79.611 91.534 38.911 1.00 16.41 183 LYS B N 1
ATOM 3100 C CA . LYS B 1 183 ? 78.255 92.126 38.947 1.00 16.31 183 LYS B CA 1
ATOM 3101 C C . LYS B 1 183 ? 77.336 91.111 38.281 1.00 16.06 183 LYS B C 1
ATOM 3102 O O . LYS B 1 183 ? 77.827 90.237 37.545 1.00 15.47 183 LYS B O 1
ATOM 3108 N N . ASP B 1 184 ? 76.025 91.170 38.537 1.00 14.22 184 ASP B N 1
ATOM 3109 C CA . ASP B 1 184 ? 75.186 90.161 37.879 1.00 14.40 184 ASP B CA 1
ATOM 3110 C C . ASP B 1 184 ? 74.981 90.578 36.414 1.00 13.92 184 ASP B C 1
ATOM 3111 O O . ASP B 1 184 ? 75.373 91.694 36.025 1.00 13.66 184 ASP B O 1
ATOM 3116 N N . ALA B 1 185 ? 74.353 89.698 35.633 1.00 13.44 185 ALA B N 1
ATOM 3117 C CA . ALA B 1 185 ? 74.156 89.920 34.214 1.00 13.59 185 ALA B CA 1
ATOM 3118 C C . ALA B 1 185 ? 73.223 91.114 33.921 1.00 13.85 185 ALA B C 1
ATOM 3119 O O . ALA B 1 185 ? 73.269 91.662 32.835 1.00 14.39 185 ALA B O 1
ATOM 3121 N N . LEU B 1 186 ? 72.408 91.507 34.899 1.00 13.47 186 LEU B N 1
ATOM 3122 C CA . LEU B 1 186 ? 71.525 92.653 34.753 1.00 13.96 186 LEU B CA 1
ATOM 3123 C C . LEU B 1 186 ? 72.176 93.936 35.215 1.00 14.43 186 LEU B C 1
ATOM 3124 O O . LEU B 1 186 ? 71.533 95.004 35.192 1.00 14.49 186 LEU B O 1
ATOM 3129 N N . GLY B 1 187 ? 73.433 93.849 35.662 1.00 14.80 187 GLY B N 1
ATOM 3130 C CA . GLY B 1 187 ? 74.225 95.058 35.960 1.00 15.79 187 GLY B CA 1
ATOM 3131 C C . GLY B 1 187 ? 74.344 95.450 37.429 1.00 16.82 187 GLY B C 1
ATOM 3132 O O . GLY B 1 187 ? 75.073 96.411 37.767 1.00 16.46 187 GLY B O 1
ATOM 3133 N N . LEU B 1 188 ? 73.645 94.724 38.296 1.00 16.93 188 LEU B N 1
ATOM 3134 C CA . LEU B 1 188 ? 73.634 95.035 39.720 1.00 18.08 188 LEU B CA 1
ATOM 3135 C C . LEU B 1 188 ? 74.993 94.761 40.355 1.00 19.09 188 LEU B C 1
ATOM 3136 O O . LEU B 1 188 ? 75.446 93.618 40.406 1.00 17.97 188 LEU B O 1
ATOM 3141 N N . THR B 1 189 ? 75.638 95.819 40.838 1.00 20.23 189 THR B N 1
ATOM 3142 C CA . THR B 1 189 ? 76.813 95.675 41.690 1.00 23.52 189 THR B CA 1
ATOM 3143 C C . THR B 1 189 ? 76.699 96.546 42.937 1.00 24.68 189 THR B C 1
ATOM 3144 O O . THR B 1 189 ? 75.903 97.486 42.979 1.00 24.60 189 THR B O 1
ATOM 3148 N N . GLY B 1 190 ? 77.499 96.230 43.949 1.00 25.79 190 GLY B N 1
ATOM 3149 C CA . GLY B 1 190 ? 77.446 96.938 45.214 1.00 27.64 190 GLY B CA 1
ATOM 3150 C C . GLY B 1 190 ? 78.713 96.769 46.028 1.00 28.68 190 GLY B C 1
ATOM 3151 O O . GLY B 1 190 ? 79.805 96.633 45.475 1.00 28.01 190 GLY B O 1
ATOM 3152 N N . GLU B 1 191 ? 78.568 96.776 47.349 1.00 30.67 191 GLU B N 1
ATOM 3153 C CA . GLU B 1 191 ? 79.606 97.296 48.231 1.00 32.08 191 GLU B CA 1
ATOM 3154 C C . GLU B 1 191 ? 80.756 96.305 48.373 1.00 30.14 191 GLU B C 1
ATOM 3155 O O . GLU B 1 191 ? 81.871 96.681 48.736 1.00 30.84 191 GLU B O 1
ATOM 3161 N N . SER B 1 192 ? 80.478 95.038 48.085 1.00 28.40 192 SER B N 1
ATOM 3162 C CA . SER B 1 192 ? 81.458 93.977 48.277 1.00 27.48 192 SER B CA 1
ATOM 3163 C C . SER B 1 192 ? 81.835 93.326 46.950 1.00 26.01 192 SER B C 1
ATOM 3164 O O . SER B 1 192 ? 81.811 92.102 46.819 1.00 24.53 192 SER B O 1
ATOM 3167 N N . SER B 1 193 ? 82.180 94.153 45.969 1.00 25.84 193 SER B N 1
ATOM 3168 C CA . SER B 1 193 ? 82.003 93.795 44.567 1.00 24.66 193 SER B CA 1
ATOM 3169 C C . SER B 1 193 ? 83.336 93.444 43.915 1.00 24.16 193 SER B C 1
ATOM 3170 O O . SER B 1 193 ? 83.376 92.962 42.783 1.00 24.52 193 SER B O 1
ATOM 3173 N N . THR B 1 194 ? 84.425 93.687 44.636 1.00 22.69 194 THR B N 1
ATOM 3174 C CA . THR B 1 194 ? 85.765 93.504 44.089 1.00 22.14 194 THR B CA 1
ATOM 3175 C C . THR B 1 194 ? 86.586 92.549 44.949 1.00 21.46 194 THR B C 1
ATOM 3176 O O . THR B 1 194 ? 86.396 92.474 46.163 1.00 21.25 194 THR B O 1
ATOM 3180 N N . ALA B 1 195 ? 87.499 91.825 44.312 1.00 20.30 195 ALA B N 1
ATOM 3181 C CA . ALA B 1 195 ? 88.511 91.062 45.033 1.00 19.45 195 ALA B CA 1
ATOM 3182 C C . ALA B 1 195 ? 89.885 91.221 44.389 1.00 19.29 195 ALA B C 1
ATOM 3183 O O . ALA B 1 195 ? 89.993 91.537 43.204 1.00 17.73 195 ALA B O 1
ATOM 3185 N N . THR B 1 196 ? 90.932 91.001 45.178 1.00 18.90 196 THR B N 1
ATOM 3186 C CA . THR B 1 196 ? 92.306 91.079 44.674 1.00 19.06 196 THR B CA 1
ATOM 3187 C C . THR B 1 196 ? 92.749 89.669 44.434 1.00 18.69 196 THR B C 1
ATOM 3188 O O . THR B 1 196 ? 92.373 88.769 45.192 1.00 19.26 196 THR B O 1
ATOM 3192 N N . VAL B 1 197 ? 93.477 89.450 43.346 1.00 18.17 197 VAL B N 1
ATOM 3193 C CA . VAL B 1 197 ? 94.086 88.150 43.087 1.00 17.45 197 VAL B CA 1
ATOM 3194 C C . VAL B 1 197 ? 95.615 88.361 42.970 1.00 17.78 197 VAL B C 1
ATOM 3195 O O . VAL B 1 197 ? 96.100 89.135 42.128 1.00 16.90 197 VAL B O 1
ATOM 3199 N N . ILE B 1 198 ? 96.350 87.641 43.804 1.00 18.74 198 ILE B N 1
ATOM 3200 C CA . ILE B 1 198 ? 97.813 87.653 43.836 1.00 20.74 198 ILE B CA 1
ATOM 3201 C C . ILE B 1 198 ? 98.308 86.432 43.091 1.00 21.11 198 ILE B C 1
ATOM 3202 O O . ILE B 1 198 ? 98.053 85.297 43.491 1.00 21.83 198 ILE B O 1
ATOM 3207 N N . ILE B 1 199 ? 98.957 86.681 41.953 1.00 21.28 199 ILE B N 1
ATOM 3208 C CA . ILE B 1 199 ? 99.390 85.617 41.047 1.00 21.13 199 ILE B CA 1
ATOM 3209 C C . ILE B 1 199 ? 100.925 85.581 41.043 1.00 22.47 199 ILE B C 1
ATOM 3210 O O . ILE B 1 199 ? 101.573 86.599 40.794 1.00 21.88 199 ILE B O 1
ATOM 3215 N N . ARG B 1 200 ? 101.478 84.403 41.330 1.00 23.71 200 ARG B N 1
ATOM 3216 C CA . ARG B 1 200 ? 102.928 84.215 41.346 1.00 25.82 200 ARG B CA 1
ATOM 3217 C C . ARG B 1 200 ? 103.395 83.290 40.243 1.00 25.65 200 ARG B C 1
ATOM 3218 O O . ARG B 1 200 ? 102.753 82.283 39.965 1.00 25.64 200 ARG B O 1
ATOM 3226 N N . LEU B 1 201 ? 104.508 83.652 39.612 1.00 25.67 201 LEU B N 1
ATOM 3227 C CA . LEU B 1 201 ? 105.070 82.848 38.539 1.00 26.23 201 LEU B CA 1
ATOM 3228 C C . LEU B 1 201 ? 105.974 81.786 39.133 1.00 27.87 201 LEU B C 1
ATOM 3229 O O . LEU B 1 201 ? 106.776 82.060 40.035 1.00 28.31 201 LEU B O 1
ATOM 3234 N N . THR B 1 202 ? 105.835 80.569 38.642 1.00 29.51 202 THR B N 1
ATOM 3235 C CA . THR B 1 202 ? 106.700 79.491 39.071 1.00 31.27 202 THR B CA 1
ATOM 3236 C C . THR B 1 202 ? 107.634 79.084 37.946 1.00 33.54 202 THR B C 1
ATOM 3237 O O . THR B 1 202 ? 107.444 79.468 36.780 1.00 33.14 202 THR B O 1
ATOM 3241 N N . ASP B 1 203 ? 108.698 78.381 38.342 1.00 36.18 203 ASP B N 1
ATOM 3242 C CA . ASP B 1 203 ? 109.447 77.459 37.486 1.00 38.59 203 ASP B CA 1
ATOM 3243 C C . ASP B 1 203 ? 110.770 77.155 38.136 1.00 39.64 203 ASP B C 1
ATOM 3244 O O . ASP B 1 203 ? 110.980 75.970 38.366 1.00 40.50 203 ASP B O 1
#

Foldseek 3Di:
DDDDQEWEAEAPDDDDDKAWTDFDDDPDDPPLKAKAKDWDCEPNQWDADDDGGIIIGGDGHDCLVPFKIKMKIFMARNVPRDTPDDIHIGMYGHDWDLDWWWAWPDQEAEWEDAALADFFAWIDFTDTFTSTDPVDPQSGQKAKAWPFCCCQWGAGRRRIITGHDRHGDCVVPFKDKTKMFMGIPVGDDDVVGMHIYIYGHDD/DDDDQEWEDEAPDDDDDKAWTDFDDDPDDDPQKAKAKDWFCEPNQWDADDDGGTIIGGDGHDCLVPFKIKMKIFIARNPPRDTPDPIDIGMYGHDWDLDWWWAQPAFEAEWEDAALAAWFAWIDFGDTFTSTDPVDDQSGQKAKAWPFDVCFWTAGGRRTITGHHRHRHCVVPFKDKIKMFMTTPVGDDDDRGMHIYIYGHDD

Solvent-accessible surface area: 21516 Å² total; per-residue (Å²): 117,40,44,40,50,52,9,48,8,132,1,42,19,131,59,118,85,60,14,89,9,14,48,0,25,8,65,49,60,48,168,53,19,52,31,72,4,89,46,67,37,12,88,94,21,0,76,36,79,51,178,43,0,30,0,65,0,65,91,121,8,46,34,53,180,76,42,54,14,103,3,25,0,38,4,22,2,142,160,90,122,145,64,32,18,91,83,15,166,3,27,0,67,7,45,16,56,31,56,43,22,0,84,16,72,93,173,83,11,99,12,46,3,80,45,106,21,201,115,43,35,68,21,29,101,0,47,4,116,17,58,4,27,106,102,37,54,20,21,22,66,29,39,21,102,12,78,103,13,77,106,83,0,68,27,56,92,66,0,32,0,51,3,24,113,54,70,7,48,93,169,99,81,43,42,27,95,0,38,0,55,0,80,1,63,99,38,61,56,12,141,67,0,42,6,26,0,51,0,120,0,42,155,114,27,43,40,52,55,9,46,8,99,0,34,26,121,67,120,84,61,14,87,10,14,50,0,26,9,70,40,52,47,164,68,24,72,29,72,4,87,44,67,38,12,89,92,15,0,75,38,72,52,181,53,0,33,0,63,0,59,80,118,7,51,36,57,163,69,44,52,7,96,2,21,0,36,5,24,5,161,170,72,124,140,62,46,19,100,78,16,157,3,25,0,60,6,45,13,45,35,56,44,20,1,80,1,114,100,96,99,21,92,14,59,4,64,34,106,16,178,107,30,36,69,18,35,124,0,82,4,112,20,57,4,25,115,90,30,69,27,19,24,68,26,25,16,53,15,95,98,21,88,130,76,1,68,25,55,84,69,0,28,0,55,1,27,110,56,66,5,55,102,142,92,73,47,44,13,88,1,47,0,60,0,71,1,60,98,39,64,51,34,191,34,8,50,3,28,0,34,0,124,4,56,150